Protein 3GVZ (pdb70)

Structure (mmCIF, N/CA/C/O backbone):
data_3GVZ
#
_entry.id   3GVZ
#
_cell.length_a   43.096
_cell.length_b   87.053
_cell.length_c   115.120
_cell.angle_alpha   90.00
_cell.angle_beta   100.82
_cell.angle_gamma   90.00
#
_symmetry.space_group_name_H-M   'P 1 21 1'
#
loop_
_entity.id
_entity.type
_entity.pdbx_description
1 polymer 'Uncharacterized protein CV2077'
2 water water
#
loop_
_atom_site.group_PDB
_atom_site.id
_atom_site.type_symbol
_atom_site.label_atom_id
_atom_site.label_alt_id
_atom_site.label_comp_id
_atom_site.label_asym_id
_atom_site.label_entity_id
_atom_site.label_seq_id
_atom_site.pdbx_PDB_ins_code
_atom_site.Cartn_x
_atom_site.Cartn_y
_atom_site.Cartn_z
_atom_site.occupancy
_atom_site.B_iso_or_equiv
_atom_site.auth_seq_id
_atom_site.auth_comp_id
_atom_site.auth_asym_id
_atom_site.auth_atom_id
_atom_site.pdbx_PDB_model_num
ATOM 1 N N . CYS A 1 26 ? -1.097 8.610 21.472 1.00 1.13 26 CYS A N 1
ATOM 2 C CA . CYS A 1 26 ? -0.496 7.516 20.649 1.00 1.00 26 CYS A CA 1
ATOM 3 C C . CYS A 1 26 ? -0.616 7.766 19.163 1.00 1.00 26 CYS A C 1
ATOM 4 O O . CYS A 1 26 ? -1.626 8.260 18.667 1.00 1.00 26 CYS A O 1
ATOM 7 N N . THR A 1 27 ? 0.435 7.402 18.454 1.00 1.00 27 THR A N 1
ATOM 8 C CA . THR A 1 27 ? 0.479 7.582 17.018 1.00 1.00 27 THR A CA 1
ATOM 9 C C . THR A 1 27 ? 0.589 6.216 16.363 1.00 1.00 27 THR A C 1
ATOM 10 O O . THR A 1 27 ? 1.459 5.421 16.704 1.00 1.00 27 THR A O 1
ATOM 14 N N . LEU A 1 28 ? -0.321 5.923 15.450 1.00 1.00 28 LEU A N 1
ATOM 15 C CA . LEU A 1 28 ? -0.296 4.634 14.770 1.00 1.55 28 LEU A CA 1
ATOM 16 C C . LEU A 1 28 ? -0.121 4.886 13.288 1.00 1.00 28 LEU A C 1
ATOM 17 O O . LEU A 1 28 ? -0.673 5.843 12.758 1.00 1.00 28 LEU A O 1
ATOM 22 N N . TRP A 1 29 ? 0.638 4.040 12.607 1.00 1.00 29 TRP A N 1
ATOM 23 C CA . TRP A 1 29 ? 0.800 4.219 11.167 1.00 2.10 29 TRP A CA 1
ATOM 24 C C . TRP A 1 29 ? 1.462 3.028 10.514 1.00 1.00 29 TRP A C 1
ATOM 25 O O . TRP A 1 29 ? 2.188 2.270 11.161 1.00 1.00 29 TRP A O 1
ATOM 36 N N . GLY A 1 30 ? 1.207 2.872 9.221 1.00 1.00 30 GLY A N 1
ATOM 37 C CA . GLY A 1 30 ? 1.782 1.757 8.510 1.00 1.00 30 GLY A CA 1
ATOM 38 C C . GLY A 1 30 ? 1.700 1.878 7.015 1.00 1.00 30 GLY A C 1
ATOM 39 O O . GLY A 1 30 ? 0.888 2.639 6.498 1.00 1.00 30 GLY A O 1
ATOM 40 N N . ALA A 1 31 ? 2.557 1.113 6.338 1.00 1.93 31 ALA A N 1
ATOM 41 C CA . ALA A 1 31 ? 2.651 1.076 4.881 1.00 2.50 31 ALA A CA 1
ATOM 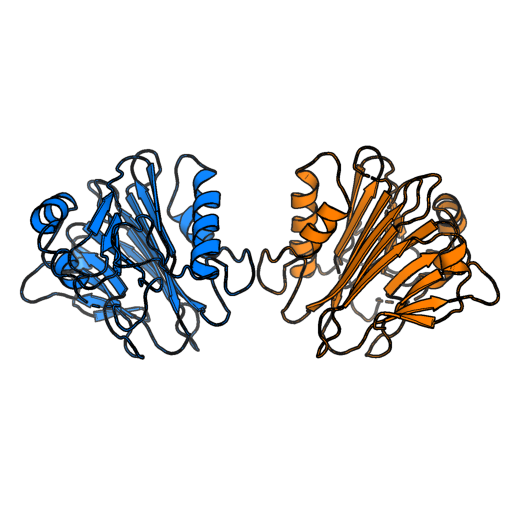42 C C . ALA A 1 31 ? 2.467 -0.353 4.366 1.00 3.48 31 ALA A C 1
ATOM 43 O O . ALA A 1 31 ? 2.773 -1.322 5.069 1.00 5.01 31 ALA A O 1
ATOM 45 N N . ALA A 1 32 ? 1.963 -0.475 3.138 1.00 3.93 32 ALA A N 1
ATOM 46 C CA . ALA A 1 32 ? 1.732 -1.772 2.495 1.00 3.54 32 ALA A CA 1
ATOM 47 C C . ALA A 1 32 ? 1.920 -1.598 0.990 1.00 4.16 32 ALA A C 1
ATOM 48 O O . ALA A 1 32 ? 1.809 -0.487 0.477 1.00 5.94 32 ALA A O 1
ATOM 50 N N . GLY A 1 33 ? 2.205 -2.688 0.283 1.00 3.21 33 GLY A N 1
ATOM 51 C CA . GLY A 1 33 ? 2.398 -2.593 -1.150 1.00 2.45 33 GLY A CA 1
ATOM 52 C C . GLY A 1 33 ? 3.686 -1.891 -1.537 1.00 2.80 33 GLY A C 1
ATOM 53 O O . GLY A 1 33 ? 4.614 -1.799 -0.727 1.00 2.53 33 GLY A O 1
ATOM 54 N N . THR A 1 34 ? 3.747 -1.395 -2.772 1.00 2.33 34 THR A N 1
ATOM 55 C CA . THR A 1 34 ? 4.934 -0.698 -3.269 1.00 3.53 34 THR A CA 1
ATOM 56 C C . THR A 1 34 ? 5.330 0.453 -2.363 1.00 5.35 34 THR A C 1
ATOM 57 O O . THR A 1 34 ? 6.269 1.192 -2.662 1.00 6.61 34 THR A O 1
ATOM 61 N N . ALA A 1 35 ? 4.610 0.606 -1.259 1.00 5.53 35 ALA A N 1
ATOM 62 C CA . ALA A 1 35 ? 4.878 1.677 -0.312 1.00 6.32 35 ALA A CA 1
ATOM 63 C C . ALA A 1 35 ? 5.923 1.262 0.719 1.00 7.52 35 ALA A C 1
ATOM 64 O O . ALA A 1 35 ? 6.309 2.052 1.595 1.00 6.53 35 ALA A O 1
ATOM 66 N N . SER A 1 36 ? 6.364 0.011 0.615 1.00 7.58 36 SER A N 1
ATOM 67 C CA . SER A 1 36 ? 7.369 -0.540 1.524 1.00 7.48 36 SER A CA 1
ATOM 68 C C . SER A 1 36 ? 8.388 -1.394 0.780 1.00 7.44 36 SER A C 1
ATOM 69 O O . SER A 1 36 ? 8.086 -1.954 -0.267 1.00 8.72 36 SER A O 1
ATOM 80 N N . GLU A 1 38 ? 10.179 -3.902 2.455 1.00 8.05 38 GLU A N 1
ATOM 81 C CA . GLU A 1 38 ? 10.346 -5.107 3.257 1.00 4.92 38 GLU A CA 1
ATOM 82 C C . GLU A 1 38 ? 8.979 -5.622 3.672 1.00 3.72 38 GLU A C 1
ATOM 83 O O . GLU A 1 38 ? 8.868 -6.336 4.663 1.00 3.01 38 GLU A O 1
ATOM 89 N N . GLY A 1 39 ? 7.937 -5.229 2.945 1.00 3.07 39 GLY A N 1
ATOM 90 C CA . GLY A 1 39 ? 6.599 -5.697 3.268 1.00 3.58 39 GLY A CA 1
ATOM 91 C C . GLY A 1 39 ? 5.749 -4.826 4.181 1.00 3.71 39 GLY A C 1
ATOM 92 O O . GLY A 1 39 ? 6.124 -3.705 4.512 1.00 4.16 39 GLY A O 1
ATOM 93 N N . SER A 1 40 ? 4.599 -5.357 4.598 1.00 4.20 40 SER A N 1
ATOM 94 C CA . SER A 1 40 ? 3.685 -4.623 5.454 1.00 1.42 40 SER A CA 1
ATOM 95 C C . SER A 1 40 ? 4.360 -4.161 6.721 1.00 3.43 40 SER A C 1
ATOM 96 O O . SER A 1 40 ? 4.900 -4.968 7.496 1.00 3.13 40 SER A O 1
ATOM 99 N N . LEU A 1 41 ? 4.309 -2.850 6.927 1.00 3.89 41 LEU A N 1
ATOM 100 C CA . LEU A 1 41 ? 4.885 -2.224 8.106 1.00 2.11 41 LEU A CA 1
ATOM 101 C C . LEU A 1 41 ? 3.779 -1.720 9.022 1.00 2.19 41 LEU A C 1
ATOM 102 O O . LEU A 1 41 ? 2.810 -1.112 8.563 1.00 1.00 41 LEU A O 1
ATOM 107 N N . LEU A 1 42 ? 3.924 -1.996 10.316 1.00 2.42 42 LEU A N 1
ATOM 108 C CA . LEU A 1 42 ? 2.966 -1.542 11.317 1.00 1.52 42 LEU A CA 1
ATOM 109 C C . LEU A 1 42 ? 3.773 -0.898 12.438 1.00 1.00 42 LEU A C 1
ATOM 110 O O . LEU A 1 42 ? 4.673 -1.527 12.991 1.00 1.00 42 LEU A O 1
ATOM 115 N N . ALA A 1 43 ? 3.468 0.359 12.753 1.00 1.03 43 ALA A N 1
ATOM 116 C CA . ALA A 1 43 ? 4.190 1.076 13.799 1.00 1.00 43 ALA A CA 1
ATOM 117 C C . ALA A 1 43 ? 3.238 1.683 14.808 1.00 1.00 43 ALA A C 1
ATOM 118 O O . ALA A 1 43 ? 2.094 1.988 14.489 1.00 2.44 43 ALA A O 1
ATOM 120 N N . LYS A 1 44 ? 3.713 1.869 16.031 1.00 1.00 44 LYS A N 1
ATOM 121 C CA . LYS A 1 44 ? 2.865 2.428 17.066 1.00 1.00 44 LYS A CA 1
ATOM 122 C C . LYS A 1 44 ? 3.684 3.159 18.099 1.00 1.08 44 LYS A C 1
ATOM 123 O O . LYS A 1 44 ? 4.644 2.616 18.619 1.00 2.53 44 LYS A O 1
ATOM 129 N N . ASN A 1 45 ? 3.300 4.387 18.407 1.00 1.00 45 ASN A N 1
ATOM 130 C CA . ASN A 1 45 ? 4.012 5.159 19.404 1.00 1.00 45 ASN A CA 1
ATOM 131 C C . ASN A 1 45 ? 3.107 5.267 20.630 1.00 1.00 45 ASN A C 1
ATOM 132 O O . ASN A 1 45 ? 2.120 6.005 20.614 1.00 1.00 45 ASN A O 1
ATOM 137 N N . ARG A 1 46 ? 3.421 4.516 21.684 1.00 1.00 46 ARG A N 1
ATOM 138 C CA . ARG A 1 46 ? 2.614 4.556 22.902 1.00 1.48 46 ARG A CA 1
ATOM 139 C C . ARG A 1 46 ? 2.995 5.729 23.806 1.00 1.00 46 ARG A C 1
ATOM 140 O O . ARG A 1 46 ? 4.082 5.762 24.385 1.00 1.00 46 ARG A O 1
ATOM 148 N N . ASP A 1 47 ? 2.081 6.687 23.912 1.00 1.00 47 ASP A N 1
ATOM 149 C CA . ASP A 1 47 ? 2.261 7.886 24.736 1.00 1.92 47 ASP A CA 1
ATOM 150 C C . ASP A 1 47 ? 1.309 7.819 25.915 1.00 1.00 47 ASP A C 1
ATOM 151 O O . ASP A 1 47 ? 0.134 7.478 25.757 1.00 1.00 47 ASP A O 1
ATOM 156 N N . TRP A 1 48 ? 1.810 8.179 27.088 1.00 1.16 48 TRP A N 1
ATOM 157 C CA . TRP A 1 48 ? 1.011 8.137 28.305 1.00 2.45 48 TRP A CA 1
ATOM 158 C C . TRP A 1 48 ? 1.766 8.811 29.458 1.00 2.34 48 TRP A C 1
ATOM 159 O O . TRP A 1 48 ? 2.976 9.027 29.376 1.00 1.33 48 TRP A O 1
ATOM 170 N N . LYS A 1 49 ? 1.037 9.159 30.515 1.00 6.00 49 LYS A N 1
ATOM 171 C CA . LYS A 1 49 ? 1.617 9.766 31.717 1.00 8.38 49 LYS A CA 1
ATOM 172 C C . LYS A 1 49 ? 2.615 8.738 32.227 1.00 8.67 49 LYS A C 1
ATOM 173 O O . LYS A 1 49 ? 2.243 7.601 32.502 1.00 9.46 49 LYS A O 1
ATOM 179 N N . PRO A 1 50 ? 3.892 9.122 32.365 1.00 8.17 50 PRO A N 1
ATOM 180 C CA . PRO A 1 50 ? 4.953 8.223 32.841 1.00 8.02 50 PRO A CA 1
ATOM 181 C C . PRO A 1 50 ? 4.723 7.777 34.292 1.00 8.77 50 PRO A C 1
ATOM 182 O O . PRO A 1 50 ? 5.489 8.144 35.189 1.00 7.81 50 PRO A O 1
ATOM 186 N N . ASP A 1 51 ? 3.685 6.974 34.514 1.00 6.78 51 ASP A N 1
ATOM 187 C CA . ASP A 1 51 ? 3.355 6.521 35.859 1.00 7.28 51 ASP A CA 1
ATOM 188 C C . ASP A 1 51 ? 3.197 5.003 36.043 1.00 7.95 51 ASP A C 1
ATOM 189 O O . ASP A 1 51 ? 2.619 4.549 37.042 1.00 7.17 51 ASP A O 1
ATOM 194 N N . HIS A 1 52 ? 3.717 4.224 35.093 1.00 6.99 52 HIS A N 1
ATOM 195 C CA . HIS A 1 52 ? 3.628 2.760 35.154 1.00 4.54 52 HIS A CA 1
ATOM 196 C C . HIS A 1 52 ? 4.739 2.059 34.390 1.00 4.35 52 HIS A C 1
ATOM 197 O O . HIS A 1 52 ? 5.566 2.702 33.746 1.00 3.83 52 HIS A O 1
ATOM 204 N N . ALA A 1 53 ? 4.731 0.729 34.455 1.00 4.84 53 ALA A N 1
ATOM 205 C CA . ALA A 1 53 ? 5.726 -0.101 33.778 1.00 5.10 53 ALA A CA 1
ATOM 206 C C . ALA A 1 53 ? 5.081 -0.985 32.708 1.00 5.45 53 ALA A C 1
ATOM 207 O O . ALA A 1 53 ? 3.969 -1.484 32.886 1.00 5.49 53 ALA A O 1
ATOM 209 N N . GLN A 1 54 ? 5.784 -1.173 31.595 1.00 6.46 54 GLN A N 1
ATOM 210 C CA . GLN A 1 54 ? 5.276 -1.981 30.483 1.00 7.35 54 GLN A CA 1
ATOM 211 C C . GLN A 1 54 ? 6.189 -3.191 30.273 1.00 8.18 54 GLN A C 1
ATOM 212 O O . GLN A 1 54 ? 7.317 -3.220 30.769 1.00 8.36 54 GLN A O 1
ATOM 218 N N . SER A 1 55 ? 5.714 -4.183 29.529 1.00 7.05 55 SER A N 1
ATOM 219 C CA . SER A 1 55 ? 6.530 -5.361 29.282 1.00 6.57 55 SER A CA 1
ATOM 220 C C . SER A 1 55 ? 6.106 -6.136 28.040 1.00 7.15 55 SER A C 1
ATOM 221 O O . SER A 1 55 ? 4.923 -6.191 27.701 1.00 7.09 55 SER A O 1
ATOM 224 N N . LEU A 1 56 ? 7.091 -6.732 27.373 1.00 5.89 56 LEU A N 1
ATOM 225 C CA . LEU A 1 56 ? 6.850 -7.539 26.195 1.00 3.57 56 LEU A CA 1
ATOM 226 C C . LEU A 1 56 ? 6.728 -8.983 26.677 1.00 4.95 56 LEU A C 1
ATOM 227 O O . LEU A 1 56 ? 7.686 -9.572 27.195 1.00 2.47 56 LEU A O 1
ATOM 232 N N . ARG A 1 57 ? 5.535 -9.544 26.508 1.00 4.59 57 ARG A N 1
ATOM 233 C CA . ARG A 1 57 ? 5.272 -10.902 26.943 1.00 3.24 57 ARG A CA 1
ATOM 234 C C . ARG A 1 57 ? 4.750 -11.791 25.829 1.00 3.05 57 ARG A C 1
ATOM 235 O O . ARG A 1 57 ? 3.923 -11.373 25.026 1.00 2.53 57 ARG A O 1
ATOM 243 N N . LEU A 1 58 ? 5.234 -13.029 25.814 1.00 2.95 58 LEU A N 1
ATOM 244 C CA . LEU A 1 58 ? 4.814 -14.035 24.863 1.00 1.25 58 LEU A CA 1
ATOM 245 C C . LEU A 1 58 ? 3.848 -14.888 25.656 1.00 1.98 58 LEU A C 1
ATOM 246 O O . LEU A 1 58 ? 4.130 -15.258 26.795 1.00 2.55 58 LEU A O 1
ATOM 251 N N . LEU A 1 59 ? 2.703 -15.189 25.071 1.00 4.05 59 LEU A N 1
ATOM 252 C CA . LEU A 1 59 ? 1.723 -16.015 25.754 1.00 3.60 59 LEU A CA 1
ATOM 253 C C . LEU A 1 59 ? 1.274 -17.185 24.890 1.00 3.41 59 LEU A C 1
ATOM 254 O O . LEU A 1 59 ? 1.088 -17.044 23.682 1.00 3.31 59 LEU A O 1
ATOM 259 N N . HIS A 1 60 ? 1.105 -18.341 25.517 1.00 4.03 60 HIS A N 1
ATOM 260 C CA . HIS A 1 60 ? 0.638 -19.536 24.822 1.00 3.74 60 HIS A CA 1
ATOM 261 C C . HIS A 1 60 ? -0.723 -19.836 25.422 1.00 3.51 60 HIS A C 1
ATOM 262 O O . HIS A 1 60 ? -0.849 -20.638 26.341 1.00 3.52 60 HIS A O 1
ATOM 269 N N . PRO A 1 61 ? -1.764 -19.156 24.920 1.00 5.00 61 PRO A N 1
ATOM 270 C CA . PRO A 1 61 ? -3.131 -19.342 25.405 1.00 5.99 61 PRO A CA 1
ATOM 271 C C . PRO A 1 61 ? -3.596 -20.795 25.257 1.00 8.18 61 PRO A C 1
ATOM 272 O O . PRO A 1 61 ? -3.160 -21.506 24.351 1.00 8.33 61 PRO A O 1
ATOM 276 N N . GLU A 1 62 ? -4.475 -21.232 26.152 1.00 10.31 62 GLU A N 1
ATOM 277 C CA . GLU A 1 62 ? -4.998 -22.591 26.120 1.00 13.79 62 GLU A CA 1
ATOM 278 C C . GLU A 1 62 ? -5.723 -22.863 24.794 1.00 16.68 62 GLU A C 1
ATOM 279 O O . GLU A 1 62 ? -5.578 -23.942 24.209 1.00 17.46 62 GLU A O 1
ATOM 285 N N . HIS A 1 63 ? -6.510 -21.890 24.327 1.00 18.25 63 HIS A N 1
ATOM 286 C CA . HIS A 1 63 ? -7.229 -22.012 23.051 1.00 19.65 63 HIS A CA 1
ATOM 287 C C . HIS A 1 63 ? -7.013 -20.803 22.163 1.00 19.52 63 HIS A C 1
ATOM 288 O O . HIS A 1 63 ? -7.586 -19.728 22.384 1.00 20.53 63 HIS A O 1
ATOM 295 N N . GLY A 1 64 ? -6.192 -21.001 21.140 1.00 17.77 64 GLY A N 1
ATOM 296 C CA . GLY A 1 64 ? -5.885 -19.937 20.211 1.00 13.88 64 GLY A CA 1
ATOM 297 C C . GLY A 1 64 ? -4.427 -19.981 19.806 1.00 12.10 64 GLY A C 1
ATOM 298 O O . GLY A 1 64 ? -3.688 -20.900 20.158 1.00 12.75 64 GLY A O 1
ATOM 299 N N . TYR A 1 65 ? -4.010 -18.971 19.062 1.00 10.80 65 TYR A N 1
ATOM 300 C CA . TYR A 1 65 ? -2.641 -18.896 18.602 1.00 8.47 65 TYR A CA 1
ATOM 301 C C . TYR A 1 65 ? -1.787 -18.266 19.699 1.00 7.03 65 TYR A C 1
ATOM 302 O O . TYR A 1 65 ? -2.300 -17.594 20.596 1.00 6.88 65 TYR A O 1
ATOM 311 N N . ALA A 1 66 ? -0.485 -18.516 19.637 1.00 5.61 66 ALA A N 1
ATOM 312 C CA . ALA A 1 66 ? 0.446 -17.933 20.586 1.00 3.23 66 ALA A CA 1
ATOM 313 C C . ALA A 1 66 ? 0.598 -16.492 20.085 1.00 1.80 66 ALA A C 1
ATOM 314 O O . ALA A 1 66 ? 0.375 -16.229 18.904 1.00 1.09 66 ALA A O 1
ATOM 316 N N . TYR A 1 67 ? 0.939 -15.557 20.966 1.00 1.88 67 TYR A N 1
ATOM 317 C CA . TYR A 1 67 ? 1.127 -14.167 20.556 1.00 1.00 67 TYR A CA 1
ATOM 318 C C . TYR A 1 67 ? 2.032 -13.411 21.508 1.00 1.00 67 TYR A C 1
ATOM 319 O O . TYR A 1 67 ? 2.187 -13.794 22.669 1.00 1.00 67 TYR A O 1
ATOM 328 N N . LEU A 1 68 ? 2.649 -12.354 20.985 1.00 1.69 68 LEU A N 1
ATOM 329 C CA . LEU A 1 68 ? 3.527 -11.465 21.747 1.00 2.68 68 LEU A CA 1
ATOM 330 C C . LEU A 1 68 ? 2.645 -10.319 22.161 1.00 2.62 68 LEU A C 1
ATOM 331 O O . LEU A 1 68 ? 1.723 -9.976 21.438 1.00 3.26 68 LEU A O 1
ATOM 336 N N . GLY A 1 69 ? 2.936 -9.706 23.297 1.00 3.59 69 GLY A N 1
ATOM 337 C CA . GLY A 1 69 ? 2.122 -8.593 23.729 1.00 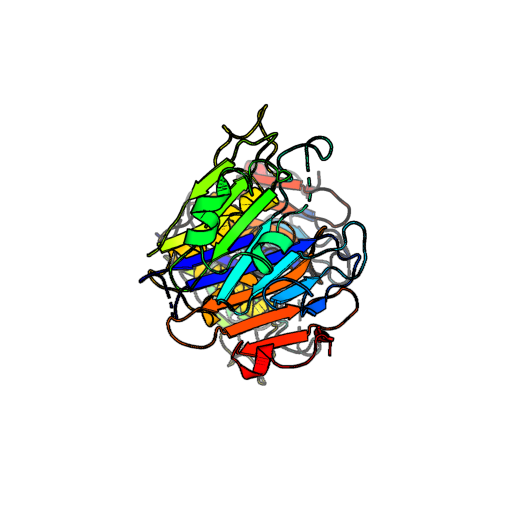3.16 69 GLY A CA 1
ATOM 338 C C . GLY A 1 69 ? 2.929 -7.497 24.385 1.00 3.30 69 GLY A C 1
ATOM 339 O O . GLY A 1 69 ? 3.942 -7.763 25.020 1.00 2.64 69 GLY A O 1
ATOM 340 N N . LEU A 1 70 ? 2.475 -6.262 24.203 1.00 4.75 70 LEU A N 1
ATOM 341 C CA . LEU A 1 70 ? 3.103 -5.089 24.792 1.00 5.29 70 LEU A CA 1
ATOM 342 C C . LEU A 1 70 ? 2.245 -4.696 25.983 1.00 6.33 70 LEU A C 1
ATOM 343 O O . LEU A 1 70 ? 1.491 -3.731 25.906 1.00 7.85 70 LEU A O 1
ATOM 348 N N . TYR A 1 71 ? 2.365 -5.441 27.082 1.00 7.44 71 TYR A N 1
ATOM 349 C CA . TYR A 1 71 ? 1.564 -5.199 28.286 1.00 7.06 71 TYR A CA 1
ATOM 350 C C . TYR A 1 71 ? 1.938 -3.987 29.126 1.00 6.97 71 TYR A C 1
ATOM 351 O O . TYR A 1 71 ? 3.057 -3.477 29.061 1.00 7.33 71 TYR A O 1
ATOM 360 N N . ALA A 1 72 ? 0.962 -3.533 29.910 1.00 7.22 72 ALA A N 1
ATOM 361 C CA . ALA A 1 72 ? 1.132 -2.422 30.841 1.00 6.19 72 ALA A CA 1
ATOM 362 C C . ALA A 1 72 ? 1.027 -3.053 32.243 1.00 5.92 72 ALA A C 1
ATOM 363 O O . ALA A 1 72 ? 0.014 -2.926 32.922 1.00 6.15 72 ALA A O 1
ATOM 365 N N . ASP A 1 73 ? 2.086 -3.758 32.637 1.00 6.67 73 ASP A N 1
ATOM 366 C CA . ASP A 1 73 ? 2.196 -4.463 33.921 1.00 7.10 73 ASP A CA 1
ATOM 367 C C . ASP A 1 73 ? 1.311 -3.951 35.068 1.00 7.88 73 ASP A C 1
ATOM 368 O O . ASP A 1 73 ? 0.709 -4.747 35.811 1.00 7.74 73 ASP A O 1
ATOM 373 N N . ASN A 1 74 ? 1.234 -2.630 35.210 1.00 6.58 74 ASN A N 1
ATOM 374 C CA . ASN A 1 74 ? 0.449 -2.027 36.275 1.00 5.66 74 ASN A CA 1
ATOM 375 C C . ASN A 1 74 ? -0.154 -0.710 35.826 1.00 5.95 74 ASN A C 1
ATOM 376 O O . ASN A 1 74 ? -0.437 -0.509 34.646 1.00 7.56 74 ASN A O 1
ATOM 381 N N . GLY A 1 75 ? -0.356 0.187 36.782 1.00 4.15 75 GLY A N 1
ATOM 382 C CA . GLY A 1 75 ? -0.925 1.474 36.456 1.00 3.50 75 GLY A CA 1
ATOM 383 C C . GLY A 1 75 ? -2.435 1.487 36.542 1.00 3.65 75 GLY A C 1
ATOM 384 O O . GLY A 1 75 ? -3.054 0.551 37.051 1.00 2.99 75 GLY A O 1
ATOM 385 N N . SER A 1 76 ? -3.014 2.570 36.031 1.00 2.69 76 SER A N 1
ATOM 386 C CA . SER A 1 76 ? -4.448 2.795 36.013 1.00 1.74 76 SER A CA 1
ATOM 387 C C . SER A 1 76 ? -5.185 1.918 35.018 1.00 2.48 76 SER A C 1
ATOM 388 O O . SER A 1 76 ? -6.347 1.572 35.232 1.00 1.93 76 SER A O 1
ATOM 391 N N . GLU A 1 77 ? -4.514 1.565 33.929 1.00 1.80 77 GLU A N 1
ATOM 392 C CA . GLU A 1 77 ? -5.146 0.757 32.901 1.00 3.46 77 GLU A CA 1
ATOM 393 C C . GLU A 1 77 ? -4.290 -0.382 32.329 1.00 5.69 77 GLU A C 1
ATOM 394 O O . GLU A 1 77 ? -3.855 -0.319 31.172 1.00 6.16 77 GLU A O 1
ATOM 400 N N . PRO A 1 78 ? -4.048 -1.440 33.117 1.00 5.52 78 PRO A N 1
ATOM 401 C CA . PRO A 1 78 ? -3.244 -2.589 32.678 1.00 6.22 78 PRO A CA 1
ATOM 402 C C . PRO A 1 78 ? -3.892 -3.396 31.555 1.00 6.77 78 PRO A C 1
ATOM 403 O O . PRO A 1 78 ? -5.119 -3.404 31.400 1.00 8.02 78 PRO A O 1
ATOM 407 N N . GLY A 1 79 ? -3.068 -4.087 30.774 1.00 5.70 79 GLY A N 1
ATOM 408 C CA . GLY A 1 79 ? -3.614 -4.883 29.689 1.00 3.65 79 GLY A CA 1
ATOM 409 C C . GLY A 1 79 ? -2.734 -4.887 28.465 1.00 2.11 79 GLY A C 1
ATOM 410 O O . GLY A 1 79 ? -1.621 -4.370 28.494 1.00 1.00 79 GLY A O 1
ATOM 411 N N . ILE A 1 80 ? -3.234 -5.466 27.383 1.00 1.40 80 ILE A N 1
ATOM 412 C CA . ILE A 1 80 ? -2.468 -5.528 26.156 1.00 2.78 80 ILE A CA 1
ATOM 413 C C . ILE A 1 80 ? -2.631 -4.261 25.335 1.00 2.62 80 ILE A C 1
ATOM 414 O O . ILE A 1 80 ? -3.742 -3.922 24.928 1.00 3.12 80 ILE A O 1
ATOM 419 N N . LYS A 1 81 ? -1.525 -3.567 25.083 1.00 1.67 81 LYS A N 1
ATOM 420 C CA . LYS A 1 81 ? -1.566 -2.338 24.300 1.00 1.80 81 LYS A CA 1
ATOM 421 C C . LYS A 1 81 ? -1.271 -2.602 22.831 1.00 2.01 81 LYS A C 1
ATOM 422 O O . LYS A 1 81 ? -1.578 -1.765 22.000 1.00 2.87 81 LYS A O 1
ATOM 428 N N . ALA A 1 82 ? -0.665 -3.748 22.519 1.00 2.37 82 ALA A N 1
ATOM 429 C CA . ALA A 1 82 ? -0.320 -4.124 21.137 1.00 3.08 82 ALA A CA 1
ATOM 430 C C . ALA A 1 82 ? 0.152 -5.588 21.086 1.00 3.42 82 ALA A C 1
ATOM 431 O O . ALA A 1 82 ? 0.431 -6.195 22.124 1.00 2.29 82 ALA A O 1
ATOM 433 N N . GLY A 1 83 ? 0.247 -6.152 19.882 1.00 2.24 83 GLY A N 1
ATOM 434 C CA . GLY A 1 83 ? 0.701 -7.525 19.762 1.00 1.59 83 GLY A CA 1
ATOM 435 C C . GLY A 1 83 ? 0.757 -8.054 18.346 1.00 2.06 83 GLY A C 1
ATOM 436 O O . GLY A 1 83 ? 0.565 -7.309 17.383 1.00 2.13 83 GLY A O 1
ATOM 437 N N . VAL A 1 84 ? 1.031 -9.350 18.227 1.00 1.00 84 VAL A N 1
ATOM 438 C CA . VAL A 1 84 ? 1.096 -10.024 16.934 1.00 1.00 84 VAL A CA 1
ATOM 439 C C . VAL A 1 84 ? 1.162 -11.529 17.204 1.00 1.12 84 VAL A C 1
ATOM 440 O O . VAL A 1 84 ? 1.843 -11.968 18.129 1.00 2.51 84 VAL A O 1
ATOM 444 N N . ASN A 1 85 ? 0.416 -12.313 16.430 1.00 2.44 85 ASN A N 1
ATOM 445 C CA . ASN A 1 85 ? 0.406 -13.747 16.646 1.00 2.85 85 ASN A CA 1
ATOM 446 C C . ASN A 1 85 ? 1.260 -14.472 15.636 1.00 4.35 85 ASN A C 1
ATOM 447 O O . ASN A 1 85 ? 1.810 -13.863 14.719 1.00 3.13 85 ASN A O 1
ATOM 452 N N . GLN A 1 86 ? 1.358 -15.785 15.826 1.00 5.12 86 GLN A N 1
ATOM 453 C CA . GLN A 1 86 ? 2.166 -16.652 14.988 1.00 4.93 86 GLN A CA 1
ATOM 454 C C . GLN A 1 86 ? 1.694 -16.691 13.534 1.00 5.74 86 GLN A C 1
ATOM 455 O O . GLN A 1 86 ? 2.499 -16.905 12.619 1.00 6.26 86 GLN A O 1
ATOM 461 N N . LYS A 1 87 ? 0.401 -16.464 13.314 1.00 4.20 87 LYS A N 1
ATOM 462 C CA . LYS A 1 87 ? -0.125 -16.461 11.957 1.00 2.52 87 LYS A CA 1
ATOM 463 C C . LYS A 1 87 ? 0.388 -15.242 11.228 1.00 2.43 87 LYS A C 1
ATOM 464 O O . LYS A 1 87 ? 0.152 -15.084 10.036 1.00 4.24 87 LYS A O 1
ATOM 470 N N . GLY A 1 88 ? 1.078 -14.370 11.953 1.00 2.35 88 GLY A N 1
ATOM 471 C CA . GLY A 1 88 ? 1.607 -13.166 11.343 1.00 1.60 88 GLY A CA 1
ATOM 472 C C . GLY A 1 88 ? 0.647 -11.986 11.287 1.00 2.14 88 GLY A C 1
ATOM 473 O O . GLY A 1 88 ? 0.827 -11.082 10.476 1.00 4.63 88 GLY A O 1
ATOM 474 N N . LEU A 1 89 ? -0.368 -11.981 12.143 1.00 2.26 89 LEU A N 1
ATOM 475 C CA . LEU A 1 89 ? -1.329 -10.886 12.173 1.00 1.00 89 LEU A CA 1
ATOM 476 C C . LEU A 1 89 ? -0.923 -9.918 13.285 1.00 1.11 89 LEU A C 1
ATOM 477 O O . LEU A 1 89 ? -0.776 -10.314 14.444 1.00 1.00 89 LEU A O 1
ATOM 482 N N . ALA A 1 90 ? -0.727 -8.649 12.946 1.00 2.05 90 ALA A N 1
ATOM 483 C CA . ALA A 1 90 ? -0.335 -7.680 13.964 1.00 1.93 90 ALA A CA 1
ATOM 484 C C . ALA A 1 90 ? -1.401 -6.609 14.129 1.00 1.00 90 ALA A C 1
ATOM 485 O O . ALA A 1 90 ? -2.113 -6.293 13.180 1.00 1.00 90 ALA A O 1
ATOM 487 N N . VAL A 1 91 ? -1.518 -6.077 15.344 1.00 1.00 91 VAL A N 1
ATOM 488 C CA . VAL A 1 91 ? -2.493 -5.024 15.659 1.00 2.07 91 VAL A CA 1
ATOM 489 C C . VAL A 1 91 ? -1.980 -4.043 16.713 1.00 1.00 91 VAL A C 1
ATOM 490 O O . VAL A 1 91 ? -1.228 -4.422 17.614 1.00 1.00 91 VAL A O 1
ATOM 494 N N . VAL A 1 92 ? -2.420 -2.793 16.602 1.00 1.00 92 VAL A N 1
ATOM 495 C CA . VAL A 1 92 ? -2.050 -1.733 17.538 1.00 3.16 92 VAL A CA 1
ATOM 496 C C . VAL A 1 92 ? -3.296 -0.892 17.818 1.00 2.97 92 VAL A C 1
ATOM 497 O O . VAL A 1 92 ? -4.120 -0.672 16.928 1.00 4.26 92 VAL A O 1
ATOM 501 N N . ALA A 1 93 ? -3.438 -0.417 19.048 1.00 2.44 93 ALA A N 1
ATOM 502 C CA . ALA A 1 93 ? -4.619 0.364 19.399 1.00 3.72 93 ALA A CA 1
ATOM 503 C C . ALA A 1 93 ? -4.327 1.804 19.801 1.00 4.34 93 ALA A C 1
ATOM 504 O O . ALA A 1 93 ? -3.225 2.120 20.241 1.00 4.92 93 ALA A O 1
ATOM 506 N N . ALA A 1 94 ? -5.330 2.668 19.641 1.00 4.49 94 ALA A N 1
ATOM 507 C CA . ALA A 1 94 ? -5.248 4.080 20.019 1.00 3.19 94 ALA A CA 1
ATOM 508 C C . ALA A 1 94 ? -6.510 4.411 20.824 1.00 3.61 94 ALA A C 1
ATOM 509 O O . ALA A 1 94 ? -7.628 4.035 20.446 1.00 3.36 94 ALA A O 1
ATOM 511 N N . GLU A 1 95 ? -6.332 5.095 21.945 1.00 5.07 95 GLU A N 1
ATOM 512 C CA . GLU A 1 95 ? -7.466 5.460 22.787 1.00 7.59 95 GLU A CA 1
ATOM 513 C C . GLU A 1 95 ? -8.293 6.526 22.064 1.00 7.67 95 GLU A C 1
ATOM 514 O O . GLU A 1 95 ? -7.742 7.383 21.373 1.00 7.13 95 GLU A O 1
ATOM 520 N N . ALA A 1 96 ? -9.615 6.462 22.207 1.00 7.66 96 ALA A N 1
ATOM 521 C CA . ALA A 1 96 ? -10.498 7.436 21.565 1.00 7.80 96 ALA A CA 1
ATOM 522 C C . ALA A 1 96 ? -10.855 8.558 22.545 1.00 7.46 96 ALA A C 1
ATOM 523 O O . ALA A 1 96 ? -11.971 8.622 23.062 1.00 6.55 96 ALA A O 1
ATOM 525 N N . SER A 1 97 ? -9.888 9.443 22.776 1.00 8.03 97 SER A N 1
ATOM 526 C CA . SER A 1 97 ? -10.016 10.578 23.694 1.00 9.11 97 SER A CA 1
ATOM 527 C C . SER A 1 97 ? -11.040 11.619 23.229 1.00 9.67 97 SER A C 1
ATOM 528 O O . SER A 1 97 ? -11.567 12.392 24.030 1.00 8.08 97 SER A O 1
ATOM 531 N N . SER A 1 98 ? -11.307 11.628 21.928 1.00 10.98 98 SER A N 1
ATOM 532 C CA . SER A 1 98 ? -12.266 12.545 21.331 1.00 12.54 98 SER A CA 1
ATOM 533 C C . SER A 1 98 ? -13.572 12.643 22.122 1.00 14.58 98 SER A C 1
ATOM 534 O O . SER A 1 98 ? -14.187 13.710 22.185 1.00 14.70 98 SER A O 1
ATOM 537 N N . LEU A 1 99 ? -14.009 11.537 22.716 1.00 14.10 99 LEU A N 1
ATOM 538 C CA . LEU A 1 99 ? -15.247 11.565 23.479 1.00 14.75 99 LEU A CA 1
ATOM 539 C C . LEU A 1 99 ? -15.020 11.327 24.965 1.00 15.23 99 LEU A C 1
ATOM 540 O O . LEU A 1 99 ? -14.062 10.671 25.365 1.00 14.68 99 LEU A O 1
ATOM 545 N N . PRO A 1 100 ? -15.916 11.860 25.803 1.00 14.68 100 PRO A N 1
ATOM 546 C CA . PRO A 1 100 ? -15.878 11.755 27.263 1.00 16.64 100 PRO A CA 1
ATOM 547 C C . PRO A 1 100 ? -15.640 10.361 27.791 1.00 19.55 100 PRO A C 1
ATOM 548 O O . PRO A 1 100 ? -16.182 9.391 27.265 1.00 21.31 100 PRO A O 1
ATOM 552 N N . ARG A 1 101 ? -14.830 10.273 28.842 1.00 20.42 101 ARG A N 1
ATOM 553 C CA . ARG A 1 101 ? -14.514 8.998 29.470 1.00 21.59 101 ARG A CA 1
ATOM 554 C C . ARG A 1 101 ? -15.792 8.207 29.688 1.00 21.73 101 ARG A C 1
ATOM 555 O O . ARG A 1 101 ? -15.784 6.984 29.622 1.00 22.18 101 ARG A O 1
ATOM 563 N N . ALA A 1 102 ? -16.887 8.912 29.955 1.00 21.85 102 ALA A N 1
ATOM 564 C CA . ALA A 1 102 ? -18.173 8.274 30.203 1.00 21.26 102 ALA A CA 1
ATOM 565 C C . ALA A 1 102 ? -18.552 7.273 29.118 1.00 21.52 102 ALA A C 1
ATOM 566 O O . ALA A 1 102 ? -18.815 6.094 29.400 1.00 20.67 102 ALA A O 1
ATOM 568 N N . LEU A 1 103 ? -18.576 7.754 27.875 1.00 21.11 103 LEU A N 1
ATOM 569 C CA . LEU A 1 103 ? -18.932 6.934 26.713 1.00 19.45 103 LEU A CA 1
ATOM 570 C C . LEU A 1 103 ? -17.757 6.064 26.242 1.00 19.09 103 LEU A C 1
ATOM 571 O O . LEU A 1 103 ? -17.950 5.069 25.532 1.00 18.92 103 LEU A O 1
ATOM 576 N N . ARG A 1 104 ? -16.545 6.445 26.649 1.00 18.18 104 ARG A N 1
ATOM 577 C CA . ARG A 1 104 ? -15.323 5.719 26.288 1.00 17.39 104 ARG A CA 1
ATOM 578 C C . ARG A 1 104 ? -15.260 4.369 27.001 1.00 17.86 104 ARG A C 1
ATOM 579 O O . ARG A 1 104 ? -15.964 4.133 27.984 1.00 17.76 104 ARG A O 1
ATOM 587 N N . GLY A 1 111 ? -12.468 -5.506 26.314 1.00 15.27 111 GLY A N 1
ATOM 588 C CA . GLY A 1 111 ? -11.561 -5.288 25.199 1.00 16.04 111 GLY A CA 1
ATOM 589 C C . GLY A 1 111 ? -11.837 -6.187 24.003 1.00 15.45 111 GLY A C 1
ATOM 590 O O . GLY A 1 111 ? -12.858 -6.874 23.959 1.00 16.52 111 GLY A O 1
ATOM 591 N N . VAL A 1 112 ? -10.933 -6.168 23.036 1.00 15.00 112 VAL A N 1
ATOM 592 C CA . VAL A 1 112 ? -11.042 -6.986 21.834 1.00 15.00 112 VAL A CA 1
ATOM 593 C C . VAL A 1 112 ? -9.675 -7.203 21.193 1.00 15.00 112 VAL A C 1
ATOM 594 O O . VAL A 1 112 ? -9.529 -7.954 20.238 1.00 9.94 112 VAL A O 1
ATOM 598 N N . LEU A 1 113 ? -8.658 -6.538 21.744 1.00 7.14 113 LEU A N 1
ATOM 599 C CA . LEU A 1 113 ? -7.310 -6.647 21.213 1.00 4.19 113 LEU A CA 1
ATOM 600 C C . LEU A 1 113 ? -6.751 -8.055 21.377 1.00 2.44 113 LEU A C 1
ATOM 601 O O . LEU A 1 113 ? -5.913 -8.495 20.585 1.00 1.00 113 LEU A O 1
ATOM 606 N N . THR A 1 114 ? -7.244 -8.764 22.390 1.00 2.22 114 THR A N 1
ATOM 607 C CA . THR A 1 114 ? -6.807 -10.126 22.704 1.00 1.00 114 THR A CA 1
ATOM 608 C C . THR A 1 114 ? -7.536 -11.170 21.866 1.00 2.08 114 THR A C 1
ATOM 609 O O . THR A 1 114 ? -6.960 -12.208 21.526 1.00 3.10 114 THR A O 1
ATOM 613 N N . ARG A 1 115 ? -8.800 -10.915 21.527 1.00 3.06 115 ARG A N 1
ATOM 614 C CA . ARG A 1 115 ? -9.539 -11.880 20.713 1.00 2.67 115 ARG A CA 1
ATOM 615 C C . ARG A 1 115 ? -8.882 -11.984 19.353 1.00 3.04 115 ARG A C 1
ATOM 616 O O . ARG A 1 115 ? -8.700 -13.083 18.820 1.00 1.28 115 ARG A O 1
ATOM 624 N N . LEU A 1 116 ? -8.507 -10.823 18.811 1.00 3.43 116 LEU A N 1
ATOM 625 C CA . LEU A 1 116 ? -7.863 -10.726 17.499 1.00 4.05 116 LEU A CA 1
ATOM 626 C C . LEU A 1 116 ? -6.575 -11.538 17.429 1.00 5.32 116 LEU A C 1
ATOM 627 O O . LEU A 1 116 ? -6.330 -12.287 16.476 1.00 4.69 116 LEU A O 1
ATOM 632 N N . LEU A 1 117 ? -5.763 -11.365 18.462 1.00 5.98 117 LEU A N 1
ATOM 633 C CA . LEU A 1 117 ? -4.488 -12.034 18.589 1.00 7.21 117 LEU A CA 1
ATOM 634 C C . LEU A 1 117 ? -4.550 -13.533 18.847 1.00 8.29 117 LEU A C 1
ATOM 635 O O . LEU A 1 117 ? -3.633 -14.269 18.469 1.00 8.30 117 LEU A O 1
ATOM 640 N N . ARG A 1 118 ? -5.616 -14.005 19.483 1.00 9.84 118 ARG A N 1
ATOM 641 C CA . ARG A 1 118 ? -5.698 -15.440 19.752 1.00 11.53 118 ARG A CA 1
ATOM 642 C C . ARG A 1 118 ? -6.820 -16.243 19.066 1.00 10.46 118 ARG A C 1
ATOM 643 O O . ARG A 1 118 ? -7.070 -17.389 19.441 1.00 11.12 118 ARG A O 1
ATOM 651 N N . ASP A 1 119 ? -7.469 -15.661 18.053 1.00 9.75 119 ASP A N 1
ATOM 652 C CA . ASP A 1 119 ? -8.549 -16.343 17.313 1.00 6.85 119 ASP A CA 1
ATOM 653 C C . ASP A 1 119 ? -8.573 -16.024 15.821 1.00 5.72 119 ASP A C 1
ATOM 654 O O . ASP A 1 119 ? -9.280 -16.676 15.061 1.00 4.95 119 ASP A O 1
ATOM 659 N N . TYR A 1 120 ? -7.809 -15.020 15.404 1.00 5.26 120 TYR A N 1
ATOM 660 C CA . TYR A 1 120 ? -7.785 -14.615 14.005 1.00 4.14 120 TYR A CA 1
ATOM 661 C C . TYR A 1 120 ? -6.361 -14.589 13.461 1.00 4.84 120 TYR A C 1
ATOM 662 O O . TYR A 1 120 ? -5.438 -14.133 14.147 1.00 5.10 120 TYR A O 1
ATOM 671 N N . GLY A 1 121 ? -6.187 -15.077 12.230 1.00 3.69 121 GLY A N 1
ATOM 672 C CA . GLY A 1 121 ? -4.861 -15.128 11.633 1.00 4.61 121 GLY A CA 1
ATOM 673 C C . GLY A 1 121 ? -4.636 -14.378 10.331 1.00 5.19 121 GLY A C 1
ATOM 674 O O . GLY A 1 121 ? -3.592 -14.526 9.682 1.00 6.67 121 GLY A O 1
ATOM 675 N N . SER A 1 122 ? -5.603 -13.565 9.942 1.00 4.47 122 SER A N 1
ATOM 676 C CA . SER A 1 122 ? -5.468 -12.810 8.716 1.00 2.47 122 SER A CA 1
ATOM 677 C C . SER A 1 122 ? -6.534 -11.733 8.682 1.00 2.91 122 SER A C 1
ATOM 678 O O . SER A 1 122 ? -7.573 -11.850 9.335 1.00 2.17 122 SER A O 1
ATOM 681 N N . LEU A 1 123 ? -6.268 -10.685 7.914 1.00 3.79 123 LEU A N 1
ATOM 682 C CA . LEU A 1 123 ? -7.196 -9.571 7.782 1.00 4.71 123 LEU A CA 1
ATOM 683 C C . LEU A 1 123 ? -8.549 -10.032 7.250 1.00 5.69 123 LEU A C 1
ATOM 684 O O . LEU A 1 123 ? -9.593 -9.516 7.662 1.00 4.54 123 LEU A O 1
ATOM 689 N N . ASP A 1 124 ? -8.529 -10.994 6.329 1.00 6.74 124 ASP A N 1
ATOM 690 C CA . ASP A 1 124 ? -9.771 -11.499 5.761 1.00 8.95 124 ASP A CA 1
ATOM 691 C C . ASP A 1 124 ? -10.557 -12.193 6.863 1.00 9.57 124 ASP A C 1
ATOM 692 O O . ASP A 1 124 ? -11.785 -12.076 6.934 1.00 9.54 124 ASP A O 1
ATOM 697 N N . GLU A 1 125 ? -9.854 -12.895 7.746 1.00 9.85 125 GLU A N 1
ATOM 698 C CA . GLU A 1 125 ? -10.549 -13.564 8.832 1.00 9.23 125 GLU A CA 1
ATOM 699 C C . GLU A 1 125 ? -11.292 -12.526 9.654 1.00 7.10 125 GLU A C 1
ATOM 700 O O . GLU A 1 125 ? -12.432 -12.740 10.066 1.00 7.55 125 GLU A O 1
ATOM 706 N N . VAL A 1 126 ? -10.650 -11.385 9.855 1.00 5.79 126 VAL A N 1
ATOM 707 C CA . VAL A 1 126 ? -11.246 -10.300 10.618 1.00 4.98 126 VAL A CA 1
ATOM 708 C C . VAL A 1 126 ? -12.352 -9.585 9.817 1.00 3.93 126 VAL A C 1
ATOM 709 O O . VAL A 1 126 ? -13.438 -9.360 10.340 1.00 2.69 126 VAL A O 1
ATOM 713 N N . ALA A 1 127 ? -12.096 -9.254 8.550 1.00 3.78 127 ALA A N 1
ATOM 714 C CA . ALA A 1 127 ? -13.113 -8.579 7.737 1.00 3.36 127 ALA A CA 1
ATOM 715 C C . ALA A 1 127 ? -14.439 -9.336 7.774 1.00 3.25 127 ALA A C 1
ATOM 716 O O . ALA A 1 127 ? -15.507 -8.744 7.652 1.00 4.94 127 ALA A O 1
ATOM 718 N N . SER A 1 128 ? -14.385 -10.648 7.938 1.00 3.93 128 SER A N 1
ATOM 719 C CA . SER A 1 128 ? -15.626 -11.400 7.995 1.00 5.29 128 SER A CA 1
ATOM 720 C C . SER A 1 128 ? -16.341 -11.236 9.338 1.00 5.62 128 SER A C 1
ATOM 721 O O . SER A 1 128 ? -17.422 -10.642 9.394 1.00 6.32 128 SER A O 1
ATOM 724 N N . ALA A 1 129 ? -15.733 -11.738 10.410 1.00 4.38 129 ALA A N 1
ATOM 725 C CA . ALA A 1 129 ? -16.330 -11.656 11.735 1.00 6.92 129 ALA A CA 1
ATOM 726 C C . ALA A 1 129 ? -16.247 -10.264 12.331 1.00 8.55 129 ALA A C 1
ATOM 727 O O . ALA A 1 129 ? -16.324 -10.100 13.548 1.00 10.06 129 ALA A O 1
ATOM 729 N N . ALA A 1 130 ? -16.113 -9.259 11.475 1.00 11.21 130 ALA A N 1
ATOM 730 C CA . ALA A 1 130 ? -15.977 -7.870 11.914 1.00 11.31 130 ALA A CA 1
ATOM 731 C C . ALA A 1 130 ? -17.284 -7.250 12.328 1.00 11.87 130 ALA A C 1
ATOM 732 O O . ALA A 1 130 ? -17.345 -6.478 13.274 1.00 12.61 130 ALA A O 1
ATOM 734 N N . ASP A 1 131 ? -18.337 -7.591 11.608 1.00 14.35 131 ASP A N 1
ATOM 735 C CA . ASP A 1 131 ? -19.626 -7.023 11.915 1.00 16.44 131 ASP A CA 1
ATOM 736 C C . ASP A 1 131 ? -20.227 -7.581 13.201 1.00 15.86 131 ASP A C 1
ATOM 737 O O . ASP A 1 131 ? -21.431 -7.488 13.429 1.00 17.18 131 ASP A O 1
ATOM 742 N N . LYS A 1 132 ? -19.381 -8.152 14.043 1.00 14.58 132 LYS A N 1
ATOM 743 C CA . LYS A 1 132 ? -19.831 -8.719 15.299 1.00 14.60 132 LYS A CA 1
ATOM 744 C C . LYS A 1 132 ? -18.678 -8.547 16.281 1.00 15.09 132 LYS A C 1
ATOM 745 O O . LYS A 1 132 ? -18.883 -8.189 17.448 1.00 15.06 132 LYS A O 1
ATOM 751 N N . LEU A 1 133 ? -17.460 -8.791 15.793 1.00 13.57 133 LEU A N 1
ATOM 752 C CA . LEU A 1 133 ? -16.250 -8.654 16.605 1.00 12.81 133 LEU A CA 1
ATOM 753 C C . LEU A 1 133 ? -16.122 -7.208 17.084 1.00 12.02 133 LEU A C 1
ATOM 754 O O . LEU A 1 133 ? -15.763 -6.963 18.239 1.00 11.55 133 LEU A O 1
ATOM 759 N N . PHE A 1 134 ? -16.432 -6.264 16.192 1.00 11.34 134 PHE A N 1
ATOM 760 C CA . PHE A 1 134 ? -16.375 -4.828 16.498 1.00 12.85 134 PHE A CA 1
ATOM 761 C C . PHE A 1 134 ? -17.743 -4.260 16.872 1.00 13.10 134 PHE A C 1
ATOM 762 O O . PHE A 1 134 ? -17.832 -3.195 17.494 1.00 12.43 134 PHE A O 1
ATOM 770 N N . ALA A 1 135 ? -18.806 -4.967 16.487 1.00 12.47 135 ALA A N 1
ATOM 771 C CA . ALA A 1 135 ? -20.170 -4.537 16.790 1.00 12.14 135 ALA A CA 1
ATOM 772 C C . ALA A 1 135 ? -20.441 -4.681 18.278 1.00 11.55 135 ALA A C 1
ATOM 773 O O . ALA A 1 135 ? -21.493 -4.284 18.765 1.00 10.71 135 ALA A O 1
ATOM 775 N N . GLN A 1 136 ? -19.479 -5.250 18.995 1.00 11.74 136 GLN A N 1
ATOM 776 C CA . GLN A 1 136 ? -19.613 -5.436 20.425 1.00 12.20 136 GLN A CA 1
ATOM 777 C C . GLN A 1 136 ? -18.320 -5.029 21.086 1.00 13.07 136 GLN A C 1
ATOM 778 O O . GLN A 1 136 ? -17.971 -5.543 22.154 1.00 13.46 136 GLN A O 1
ATOM 784 N N . ALA A 1 137 ? -17.591 -4.115 20.456 1.00 12.07 137 ALA A N 1
ATOM 785 C CA . ALA A 1 137 ? -16.318 -3.675 21.026 1.00 11.76 137 ALA A CA 1
ATOM 786 C C . ALA A 1 137 ? -16.390 -2.221 21.508 1.00 10.64 137 ALA A C 1
ATOM 787 O O . ALA A 1 137 ? -16.923 -1.372 20.814 1.00 10.73 137 ALA A O 1
ATOM 789 N N . ARG A 1 138 ? -15.866 -1.937 22.697 1.00 11.18 138 ARG A N 1
ATOM 790 C CA . ARG A 1 138 ? -15.906 -0.572 23.222 1.00 13.39 138 ARG A CA 1
ATOM 791 C C . ARG A 1 138 ? -15.262 0.390 22.222 1.00 12.19 138 ARG A C 1
ATOM 792 O O . ARG A 1 138 ? -14.508 -0.026 21.342 1.00 11.33 138 ARG A O 1
ATOM 800 N N . PRO A 1 139 ? -15.568 1.692 22.329 1.00 10.05 139 PRO A N 1
ATOM 801 C CA . PRO A 1 139 ? -14.955 2.620 21.374 1.00 8.11 139 PRO A CA 1
ATOM 802 C C . PRO A 1 139 ? -13.428 2.545 21.411 1.00 6.05 139 PRO A C 1
ATOM 803 O O . PRO A 1 139 ? -12.828 2.385 22.473 1.00 6.15 139 PRO A O 1
ATOM 807 N N . VAL A 1 140 ? -12.793 2.662 20.254 1.00 4.73 140 VAL A N 1
ATOM 808 C CA . VAL A 1 140 ? -11.336 2.599 20.198 1.00 2.87 140 VAL A CA 1
ATOM 809 C C . VAL A 1 140 ? -10.823 2.698 18.759 1.00 1.82 140 VAL A C 1
ATOM 810 O O . VAL A 1 140 ? -11.582 2.622 17.791 1.00 1.00 140 VAL A O 1
ATOM 814 N N . PHE A 1 141 ? -9.518 2.878 18.639 1.00 1.44 141 PHE A N 1
ATOM 815 C CA . PHE A 1 141 ? -8.875 2.974 17.350 1.00 2.40 141 PHE A CA 1
ATOM 816 C C . PHE A 1 141 ? -7.941 1.783 17.177 1.00 2.53 141 PHE A C 1
ATOM 817 O O . PHE A 1 141 ? -7.065 1.537 18.011 1.00 1.45 141 PHE A O 1
ATOM 825 N N . LEU A 1 142 ? -8.144 1.052 16.084 1.00 1.34 142 LEU A N 1
ATOM 826 C CA . LEU A 1 142 ? -7.352 -0.122 15.787 1.00 1.00 142 LEU A CA 1
ATOM 827 C C . LEU A 1 142 ? -6.662 -0.019 14.439 1.00 1.59 142 LEU A C 1
ATOM 828 O O . LEU A 1 142 ? -7.212 0.549 13.491 1.00 2.10 142 LEU A O 1
ATOM 833 N N . LEU A 1 143 ? -5.450 -0.567 14.366 1.00 1.00 143 LEU A N 1
ATOM 834 C CA . LEU A 1 143 ? -4.683 -0.579 13.131 1.00 1.93 143 LEU A CA 1
ATOM 835 C C . LEU A 1 143 ? -4.011 -1.945 12.978 1.00 2.16 143 LEU A C 1
ATOM 836 O O . LEU A 1 143 ? -2.907 -2.155 13.474 1.00 2.48 143 LEU A O 1
ATOM 841 N N . LEU A 1 144 ? -4.685 -2.871 12.296 1.00 2.57 144 LEU A N 1
ATOM 842 C CA . LEU A 1 144 ? -4.150 -4.219 12.086 1.00 1.00 144 LEU A CA 1
ATOM 843 C C . LEU A 1 144 ? -3.342 -4.311 10.808 1.00 1.00 144 LEU A C 1
ATOM 844 O O . LEU A 1 144 ? -3.521 -3.533 9.876 1.00 1.00 144 LEU A O 1
ATOM 849 N N . ALA A 1 145 ? -2.468 -5.297 10.756 1.00 1.00 145 ALA A N 1
ATOM 850 C CA . ALA A 1 145 ? -1.634 -5.472 9.591 1.00 2.71 145 ALA A CA 1
ATOM 851 C C . ALA A 1 145 ? -1.235 -6.933 9.426 1.00 2.04 145 ALA A C 1
ATOM 852 O O . ALA A 1 145 ? -1.097 -7.671 10.407 1.00 1.26 145 ALA A O 1
ATOM 854 N N . ASP A 1 146 ? -1.063 -7.344 8.175 1.00 2.33 146 ASP A N 1
ATOM 855 C CA . ASP A 1 146 ? -0.649 -8.709 7.847 1.00 3.55 146 ASP A CA 1
ATOM 856 C C . ASP A 1 146 ? 0.094 -8.649 6.507 1.00 2.34 146 ASP A C 1
ATOM 857 O O . ASP A 1 146 ? 0.058 -7.631 5.814 1.00 1.00 146 ASP A O 1
ATOM 862 N N . ALA A 1 147 ? 0.775 -9.737 6.166 1.00 2.06 147 ALA A N 1
ATOM 863 C CA . ALA A 1 147 ? 1.536 -9.834 4.926 1.00 2.19 147 ALA A CA 1
ATOM 864 C C . ALA A 1 147 ? 0.791 -9.224 3.752 1.00 2.16 147 ALA A C 1
ATOM 865 O O . ALA A 1 147 ? 1.396 -8.598 2.883 1.00 1.00 147 ALA A O 1
ATOM 867 N N . GLY A 1 148 ? -0.529 -9.399 3.750 1.00 3.37 148 GLY A N 1
ATOM 868 C CA . GLY A 1 148 ? -1.376 -8.887 2.682 1.00 4.66 148 GLY A CA 1
ATOM 869 C C . GLY A 1 148 ? -1.564 -7.379 2.600 1.00 6.00 148 GLY A C 1
ATOM 870 O O . GLY A 1 148 ? -1.649 -6.831 1.495 1.00 4.81 148 GLY A O 1
ATOM 871 N N . GLY A 1 149 ? -1.637 -6.716 3.757 1.00 6.21 149 GLY A N 1
ATOM 872 C CA . GLY A 1 149 ? -1.824 -5.277 3.791 1.00 5.29 149 GLY A CA 1
ATOM 873 C C . GLY A 1 149 ? -2.148 -4.735 5.172 1.00 6.24 149 GLY A C 1
ATOM 874 O O . GLY A 1 149 ? -1.763 -5.324 6.186 1.00 7.42 149 GLY A O 1
ATOM 875 N N . LEU A 1 150 ? -2.857 -3.607 5.207 1.00 6.53 150 LEU A N 1
ATOM 876 C CA . LEU A 1 150 ? -3.242 -2.956 6.462 1.00 6.61 150 LEU A CA 1
ATOM 877 C C . LEU A 1 150 ? -4.745 -2.711 6.513 1.00 6.60 150 LEU A C 1
ATOM 878 O O . LEU A 1 150 ? -5.423 -2.683 5.486 1.00 5.54 150 LEU A O 1
ATOM 891 N N . GLN A 1 152 ? -7.586 -0.297 8.993 1.00 3.61 152 GLN A N 1
ATOM 892 C CA . GLN A 1 152 ? -7.890 0.639 10.075 1.00 2.33 152 GLN A CA 1
ATOM 893 C C . GLN A 1 152 ? -9.339 0.496 10.511 1.00 2.86 152 GLN A C 1
ATOM 894 O O . GLN A 1 152 ? -10.240 0.536 9.673 1.00 3.93 152 GLN A O 1
ATOM 900 N N . VAL A 1 153 ? -9.569 0.353 11.813 1.00 3.42 153 VAL A N 1
ATOM 901 C CA . VAL A 1 153 ? -10.934 0.200 12.334 1.00 3.94 153 VAL A CA 1
ATOM 902 C C . VAL A 1 153 ? -11.276 1.218 13.425 1.00 3.89 153 VAL A C 1
ATOM 903 O O . VAL A 1 153 ? -10.652 1.226 14.477 1.00 1.98 153 VAL A O 1
ATOM 907 N N . GLU A 1 154 ? -12.273 2.061 13.163 1.00 5.11 154 GLU A N 1
ATOM 908 C CA . GLU A 1 154 ? -12.709 3.079 14.117 1.00 6.58 154 GLU A CA 1
ATOM 909 C C . GLU A 1 154 ? -14.040 2.708 14.753 1.00 7.10 154 GLU A C 1
ATOM 910 O O . GLU A 1 154 ? -15.086 2.781 14.100 1.00 7.26 154 GLU A O 1
ATOM 916 N N . ILE A 1 155 ? -14.002 2.322 16.029 1.00 7.04 155 ILE A N 1
ATOM 917 C CA . ILE A 1 155 ? -15.216 1.938 16.738 1.00 6.75 155 ILE A CA 1
ATOM 918 C C . ILE A 1 155 ? -15.773 3.095 17.549 1.00 8.90 155 ILE A C 1
ATOM 919 O O . ILE A 1 155 ? -15.166 3.543 18.529 1.00 9.00 155 ILE A O 1
ATOM 924 N N . GLY A 1 156 ? -16.941 3.564 17.124 1.00 9.93 156 GLY A N 1
ATOM 925 C CA . GLY A 1 156 ? -17.592 4.673 17.786 1.00 12.65 156 GLY A CA 1
ATOM 926 C C . GLY A 1 156 ? -18.485 4.301 18.955 1.00 15.60 156 GLY A C 1
ATOM 927 O O . GLY A 1 156 ? -18.360 3.219 19.537 1.00 15.24 156 GLY A O 1
ATOM 928 N N . GLN A 1 157 ? -19.395 5.223 19.280 1.00 17.44 157 GLN A N 1
ATOM 929 C CA . GLN A 1 157 ? -20.348 5.099 20.388 1.00 18.48 157 GLN A CA 1
ATOM 930 C C . GLN A 1 157 ? -20.843 3.691 20.691 1.00 20.98 157 GLN A C 1
ATOM 931 O O . GLN A 1 157 ? -20.375 3.050 21.645 1.00 22.42 157 GLN A O 1
ATOM 937 N N . HIS A 1 158 ? -21.811 3.227 19.894 1.00 21.13 158 HIS A N 1
ATOM 938 C CA . HIS A 1 158 ? -22.395 1.900 20.081 1.00 20.71 158 HIS A CA 1
ATOM 939 C C . HIS A 1 158 ? -22.637 1.090 18.801 1.00 19.84 158 HIS A C 1
ATOM 940 O O . HIS A 1 158 ? -23.677 1.218 18.155 1.00 19.62 158 HIS A O 1
ATOM 947 N N . GLY A 1 159 ? -21.670 0.243 18.453 1.00 19.23 159 GLY A N 1
ATOM 948 C CA . GLY A 1 159 ? -21.794 -0.584 17.265 1.00 17.29 159 GLY A CA 1
ATOM 949 C C . GLY A 1 159 ? -21.225 0.026 15.995 1.00 16.15 159 GLY A C 1
ATOM 950 O O . GLY A 1 159 ? -20.624 -0.679 15.181 1.00 16.38 159 GLY A O 1
ATOM 951 N N . ARG A 1 160 ? -21.418 1.334 15.824 1.00 14.47 160 ARG A N 1
ATOM 952 C CA . ARG A 1 160 ? -20.936 2.067 14.648 1.00 12.17 160 ARG A CA 1
ATOM 953 C C . ARG A 1 160 ? -19.418 1.931 14.445 1.00 9.68 160 ARG A C 1
ATOM 954 O O . ARG A 1 160 ? -18.639 2.198 15.354 1.00 9.90 160 ARG A O 1
ATOM 962 N N . TYR A 1 161 ? -18.995 1.511 13.260 1.00 6.74 161 TYR A N 1
ATOM 963 C CA . TYR A 1 161 ? -17.570 1.367 13.004 1.00 5.54 161 TYR A CA 1
ATOM 964 C C . TYR A 1 161 ? -17.280 1.476 11.519 1.00 5.05 161 TYR A C 1
ATOM 965 O O . TYR A 1 161 ? -18.028 0.956 10.695 1.00 4.72 161 TYR A O 1
ATOM 974 N N . ARG A 1 162 ? -16.188 2.148 11.181 1.00 5.13 162 ARG A N 1
ATOM 975 C CA . ARG A 1 162 ? -15.784 2.291 9.793 1.00 5.35 162 ARG A CA 1
ATOM 976 C C . ARG A 1 162 ? -14.470 1.541 9.553 1.00 4.23 162 ARG A C 1
ATOM 977 O O . ARG A 1 162 ? -13.572 1.542 10.400 1.00 2.93 162 ARG A O 1
ATOM 985 N N . LEU A 1 163 ? -14.377 0.902 8.388 1.00 4.77 163 LEU A N 1
ATOM 986 C CA . LEU A 1 163 ? -13.203 0.130 7.984 1.00 4.72 163 LEU A CA 1
ATOM 987 C C . LEU A 1 163 ? -12.513 0.685 6.741 1.00 3.77 163 LEU A C 1
ATOM 988 O O . LEU A 1 163 ? -13.153 1.240 5.843 1.00 3.19 163 LEU A O 1
ATOM 993 N N . ILE A 1 164 ? -11.198 0.514 6.699 1.00 2.61 164 ILE A N 1
ATOM 994 C CA . ILE A 1 164 ? -10.390 0.963 5.575 1.00 2.33 164 ILE A CA 1
ATOM 995 C C . ILE A 1 164 ? -9.279 -0.047 5.401 1.00 2.23 164 ILE A C 1
ATOM 996 O O . ILE A 1 164 ? -8.595 -0.398 6.357 1.00 2.80 164 ILE A O 1
ATOM 1001 N N . ARG A 1 165 ? -9.130 -0.534 4.175 1.00 3.82 165 ARG A N 1
ATOM 1002 C CA . ARG A 1 165 ? -8.125 -1.532 3.867 1.00 5.91 165 ARG A CA 1
ATOM 1003 C C . ARG A 1 165 ? -7.276 -1.117 2.719 1.00 6.82 165 ARG A C 1
ATOM 1004 O O . ARG A 1 165 ? -7.735 -1.078 1.583 1.00 8.35 165 ARG A O 1
ATOM 1012 N N . GLN A 1 166 ? -6.025 -0.812 3.019 1.00 8.79 166 GLN A N 1
ATOM 1013 C CA . GLN A 1 166 ? -5.089 -0.422 1.988 1.00 8.66 166 GLN A CA 1
ATOM 1014 C C . GLN A 1 166 ? -4.136 -1.612 1.791 1.00 8.01 166 GLN A C 1
ATOM 1015 O O . GLN A 1 166 ? -3.835 -2.344 2.736 1.00 6.19 166 GLN A O 1
ATOM 1021 N N . GLN A 1 167 ? -3.681 -1.811 0.558 1.00 9.46 167 GLN A N 1
ATOM 1022 C CA . GLN A 1 167 ? -2.764 -2.897 0.245 1.00 8.58 167 GLN A CA 1
ATOM 1023 C C . GLN A 1 167 ? -1.512 -2.405 -0.449 1.00 8.15 167 GLN A C 1
ATOM 1024 O O . GLN A 1 167 ? -0.489 -3.088 -0.457 1.00 8.05 167 GLN A O 1
ATOM 1030 N N . SER A 1 168 ? -1.581 -1.215 -1.026 1.00 7.87 168 SER A N 1
ATOM 1031 C CA . SER A 1 168 ? -0.425 -0.685 -1.727 1.00 8.24 168 SER A CA 1
ATOM 1032 C C . SER A 1 168 ? -0.308 0.819 -1.515 1.00 7.72 168 SER A C 1
ATOM 1033 O O . SER A 1 168 ? -0.350 1.603 -2.459 1.00 9.11 168 SER A O 1
ATOM 1036 N N . GLY A 1 169 ? -0.159 1.206 -0.254 1.00 6.19 169 GLY A N 1
ATOM 1037 C CA . GLY A 1 169 ? -0.033 2.605 0.095 1.00 3.21 169 GLY A CA 1
ATOM 1038 C C . GLY A 1 169 ? 0.272 2.731 1.570 1.00 2.23 169 GLY A C 1
ATOM 1039 O O . GLY A 1 169 ? 0.846 1.822 2.174 1.00 1.00 169 GLY A O 1
ATOM 1040 N N . THR A 1 170 ? -0.133 3.846 2.163 1.00 1.63 170 THR A N 1
ATOM 1041 C CA . THR A 1 170 ? 0.138 4.082 3.574 1.00 1.82 170 THR A CA 1
ATOM 1042 C C . THR A 1 170 ? -1.110 4.392 4.364 1.00 1.00 170 THR A C 1
ATOM 1043 O O . THR A 1 170 ? -2.159 4.683 3.807 1.00 1.00 170 THR A O 1
ATOM 1047 N N . LEU A 1 171 ? -0.988 4.341 5.678 1.00 1.00 171 LEU A N 1
ATOM 1048 C CA . LEU A 1 171 ? -2.124 4.614 6.535 1.00 1.00 171 LEU A CA 1
ATOM 1049 C C . LEU A 1 171 ? -1.597 5.283 7.795 1.00 1.00 171 LEU A C 1
ATOM 1050 O O . LEU A 1 171 ? -0.428 5.132 8.131 1.00 1.05 171 LEU A O 1
ATOM 1055 N N . ALA A 1 172 ? -2.448 6.038 8.475 1.00 1.00 172 ALA A N 1
ATOM 1056 C CA . ALA A 1 172 ? -2.053 6.705 9.710 1.00 1.00 172 ALA A CA 1
ATOM 1057 C C . ALA A 1 172 ? -3.281 7.148 10.512 1.00 2.08 172 ALA A C 1
ATOM 1058 O O . ALA A 1 172 ? -4.337 7.496 9.955 1.00 1.00 172 ALA A O 1
ATOM 1060 N N . HIS A 1 173 ? -3.123 7.139 11.831 1.00 1.88 173 HIS A N 1
ATOM 1061 C CA . HIS A 1 173 ? -4.197 7.507 12.729 1.00 1.78 173 HIS A CA 1
ATOM 1062 C C . HIS A 1 173 ? -3.633 7.825 14.114 1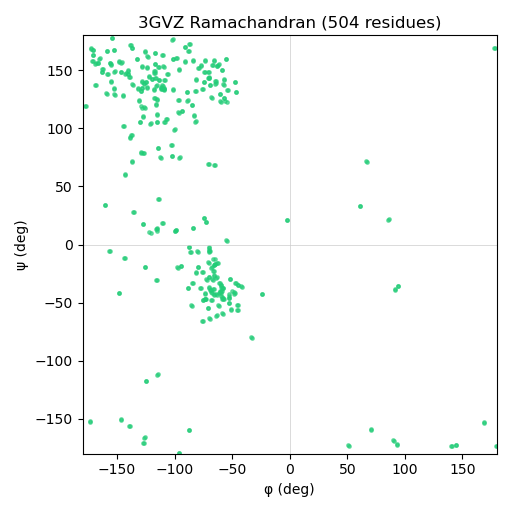.00 2.25 173 HIS A C 1
ATOM 1063 O O . HIS A 1 173 ? -2.587 7.301 14.502 1.00 2.22 173 HIS A O 1
ATOM 1070 N N . THR A 1 174 ? -4.310 8.706 14.849 1.00 2.12 174 THR A N 1
ATOM 1071 C CA . THR A 1 174 ? -3.860 9.052 16.192 1.00 2.21 174 THR A CA 1
ATOM 1072 C C . THR A 1 174 ? -4.966 8.823 17.217 1.00 1.57 174 THR A C 1
ATOM 1073 O O . THR A 1 174 ? -5.427 7.696 17.384 1.00 1.93 174 THR A O 1
ATOM 1077 N N . ASN A 1 175 ? -5.404 9.884 17.886 1.00 1.97 175 ASN A N 1
ATOM 1078 C CA . ASN A 1 175 ? -6.419 9.761 18.920 1.00 1.07 175 ASN A CA 1
ATOM 1079 C C . ASN A 1 175 ? -7.792 10.332 18.632 1.00 1.00 175 ASN A C 1
ATOM 1080 O O . ASN A 1 175 ? -8.551 10.573 19.563 1.00 2.74 175 ASN A O 1
ATOM 1085 N N . HIS A 1 176 ? -8.118 10.575 17.373 1.00 1.00 176 HIS A N 1
ATOM 1086 C CA . HIS A 1 176 ? -9.449 11.076 17.074 1.00 1.32 176 HIS A CA 1
ATOM 1087 C C . HIS A 1 176 ? -10.061 10.455 15.808 1.00 1.60 176 HIS A C 1
ATOM 1088 O O . HIS A 1 176 ? -9.358 10.070 14.869 1.00 1.00 176 HIS A O 1
ATOM 1095 N N . TYR A 1 177 ? -11.383 10.342 15.802 1.00 1.00 177 TYR A N 1
ATOM 1096 C CA . TYR A 1 177 ? -12.089 9.774 14.670 1.00 1.00 177 TYR A CA 1
ATOM 1097 C C . TYR A 1 177 ? -11.932 10.598 13.400 1.00 1.00 177 TYR A C 1
ATOM 1098 O O . TYR A 1 177 ? -11.952 11.820 13.443 1.00 1.09 177 TYR A O 1
ATOM 1107 N N . ALA A 1 178 ? -11.777 9.910 12.272 1.00 2.33 178 ALA A N 1
ATOM 1108 C CA . ALA A 1 178 ? -11.692 10.562 10.975 1.00 2.62 178 ALA A CA 1
ATOM 1109 C C . ALA A 1 178 ? -13.155 10.667 10.519 1.00 3.77 178 ALA A C 1
ATOM 1110 O O . ALA A 1 178 ? -13.549 11.653 9.902 1.00 5.16 178 ALA A O 1
ATOM 1112 N N . ASP A 1 179 ? -13.958 9.645 10.825 1.00 4.10 179 ASP A N 1
ATOM 1113 C CA . ASP A 1 179 ? -15.372 9.651 10.450 1.00 6.34 179 ASP A CA 1
ATOM 1114 C C . ASP A 1 179 ? -16.256 10.044 11.639 1.00 6.75 179 ASP A C 1
ATOM 1115 O O . ASP A 1 179 ? -16.588 9.216 12.492 1.00 5.53 179 ASP A O 1
ATOM 1120 N N . THR A 1 180 ? -16.646 11.313 11.687 1.00 6.15 180 THR A N 1
ATOM 1121 C CA . THR A 1 180 ? -17.466 11.791 12.790 1.00 7.61 180 THR A CA 1
ATOM 1122 C C . THR A 1 180 ? -18.849 11.144 12.818 1.00 6.30 180 THR A C 1
ATOM 1123 O O . THR A 1 180 ? -19.568 11.229 13.814 1.00 6.10 180 THR A O 1
ATOM 1127 N N . SER A 1 181 ? -19.211 10.469 11.735 1.00 6.04 181 SER A N 1
ATOM 1128 C CA . SER A 1 181 ? -20.521 9.826 11.644 1.00 5.67 181 SER A CA 1
ATOM 1129 C C . SER A 1 181 ? -20.695 8.685 12.639 1.00 4.82 181 SER A C 1
ATOM 1130 O O . SER A 1 181 ? -21.818 8.270 12.936 1.00 2.59 181 SER A O 1
ATOM 1133 N N . LEU A 1 182 ? -19.570 8.207 13.162 1.00 5.10 182 LEU A N 1
ATOM 1134 C CA . LEU A 1 182 ? -19.542 7.109 14.119 1.00 5.14 182 LEU A CA 1
ATOM 1135 C C . LEU A 1 182 ? -19.773 7.540 15.575 1.00 5.28 182 LEU A C 1
ATOM 1136 O O . LEU A 1 182 ? -19.518 6.762 16.497 1.00 4.60 182 LEU A O 1
ATOM 1141 N N . LEU A 1 183 ? -20.258 8.767 15.780 1.00 5.79 183 LEU A N 1
ATOM 1142 C CA . LEU A 1 183 ? -20.522 9.286 17.129 1.00 7.47 183 LEU A CA 1
ATOM 1143 C C . LEU A 1 183 ? -21.893 9.946 17.275 1.00 9.13 183 LEU A C 1
ATOM 1144 O O . LEU A 1 183 ? -22.520 10.354 16.293 1.00 9.79 183 LEU A O 1
ATOM 1149 N N . ASP A 1 184 ? -22.353 10.053 18.518 1.00 9.84 184 ASP A N 1
ATOM 1150 C CA . ASP A 1 184 ? -23.652 10.664 18.818 1.00 11.02 184 ASP A CA 1
ATOM 1151 C C . ASP A 1 184 ? -23.604 12.198 18.723 1.00 9.09 184 ASP A C 1
ATOM 1152 O O . ASP A 1 184 ? -24.637 12.853 18.524 1.00 8.62 184 ASP A O 1
ATOM 1157 N N . GLY A 1 185 ? -22.408 12.759 18.883 1.00 6.53 185 GLY A N 1
ATOM 1158 C CA . GLY A 1 185 ? -22.255 14.200 18.821 1.00 5.69 185 GLY A CA 1
ATOM 1159 C C . GLY A 1 185 ? -20.840 14.648 18.502 1.00 4.61 185 GLY A C 1
ATOM 1160 O O . GLY A 1 185 ? -19.905 13.854 18.563 1.00 5.73 185 GLY A O 1
ATOM 1161 N N . ALA A 1 186 ? -20.681 15.925 18.159 1.00 4.79 186 ALA A N 1
ATOM 1162 C CA . ALA A 1 186 ? -19.366 16.486 17.837 1.00 4.13 186 ALA A CA 1
ATOM 1163 C C . ALA A 1 186 ? -18.304 16.079 18.871 1.00 2.99 186 ALA A C 1
ATOM 1164 O O . ALA A 1 186 ? -18.525 16.199 20.069 1.00 3.77 186 ALA A O 1
ATOM 1166 N N . GLN A 1 187 ? -17.159 15.600 18.392 1.00 3.09 187 GLN A N 1
ATOM 1167 C CA . GLN A 1 187 ? -16.061 15.170 19.251 1.00 2.86 187 GLN A CA 1
ATOM 1168 C C . GLN A 1 187 ? -15.127 16.309 19.632 1.00 2.65 187 GLN A C 1
ATOM 1169 O O . GLN A 1 187 ? -15.236 17.414 19.113 1.00 2.76 187 GLN A O 1
ATOM 1175 N N . THR A 1 188 ? -14.194 16.012 20.531 1.00 2.74 188 THR A N 1
ATOM 1176 C CA . THR A 1 188 ? -13.216 16.983 21.009 1.00 2.09 188 THR A CA 1
ATOM 1177 C C . THR A 1 188 ? -11.844 16.504 20.574 1.00 2.27 188 THR A C 1
ATOM 1178 O O . THR A 1 188 ? -11.347 15.480 21.045 1.00 1.86 188 THR A O 1
ATOM 1182 N N . ILE A 1 189 ? -11.236 17.241 19.657 1.00 2.94 189 ILE A N 1
ATOM 1183 C CA . ILE A 1 189 ? -9.925 16.873 19.172 1.00 3.32 189 ILE A CA 1
ATOM 1184 C C . ILE A 1 189 ? -8.863 17.491 20.056 1.00 4.72 189 ILE A C 1
ATOM 1185 O O . ILE A 1 189 ? -8.848 18.707 20.261 1.00 6.51 189 ILE A O 1
ATOM 1190 N N . GLY A 1 190 ? -7.983 16.648 20.587 1.00 5.59 190 GLY A N 1
ATOM 1191 C CA . GLY A 1 190 ? -6.910 17.135 21.435 1.00 5.88 190 GLY A CA 1
ATOM 1192 C C . GLY A 1 190 ? -5.843 17.805 20.592 1.00 4.81 190 GLY A C 1
ATOM 1193 O O . GLY A 1 190 ? -5.619 17.414 19.453 1.00 5.00 190 GLY A O 1
ATOM 1194 N N . PRO A 1 191 ? -5.152 18.818 21.132 1.00 6.06 191 PRO A N 1
ATOM 1195 C CA . PRO A 1 191 ? -4.111 19.506 20.357 1.00 4.31 191 PRO A CA 1
ATOM 1196 C C . PRO A 1 191 ? -2.978 18.593 19.905 1.00 2.96 191 PRO A C 1
ATOM 1197 O O . PRO A 1 191 ? -2.427 18.767 18.819 1.00 1.72 191 PRO A O 1
ATOM 1201 N N . SER A 1 192 ? -2.636 17.610 20.730 1.00 3.56 192 SER A N 1
ATOM 1202 C CA . SER A 1 192 ? -1.562 16.690 20.365 1.00 3.75 192 SER A CA 1
ATOM 1203 C C . SER A 1 192 ? -2.022 15.722 19.281 1.00 2.67 192 SER A C 1
ATOM 1204 O O . SER A 1 192 ? -1.292 15.443 18.335 1.00 3.10 192 SER A O 1
ATOM 1207 N N . SER A 1 193 ? -3.239 15.211 19.420 1.00 2.29 193 SER A N 1
ATOM 1208 C CA . SER A 1 193 ? -3.763 14.275 18.433 1.00 2.27 193 SER A CA 1
ATOM 1209 C C . SER A 1 193 ? -3.823 14.952 17.081 1.00 1.15 193 SER A C 1
ATOM 1210 O O . SER A 1 193 ? -3.649 14.323 16.041 1.00 1.00 193 SER A O 1
ATOM 1213 N N . GLN A 1 194 ? -4.080 16.249 17.107 1.00 1.97 194 GLN A N 1
ATOM 1214 C CA . GLN A 1 194 ? -4.158 17.034 15.890 1.00 1.16 194 GLN A CA 1
ATOM 1215 C C . GLN A 1 194 ? -2.767 17.154 15.299 1.00 1.62 194 GLN A C 1
ATOM 1216 O O . GLN A 1 194 ? -2.505 16.658 14.204 1.00 1.27 194 GLN A O 1
ATOM 1222 N N . ALA A 1 195 ? -1.879 17.807 16.045 1.00 1.00 195 ALA A N 1
ATOM 1223 C CA . ALA A 1 195 ? -0.519 18.009 15.591 1.00 1.00 195 ALA A CA 1
ATOM 1224 C C . ALA A 1 195 ? 0.166 16.710 15.167 1.00 1.00 195 ALA A C 1
ATOM 1225 O O . ALA A 1 195 ? 0.719 16.636 14.071 1.00 1.16 195 ALA A O 1
ATOM 1227 N N . ARG A 1 196 ? 0.113 15.683 16.011 1.00 1.51 196 ARG A N 1
ATOM 1228 C CA . ARG A 1 196 ? 0.750 14.400 15.695 1.00 1.34 196 ARG A CA 1
ATOM 1229 C C . ARG A 1 196 ? 0.242 13.768 14.402 1.00 1.12 196 ARG A C 1
ATOM 1230 O O . ARG A 1 196 ? 1.000 13.151 13.651 1.00 1.00 196 ARG A O 1
ATOM 1238 N N . LEU A 1 197 ? -1.046 13.914 14.146 1.00 1.00 197 LEU A N 1
ATOM 1239 C CA . LEU A 1 197 ? -1.606 13.365 12.939 1.00 1.00 197 LEU A CA 1
ATOM 1240 C C . LEU A 1 197 ? -1.010 14.100 11.739 1.00 2.96 197 LEU A C 1
ATOM 1241 O O . LEU A 1 197 ? -0.639 13.480 10.741 1.00 3.08 197 LEU A O 1
ATOM 1246 N N . GLU A 1 198 ? -0.905 15.424 11.829 1.00 3.45 198 GLU A N 1
ATOM 1247 C CA . GLU A 1 198 ? -0.350 16.194 10.715 1.00 3.52 198 GLU A CA 1
ATOM 1248 C C . GLU A 1 198 ? 1.154 15.992 10.518 1.00 4.36 198 GLU A C 1
ATOM 1249 O O . GLU A 1 198 ? 1.683 16.338 9.464 1.00 5.59 198 GLU A O 1
ATOM 1255 N N . ARG A 1 199 ? 1.843 15.445 11.519 1.00 2.14 199 ARG A N 1
ATOM 1256 C CA . ARG A 1 199 ? 3.270 15.233 11.389 1.00 1.05 199 ARG A CA 1
ATOM 1257 C C . ARG A 1 199 ? 3.614 13.926 10.689 1.00 4.64 199 ARG A C 1
ATOM 1258 O O . ARG A 1 199 ? 4.384 13.933 9.722 1.00 5.48 199 ARG A O 1
ATOM 1266 N N . ILE A 1 200 ? 3.078 12.802 11.162 1.00 5.05 200 ILE A N 1
ATOM 1267 C CA . ILE A 1 200 ? 3.370 11.536 10.498 1.00 4.84 200 ILE A CA 1
ATOM 1268 C C . ILE A 1 200 ? 2.752 11.482 9.123 1.00 4.85 200 ILE A C 1
ATOM 1269 O O . ILE A 1 200 ? 3.163 10.682 8.288 1.00 7.11 200 ILE A O 1
ATOM 1274 N N . ARG A 1 201 ? 1.763 12.337 8.890 1.00 5.54 201 ARG A N 1
ATOM 1275 C CA . ARG A 1 201 ? 1.087 12.389 7.600 1.00 4.67 201 ARG A CA 1
ATOM 1276 C C . ARG A 1 201 ? 2.035 13.053 6.616 1.00 2.75 201 ARG A C 1
ATOM 1277 O O . ARG A 1 201 ? 2.243 12.566 5.510 1.00 1.00 201 ARG A O 1
ATOM 1285 N N . PHE A 1 202 ? 2.611 14.170 7.047 1.00 3.08 202 PHE A N 1
ATOM 1286 C CA . PHE A 1 202 ? 3.556 14.933 6.233 1.00 4.10 202 PHE A CA 1
ATOM 1287 C C . PHE A 1 202 ? 4.818 14.122 5.931 1.00 3.82 202 PHE A C 1
ATOM 1288 O O . PHE A 1 202 ? 5.145 13.865 4.772 1.00 3.90 202 PHE A O 1
ATOM 1296 N N . LEU A 1 203 ? 5.519 13.731 6.992 1.00 3.95 203 LEU A N 1
ATOM 1297 C CA . LEU A 1 203 ? 6.752 12.955 6.892 1.00 3.70 203 LEU A CA 1
ATOM 1298 C C . LEU A 1 203 ? 6.625 11.726 5.992 1.00 4.17 203 LEU A C 1
ATOM 1299 O O . LEU A 1 203 ? 7.541 11.404 5.236 1.00 4.74 203 LEU A O 1
ATOM 1304 N N . LEU A 1 204 ? 5.486 11.054 6.094 1.00 2.30 204 LEU A N 1
ATOM 1305 C CA . LEU A 1 204 ? 5.197 9.879 5.301 1.00 1.92 204 LEU A CA 1
ATOM 1306 C C . LEU A 1 204 ? 4.997 10.223 3.826 1.00 3.36 204 LEU A C 1
ATOM 1307 O O . LEU A 1 204 ? 5.435 9.488 2.944 1.00 3.47 204 LEU A O 1
ATOM 1312 N N . ASP A 1 205 ? 4.342 11.348 3.560 1.00 3.41 205 ASP A N 1
ATOM 1313 C CA . ASP A 1 205 ? 4.068 11.749 2.194 1.00 2.57 205 ASP A CA 1
ATOM 1314 C C . ASP A 1 205 ? 5.293 12.195 1.406 1.00 4.06 205 ASP A C 1
ATOM 1315 O O . ASP A 1 205 ? 5.191 12.492 0.215 1.00 5.14 205 ASP A O 1
ATOM 1320 N N . GLN A 1 206 ? 6.455 12.228 2.048 1.00 4.51 206 GLN A N 1
ATOM 1321 C CA . GLN A 1 206 ? 7.673 12.633 1.348 1.00 6.09 206 GLN A CA 1
ATOM 1322 C C . GLN A 1 206 ? 8.153 11.592 0.338 1.00 6.92 206 GLN A C 1
ATOM 1323 O O . GLN A 1 206 ? 8.328 11.887 -0.844 1.00 7.12 206 GLN A O 1
ATOM 1329 N N . HIS A 1 207 ? 8.348 10.364 0.796 1.00 7.45 207 HIS A N 1
ATOM 1330 C CA . HIS A 1 207 ? 8.843 9.312 -0.090 1.00 6.93 207 HIS A CA 1
ATOM 1331 C C . HIS A 1 207 ? 7.738 8.372 -0.574 1.00 5.57 207 HIS A C 1
ATOM 1332 O O . HIS A 1 207 ? 6.683 8.276 0.039 1.00 6.76 207 HIS A O 1
ATOM 1339 N N . PRO A 1 208 ? 7.973 7.654 -1.679 1.00 5.14 208 PRO A N 1
ATOM 1340 C CA . PRO A 1 208 ? 6.945 6.735 -2.183 1.00 4.05 208 PRO A CA 1
ATOM 1341 C C . PRO A 1 208 ? 6.858 5.465 -1.351 1.00 4.12 208 PRO A C 1
ATOM 1342 O O . PRO A 1 208 ? 5.771 5.037 -0.979 1.00 5.31 208 PRO A O 1
ATOM 1346 N N . ALA A 1 209 ? 8.021 4.866 -1.091 1.00 4.68 209 ALA A N 1
ATOM 1347 C CA . ALA A 1 209 ? 8.145 3.621 -0.329 1.00 5.13 209 ALA A CA 1
ATOM 1348 C C . ALA A 1 209 ? 8.782 3.880 1.040 1.00 4.37 209 ALA A C 1
ATOM 1349 O O . ALA A 1 209 ? 9.393 4.923 1.249 1.00 7.36 209 ALA A O 1
ATOM 1351 N N . HIS A 1 210 ? 8.644 2.941 1.969 1.00 2.10 210 HIS A N 1
ATOM 1352 C CA . HIS A 1 210 ? 9.219 3.132 3.294 1.00 1.84 210 HIS A CA 1
ATOM 1353 C C . HIS A 1 210 ? 9.897 1.870 3.813 1.00 1.45 210 HIS A C 1
ATOM 1354 O O . HIS A 1 210 ? 9.750 0.797 3.231 1.00 1.17 210 HIS A O 1
ATOM 1361 N N . THR A 1 211 ? 10.643 2.010 4.906 1.00 1.09 211 THR A N 1
ATOM 1362 C CA . THR A 1 211 ? 11.364 0.894 5.508 1.00 1.31 211 THR A CA 1
ATOM 1363 C C . THR A 1 211 ? 11.233 0.936 7.023 1.00 1.42 211 THR A C 1
ATOM 1364 O O . THR A 1 211 ? 10.733 1.912 7.575 1.00 1.20 211 THR A O 1
ATOM 1368 N N . LEU A 1 212 ? 11.708 -0.119 7.686 1.00 2.02 212 LEU A N 1
ATOM 1369 C CA . LEU A 1 212 ? 11.669 -0.224 9.147 1.00 2.09 212 LEU A CA 1
ATOM 1370 C C . LEU A 1 212 ? 12.620 0.814 9.746 1.00 3.78 212 LEU A C 1
ATOM 1371 O O . LEU A 1 212 ? 12.274 1.553 10.676 1.00 2.25 212 LEU A O 1
ATOM 1376 N N . SER A 1 213 ? 13.828 0.850 9.193 1.00 5.26 213 SER A N 1
ATOM 1377 C CA . SER A 1 213 ? 14.859 1.783 9.616 1.00 4.95 213 SER A CA 1
ATOM 1378 C C . SER A 1 213 ? 14.310 3.199 9.595 1.00 5.48 213 SER A C 1
ATOM 1379 O O . SER A 1 213 ? 14.502 3.968 10.535 1.00 5.40 213 SER A O 1
ATOM 1382 N N . GLU A 1 214 ? 13.627 3.544 8.511 1.00 6.27 214 GLU A N 1
ATOM 1383 C CA . GLU A 1 214 ? 13.056 4.879 8.397 1.00 6.56 214 GLU A CA 1
ATOM 1384 C C . GLU A 1 214 ? 12.098 5.142 9.548 1.00 6.57 214 GLU A C 1
ATOM 1385 O O . GLU A 1 214 ? 12.287 6.088 10.309 1.00 9.22 214 GLU A O 1
ATOM 1391 N N . PHE A 1 215 ? 11.073 4.299 9.666 1.00 5.43 215 PHE A N 1
ATOM 1392 C CA . PHE A 1 215 ? 10.061 4.436 10.711 1.00 4.86 215 PHE A CA 1
ATOM 1393 C C . PHE A 1 215 ? 10.700 4.702 12.078 1.00 4.55 215 PHE A C 1
ATOM 1394 O O . PHE A 1 215 ? 10.343 5.660 12.762 1.00 3.98 215 PHE A O 1
ATOM 1402 N N . GLU A 1 216 ? 11.650 3.858 12.462 1.00 5.10 216 GLU A N 1
ATOM 1403 C CA . GLU A 1 216 ? 12.358 4.013 13.729 1.00 6.78 216 GLU A CA 1
ATOM 1404 C C . GLU A 1 216 ? 12.822 5.459 13.887 1.00 6.73 216 GLU A C 1
ATOM 1405 O O . GLU A 1 216 ? 12.714 6.041 14.962 1.00 7.23 216 GLU A O 1
ATOM 1411 N N . ARG A 1 217 ? 13.330 6.048 12.813 1.00 7.22 217 ARG A N 1
ATOM 1412 C CA . ARG A 1 217 ? 13.784 7.429 12.882 1.00 7.20 217 ARG A CA 1
ATOM 1413 C C . ARG A 1 217 ? 12.567 8.324 13.075 1.00 7.47 217 ARG A C 1
ATOM 1414 O O . ARG A 1 217 ? 12.599 9.269 13.865 1.00 7.79 217 ARG A O 1
ATOM 1422 N N . LEU A 1 218 ? 11.489 7.994 12.363 1.00 6.08 218 LEU A N 1
ATOM 1423 C CA . LEU A 1 218 ? 10.245 8.748 12.429 1.00 4.79 218 LEU A CA 1
ATOM 1424 C C . LEU A 1 218 ? 9.667 8.809 13.834 1.00 4.47 218 LEU A C 1
ATOM 1425 O O . LEU A 1 218 ? 9.284 9.872 14.302 1.00 4.62 218 LEU A O 1
ATOM 1430 N N . SER A 1 219 ? 9.616 7.678 14.521 1.00 4.63 219 SER A N 1
ATOM 1431 C CA . SER A 1 219 ? 9.046 7.675 15.856 1.00 4.31 219 SER A CA 1
ATOM 1432 C C . SER A 1 219 ? 9.806 8.544 16.849 1.00 4.05 219 SER A C 1
ATOM 1433 O O . SER A 1 219 ? 9.285 8.870 17.917 1.00 2.69 219 SER A O 1
ATOM 1436 N N . ARG A 1 220 ? 11.032 8.928 16.513 1.00 5.26 220 ARG A N 1
ATOM 1437 C CA . ARG A 1 220 ? 11.809 9.753 17.438 1.00 5.37 220 ARG A CA 1
ATOM 1438 C C . ARG A 1 220 ? 11.798 11.246 17.074 1.00 4.60 220 ARG A C 1
ATOM 1439 O O . ARG A 1 220 ? 12.546 12.042 17.631 1.00 4.48 220 ARG A O 1
ATOM 1447 N N . ASP A 1 221 ? 10.923 11.626 16.151 1.00 5.54 221 ASP A N 1
ATOM 1448 C CA . ASP A 1 221 ? 10.816 13.021 15.747 1.00 6.50 221 ASP A CA 1
ATOM 1449 C C . ASP A 1 221 ? 10.425 13.866 16.959 1.00 7.13 221 ASP A C 1
ATOM 1450 O O . ASP A 1 221 ? 9.464 13.530 17.653 1.00 8.58 221 ASP A O 1
ATOM 1455 N N . ARG A 1 222 ? 11.164 14.951 17.208 1.00 7.76 222 ARG A N 1
ATOM 1456 C CA . ARG A 1 222 ? 10.902 15.858 18.337 1.00 8.77 222 ARG A CA 1
ATOM 1457 C C . ARG A 1 222 ? 10.474 17.240 17.834 1.00 9.31 222 ARG A C 1
ATOM 1458 O O . ARG A 1 222 ? 10.869 18.272 18.387 1.00 10.12 222 ARG A O 1
ATOM 1466 N N . HIS A 1 223 ? 9.667 17.247 16.782 1.00 8.7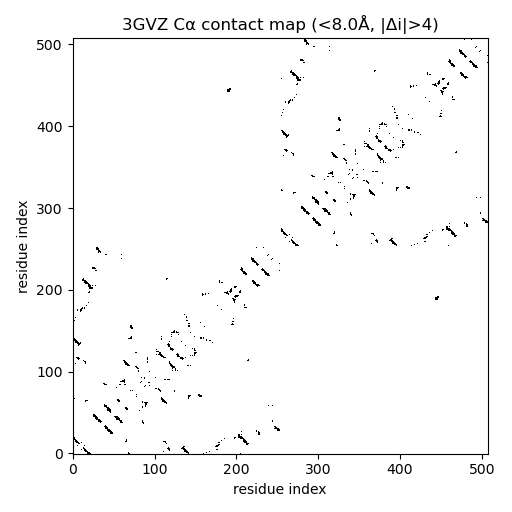8 223 HIS A N 1
ATOM 1467 C CA . HIS A 1 223 ? 9.162 18.478 16.182 1.00 9.93 223 HIS A CA 1
ATOM 1468 C C . HIS A 1 223 ? 7.964 18.958 16.999 1.00 10.87 223 HIS A C 1
ATOM 1469 O O . HIS A 1 223 ? 7.173 18.145 17.477 1.00 12.37 223 HIS A O 1
ATOM 1476 N N . ASP A 1 224 ? 7.831 20.269 17.168 1.00 10.42 224 ASP A N 1
ATOM 1477 C CA . ASP A 1 224 ? 6.693 20.826 17.898 1.00 10.16 224 ASP A CA 1
ATOM 1478 C C . ASP A 1 224 ? 6.612 20.507 19.390 1.00 9.95 224 ASP A C 1
ATOM 1479 O O . ASP A 1 224 ? 5.752 19.745 19.831 1.00 10.65 224 ASP A O 1
ATOM 1484 N N . GLY A 1 225 ? 7.506 21.115 20.160 1.00 9.17 225 GLY A N 1
ATOM 1485 C CA . GLY A 1 225 ? 7.506 20.936 21.599 1.00 7.85 225 GLY A CA 1
ATOM 1486 C C . GLY A 1 225 ? 7.473 19.517 22.119 1.00 7.38 225 GLY A C 1
ATOM 1487 O O . GLY A 1 225 ? 7.583 18.558 21.347 1.00 7.30 225 GLY A O 1
ATOM 1488 N N . PRO A 1 226 ? 7.316 19.364 23.444 1.00 5.19 226 PRO A N 1
ATOM 1489 C CA . PRO A 1 226 ? 7.262 18.106 24.188 1.00 5.86 226 PRO A CA 1
ATOM 1490 C C . PRO A 1 226 ? 5.898 17.441 24.300 1.00 7.44 226 PRO A C 1
ATOM 1491 O O . PRO A 1 226 ? 5.788 16.325 24.834 1.00 7.93 226 PRO A O 1
ATOM 1495 N N . ASP A 1 227 ? 4.851 18.114 23.831 1.00 6.63 227 ASP A N 1
ATOM 1496 C CA . ASP A 1 227 ? 3.514 17.532 23.927 1.00 5.90 227 ASP A CA 1
ATOM 1497 C C . ASP A 1 227 ? 2.884 17.241 22.586 1.00 5.21 227 ASP A C 1
ATOM 1498 O O . ASP A 1 227 ? 2.110 16.292 22.454 1.00 5.14 227 ASP A O 1
ATOM 1503 N N . ASN A 1 228 ? 3.228 18.041 21.585 1.00 3.41 228 ASN A N 1
ATOM 1504 C CA . ASN A 1 228 ? 2.650 17.857 20.266 1.00 1.76 228 ASN A CA 1
ATOM 1505 C C . ASN A 1 228 ? 3.558 17.087 19.328 1.00 1.57 228 ASN A C 1
ATOM 1506 O O . ASN A 1 228 ? 3.313 17.042 18.119 1.00 2.06 228 ASN A O 1
ATOM 1511 N N . SER A 1 229 ? 4.602 16.472 19.867 1.00 1.00 229 SER A N 1
ATOM 1512 C CA . SER A 1 229 ? 5.512 15.733 19.002 1.00 2.85 229 SER A CA 1
ATOM 1513 C C . SER A 1 229 ? 5.230 14.241 18.988 1.00 2.68 229 SER A C 1
ATOM 1514 O O . SER A 1 229 ? 4.550 13.719 19.870 1.00 4.52 229 SER A O 1
ATOM 1517 N N . LEU A 1 230 ? 5.727 13.559 17.962 1.00 2.03 230 LEU A N 1
ATOM 1518 C CA . LEU A 1 230 ? 5.533 12.120 17.850 1.00 1.76 230 LEU A CA 1
ATOM 1519 C C . LEU A 1 230 ? 6.138 11.462 19.086 1.00 2.29 230 LEU A C 1
ATOM 1520 O O . LEU A 1 230 ? 5.530 10.581 19.697 1.00 2.95 230 LEU A O 1
ATOM 1525 N N . TRP A 1 231 ? 7.341 11.898 19.450 1.00 2.77 231 TRP A N 1
ATOM 1526 C CA . TRP A 1 231 ? 8.017 11.376 20.630 1.00 2.91 231 TRP A CA 1
ATOM 1527 C C . TRP A 1 231 ? 7.840 12.432 21.717 1.00 2.16 231 TRP A C 1
ATOM 1528 O O . TRP A 1 231 ? 8.687 13.303 21.905 1.00 2.95 231 TRP A O 1
ATOM 1539 N N . ARG A 1 232 ? 6.710 12.346 22.412 1.00 1.77 232 ARG A N 1
ATOM 1540 C CA . ARG A 1 232 ? 6.353 13.269 23.483 1.00 2.22 232 ARG A CA 1
ATOM 1541 C C . ARG A 1 232 ? 7.269 13.183 24.699 1.00 2.47 232 ARG A C 1
ATOM 1542 O O . ARG A 1 232 ? 7.940 12.174 24.916 1.00 2.56 232 ARG A O 1
ATOM 1550 N N . SER A 1 233 ? 7.291 14.251 25.491 1.00 2.20 233 SER A N 1
ATOM 1551 C CA . SER A 1 233 ? 8.090 14.274 26.707 1.00 4.04 233 SER A CA 1
ATOM 1552 C C . SER A 1 233 ? 7.608 15.363 27.660 1.00 5.18 233 SER A C 1
ATOM 1553 O O . SER A 1 233 ? 8.396 15.971 28.384 1.00 7.41 233 SER A O 1
ATOM 1556 N N . GLY A 1 234 ? 6.302 15.599 27.659 1.00 5.33 234 GLY A N 1
ATOM 1557 C CA . GLY A 1 234 ? 5.737 16.606 28.533 1.00 6.05 234 GLY A CA 1
ATOM 1558 C C . GLY A 1 234 ? 4.818 15.974 29.556 1.00 7.02 234 GLY A C 1
ATOM 1559 O O . GLY A 1 234 ? 5.267 15.250 30.444 1.00 5.95 234 GLY A O 1
ATOM 1560 N N . ARG A 1 235 ? 3.526 16.263 29.432 1.00 8.92 235 ARG A N 1
ATOM 1561 C CA . ARG A 1 235 ? 2.519 15.714 30.331 1.00 10.09 235 ARG A CA 1
ATOM 1562 C C . ARG A 1 235 ? 2.491 14.210 30.065 1.00 9.59 235 ARG A C 1
ATOM 1563 O O . ARG A 1 235 ? 2.212 13.395 30.948 1.00 8.09 235 ARG A O 1
ATOM 1571 N N . GLU A 1 236 ? 2.797 13.860 28.824 1.00 10.09 236 GLU A N 1
ATOM 1572 C CA . GLU A 1 236 ? 2.825 12.476 28.396 1.00 11.04 236 GLU A CA 1
ATOM 1573 C C . GLU A 1 236 ? 4.140 12.150 27.716 1.00 9.58 236 GLU A C 1
ATOM 1574 O O . GLU A 1 236 ? 4.612 12.915 26.888 1.00 11.29 236 GLU A O 1
ATOM 1580 N N . HIS A 1 237 ? 4.735 11.017 28.066 1.00 8.12 237 HIS A N 1
ATOM 1581 C CA . HIS A 1 237 ? 5.994 10.612 27.454 1.00 7.00 237 HIS A CA 1
ATOM 1582 C C . HIS A 1 237 ? 5.725 9.408 26.548 1.00 5.44 237 HIS A C 1
ATOM 1583 O O . HIS A 1 237 ? 4.760 8.667 26.762 1.00 3.18 237 HIS A O 1
ATOM 1590 N N . THR A 1 238 ? 6.547 9.224 25.520 1.00 3.78 238 THR A N 1
ATOM 1591 C CA . THR A 1 238 ? 6.362 8.065 24.660 1.00 3.84 238 THR A CA 1
ATOM 1592 C C . THR A 1 238 ? 7.048 6.929 25.415 1.00 2.78 238 THR A C 1
ATOM 1593 O O . THR A 1 238 ? 8.272 6.870 25.497 1.00 3.75 238 THR A O 1
ATOM 1597 N N . LEU A 1 239 ? 6.246 6.044 25.995 1.00 1.56 239 LEU A N 1
ATOM 1598 C CA . LEU A 1 239 ? 6.776 4.953 26.802 1.00 1.49 239 LEU A CA 1
ATOM 1599 C C . LEU A 1 239 ? 7.296 3.745 26.015 1.00 2.68 239 LEU A C 1
ATOM 1600 O O . LEU A 1 239 ? 7.875 2.818 26.587 1.00 1.81 239 LEU A O 1
ATOM 1605 N N . ALA A 1 240 ? 7.108 3.755 24.703 1.00 1.87 240 ALA A N 1
ATOM 1606 C CA . ALA A 1 240 ? 7.579 2.650 23.904 1.00 1.00 240 ALA A CA 1
ATOM 1607 C C . ALA A 1 240 ? 7.432 2.999 22.451 1.00 1.00 240 ALA A C 1
ATOM 1608 O O . ALA A 1 240 ? 6.638 3.863 22.105 1.00 1.89 240 ALA A O 1
ATOM 1610 N N . GLY A 1 241 ? 8.208 2.335 21.601 1.00 1.00 241 GLY A N 1
ATOM 1611 C CA . GLY A 1 241 ? 8.111 2.563 20.172 1.00 1.00 241 GLY A CA 1
ATOM 1612 C C . GLY A 1 241 ? 7.954 1.188 19.562 1.00 1.00 241 GLY A C 1
ATOM 1613 O O . GLY A 1 241 ? 8.836 0.358 19.720 1.00 3.44 241 GLY A O 1
ATOM 1614 N N . TRP A 1 242 ? 6.837 0.927 18.894 1.00 1.04 242 TRP A N 1
ATOM 1615 C CA . TRP A 1 242 ? 6.601 -0.376 18.275 1.00 1.00 242 TRP A CA 1
ATOM 1616 C C . TRP A 1 242 ? 6.629 -0.308 16.737 1.00 1.00 242 TRP A C 1
ATOM 1617 O O . TRP A 1 242 ? 6.023 0.574 16.120 1.00 1.00 242 TRP A O 1
ATOM 1628 N N . ARG A 1 243 ? 7.333 -1.255 16.129 1.00 1.00 243 ARG A N 1
ATOM 1629 C CA . ARG A 1 243 ? 7.446 -1.314 14.684 1.00 1.86 243 ARG A CA 1
ATOM 1630 C C . ARG A 1 243 ? 7.675 -2.764 14.256 1.00 2.62 243 ARG A C 1
ATOM 1631 O O . ARG A 1 243 ? 8.502 -3.460 14.844 1.00 3.94 243 ARG A O 1
ATOM 1639 N N . ILE A 1 244 ? 6.957 -3.218 13.232 1.00 2.54 244 ILE A N 1
ATOM 1640 C CA . ILE A 1 244 ? 7.100 -4.593 12.759 1.00 2.09 244 ILE A CA 1
ATOM 1641 C C . ILE A 1 244 ? 7.036 -4.653 11.236 1.00 1.92 244 ILE A C 1
ATOM 1642 O O . ILE A 1 244 ? 6.344 -3.847 10.618 1.00 2.70 244 ILE A O 1
ATOM 1647 N N . ALA A 1 245 ? 7.777 -5.588 10.635 1.00 2.73 245 ALA A N 1
ATOM 1648 C CA . ALA A 1 245 ? 7.777 -5.777 9.171 1.00 2.43 245 ALA A CA 1
ATOM 1649 C C . ALA A 1 245 ? 7.217 -7.174 8.905 1.00 2.86 245 ALA A C 1
ATOM 1650 O O . ALA A 1 245 ? 7.568 -8.120 9.602 1.00 4.56 245 ALA A O 1
ATOM 1652 N N . LEU A 1 246 ? 6.339 -7.312 7.921 1.00 2.80 246 LEU A N 1
ATOM 1653 C CA . LEU A 1 246 ? 5.757 -8.618 7.640 1.00 2.20 246 LEU A CA 1
ATOM 1654 C C . LEU A 1 246 ? 5.913 -9.024 6.171 1.00 3.72 246 LEU A C 1
ATOM 1655 O O . LEU A 1 246 ? 4.990 -8.891 5.366 1.00 3.35 246 LEU A O 1
ATOM 1660 N N . PRO A 1 247 ? 7.107 -9.502 5.796 1.00 4.68 247 PRO A N 1
ATOM 1661 C CA . PRO A 1 247 ? 7.355 -9.927 4.415 1.00 3.33 247 PRO A CA 1
ATOM 1662 C C . PRO A 1 247 ? 6.679 -11.273 4.140 1.00 2.93 247 PRO A C 1
ATOM 1663 O O . PRO A 1 247 ? 6.699 -12.171 4.978 1.00 2.02 247 PRO A O 1
ATOM 1667 N N . ALA A 1 248 ? 6.093 -11.410 2.957 1.00 2.71 248 ALA A N 1
ATOM 1668 C CA . ALA A 1 248 ? 5.415 -12.640 2.612 1.00 2.75 248 ALA A CA 1
ATOM 1669 C C . ALA A 1 248 ? 6.356 -13.839 2.543 1.00 3.96 248 ALA A C 1
ATOM 1670 O O . ALA A 1 248 ? 7.490 -13.749 2.059 1.00 3.19 248 ALA A O 1
ATOM 1672 N N . GLY A 1 249 ? 5.876 -14.960 3.074 1.00 5.51 249 GLY A N 1
ATOM 1673 C CA . GLY A 1 249 ? 6.644 -16.195 3.073 1.00 7.05 249 GLY A CA 1
ATOM 1674 C C . GLY A 1 249 ? 7.958 -16.126 3.815 1.00 7.66 249 GLY A C 1
ATOM 1675 O O . GLY A 1 249 ? 8.931 -16.781 3.446 1.00 6.97 249 GLY A O 1
ATOM 1676 N N . ALA A 1 250 ? 7.987 -15.331 4.874 1.00 9.54 250 ALA A N 1
ATOM 1677 C CA . ALA A 1 250 ? 9.198 -15.188 5.657 1.00 9.18 250 ALA A CA 1
ATOM 1678 C C . ALA A 1 250 ? 8.813 -14.775 7.054 1.00 9.01 250 ALA A C 1
ATOM 1679 O O . ALA A 1 250 ? 7.758 -14.173 7.267 1.00 8.50 250 ALA A O 1
ATOM 1681 N N . PRO A 1 251 ? 9.676 -15.086 8.030 1.00 9.72 251 PRO A N 1
ATOM 1682 C CA . PRO A 1 251 ? 9.435 -14.751 9.436 1.00 10.67 251 PRO A CA 1
ATOM 1683 C C . PRO A 1 251 ? 9.228 -13.254 9.645 1.00 10.40 251 PRO A C 1
ATOM 1684 O O . PRO A 1 251 ? 9.921 -12.430 9.043 1.00 11.69 251 PRO A O 1
ATOM 1688 N N . PRO A 1 252 ? 8.248 -12.884 10.477 1.00 9.67 252 PRO A N 1
ATOM 1689 C CA . PRO A 1 252 ? 7.985 -11.471 10.749 1.00 10.07 252 PRO A CA 1
ATOM 1690 C C . PRO A 1 252 ? 9.141 -10.908 11.580 1.00 9.57 252 PRO A C 1
ATOM 1691 O O . PRO A 1 252 ? 9.743 -11.637 12.370 1.00 10.16 252 PRO A O 1
ATOM 1695 N N . ARG A 1 253 ? 9.468 -9.630 11.410 1.00 8.91 253 ARG A N 1
ATOM 1696 C CA . ARG A 1 253 ? 10.543 -9.044 12.211 1.00 10.11 253 ARG A CA 1
ATOM 1697 C C . ARG A 1 253 ? 10.014 -7.927 13.121 1.00 8.52 253 ARG A C 1
ATOM 1698 O O . ARG A 1 253 ? 9.462 -6.936 12.644 1.00 7.89 253 ARG A O 1
ATOM 1706 N N . LEU A 1 254 ? 10.192 -8.094 14.429 1.00 6.97 254 LEU A N 1
ATOM 1707 C CA . LEU A 1 254 ? 9.719 -7.117 15.404 1.00 6.60 254 LEU A CA 1
ATOM 1708 C C . LEU A 1 254 ? 10.806 -6.308 16.101 1.00 6.44 254 LEU A C 1
ATOM 1709 O O . LEU A 1 254 ? 11.791 -6.866 16.563 1.00 7.53 254 LEU A O 1
ATOM 1714 N N . GLN A 1 255 ? 10.627 -4.995 16.180 1.00 5.77 255 GLN A N 1
ATOM 1715 C CA . GLN A 1 255 ? 11.576 -4.164 16.899 1.00 5.66 255 GLN A CA 1
ATOM 1716 C C . GLN A 1 255 ? 10.758 -3.314 17.848 1.00 5.87 255 GLN A C 1
ATOM 1717 O O . GLN A 1 255 ? 9.755 -2.720 17.447 1.00 5.19 255 GLN A O 1
ATOM 1723 N N . LEU A 1 256 ? 11.179 -3.266 19.112 1.00 7.52 256 LEU A N 1
ATOM 1724 C CA . LEU A 1 256 ? 10.479 -2.486 20.144 1.00 6.18 256 LEU A CA 1
ATOM 1725 C C . LEU A 1 256 ? 11.424 -1.696 21.035 1.00 5.58 256 LEU A C 1
ATOM 1726 O O . LEU A 1 256 ? 12.451 -2.213 21.462 1.00 5.21 256 LEU A O 1
ATOM 1731 N N . THR A 1 257 ? 11.066 -0.453 21.336 1.00 6.24 257 THR A N 1
ATOM 1732 C CA . THR A 1 257 ? 11.895 0.351 22.223 1.00 6.54 257 THR A CA 1
ATOM 1733 C C . THR A 1 257 ? 11.122 0.653 23.508 1.00 7.14 257 THR A C 1
ATOM 1734 O O . THR A 1 257 ? 10.202 1.460 23.495 1.00 8.17 257 THR A O 1
ATOM 1738 N N . LEU A 1 258 ? 11.474 -0.009 24.609 1.00 6.15 258 LEU A N 1
ATOM 1739 C CA . LEU A 1 258 ? 10.792 0.241 25.874 1.00 6.29 258 LEU A CA 1
ATOM 1740 C C . LEU A 1 258 ? 11.443 1.362 26.676 1.00 6.07 258 LEU A C 1
ATOM 1741 O O . LEU A 1 258 ? 12.661 1.391 26.878 1.00 5.62 258 LEU A O 1
ATOM 1746 N N . ALA A 1 259 ? 10.612 2.288 27.129 1.00 5.57 259 ALA A N 1
ATOM 1747 C CA . ALA A 1 259 ? 11.081 3.400 27.935 1.00 5.59 259 ALA A CA 1
ATOM 1748 C C . ALA A 1 259 ? 10.215 3.488 29.183 1.00 6.06 259 ALA A C 1
ATOM 1749 O O . ALA A 1 259 ? 9.284 4.292 29.247 1.00 5.55 259 ALA A O 1
ATOM 1751 N N . ASN A 1 260 ? 10.497 2.633 30.160 1.00 5.74 260 ASN A N 1
ATOM 1752 C CA . ASN A 1 260 ? 9.749 2.669 31.404 1.00 7.31 260 ASN A CA 1
ATOM 1753 C C . ASN A 1 260 ? 10.382 3.770 32.230 1.00 8.81 260 ASN A C 1
ATOM 1754 O O . ASN A 1 260 ? 11.599 3.836 32.361 1.00 8.73 260 ASN A O 1
ATOM 1759 N N . PRO A 1 261 ? 9.557 4.649 32.801 1.00 10.00 261 PRO A N 1
ATOM 1760 C CA . PRO A 1 261 ? 10.032 5.763 33.623 1.00 11.94 261 PRO A CA 1
ATOM 1761 C C . PRO A 1 261 ? 10.949 5.301 34.748 1.00 13.71 261 PRO A C 1
ATOM 1762 O O . PRO A 1 261 ? 10.642 4.348 35.462 1.00 14.66 261 PRO A O 1
ATOM 1766 N N . GLY A 1 262 ? 12.077 5.983 34.906 1.00 15.48 262 GLY A N 1
ATOM 1767 C CA . GLY A 1 262 ? 13.013 5.618 35.956 1.00 17.22 262 GLY A CA 1
ATOM 1768 C C . GLY A 1 262 ? 14.104 4.680 35.475 1.00 17.87 262 GLY A C 1
ATOM 1769 O O . GLY A 1 262 ? 15.247 4.757 35.925 1.00 17.87 262 GLY A O 1
ATOM 1770 N N . ARG A 1 263 ? 13.749 3.781 34.564 1.00 18.31 263 ARG A N 1
ATOM 1771 C CA . ARG A 1 263 ? 14.708 2.833 34.016 1.00 18.28 263 ARG A CA 1
ATOM 1772 C C . ARG A 1 263 ? 15.355 3.412 32.758 1.00 17.79 263 ARG A C 1
ATOM 1773 O O . ARG A 1 263 ? 14.926 4.444 32.247 1.00 17.39 263 ARG A O 1
ATOM 1781 N N . ALA A 1 264 ? 16.399 2.758 32.266 1.00 17.23 264 ALA A N 1
ATOM 1782 C CA . ALA A 1 264 ? 17.061 3.221 31.056 1.00 16.63 264 ALA A CA 1
ATOM 1783 C C . ALA A 1 264 ? 16.324 2.585 29.891 1.00 17.00 264 ALA A C 1
ATOM 1784 O O . ALA A 1 264 ? 15.536 1.657 30.078 1.00 17.62 264 ALA A O 1
ATOM 1786 N N . GLU A 1 265 ? 16.577 3.077 28.686 1.00 16.43 265 GLU A N 1
ATOM 1787 C CA . GLU A 1 265 ? 15.926 2.528 27.508 1.00 16.06 265 GLU A CA 1
ATOM 1788 C C . GLU A 1 265 ? 16.409 1.115 27.177 1.00 15.95 265 GLU A C 1
ATOM 1789 O O . GLU A 1 265 ? 17.606 0.834 27.235 1.00 17.23 265 GLU A O 1
ATOM 1795 N N . ARG A 1 266 ? 15.474 0.231 26.828 1.00 15.47 266 ARG A N 1
ATOM 1796 C CA . ARG A 1 266 ? 15.798 -1.154 26.449 1.00 14.87 266 ARG A CA 1
ATOM 1797 C C . ARG A 1 266 ? 15.200 -1.387 25.059 1.00 14.92 266 ARG A C 1
ATOM 1798 O O . ARG A 1 266 ? 14.051 -1.023 24.808 1.00 14.60 266 ARG A O 1
ATOM 1806 N N . ASP A 1 267 ? 15.968 -2.001 24.165 1.00 14.54 267 ASP A N 1
ATOM 1807 C CA . ASP A 1 267 ? 15.493 -2.246 22.806 1.00 15.03 267 ASP A CA 1
ATOM 1808 C C . ASP A 1 267 ? 15.381 -3.707 22.381 1.00 13.95 267 ASP A C 1
ATOM 1809 O O . ASP A 1 267 ? 16.293 -4.512 22.592 1.00 13.65 267 ASP A O 1
ATOM 1814 N N . GLY A 1 268 ? 14.249 -4.034 21.768 1.00 11.76 268 GLY A N 1
ATOM 1815 C CA . GLY A 1 268 ? 14.017 -5.393 21.333 1.00 10.85 268 GLY A CA 1
ATOM 1816 C C . GLY A 1 268 ? 14.057 -5.581 19.831 1.00 10.87 268 GLY A C 1
ATOM 1817 O O . GLY A 1 268 ? 13.584 -4.733 19.072 1.00 9.49 268 GLY A O 1
ATOM 1818 N N . ASP A 1 269 ? 14.634 -6.703 19.410 1.00 9.39 269 ASP A N 1
ATOM 1819 C CA . ASP A 1 269 ? 14.732 -7.046 17.999 1.00 9.45 269 ASP A CA 1
ATOM 1820 C C . ASP A 1 269 ? 14.572 -8.554 17.849 1.00 9.75 269 ASP A C 1
ATOM 1821 O O . ASP A 1 269 ? 15.510 -9.316 18.104 1.00 10.25 269 ASP A O 1
ATOM 1826 N N . TYR A 1 270 ? 13.386 -8.988 17.430 1.00 8.90 270 TYR A N 1
ATOM 1827 C CA . TYR A 1 270 ? 13.129 -10.417 17.274 1.00 8.51 270 TYR A CA 1
ATOM 1828 C C . TYR A 1 270 ? 12.672 -10.856 15.878 1.00 7.75 270 TYR A C 1
ATOM 1829 O O . TYR A 1 270 ? 12.224 -10.047 15.062 1.00 7.20 270 TYR A O 1
ATOM 1838 N N . ALA A 1 271 ? 12.803 -12.156 15.622 1.00 6.88 271 ALA A N 1
ATOM 1839 C CA . ALA A 1 271 ? 12.358 -12.759 14.367 1.00 7.19 271 ALA A CA 1
ATOM 1840 C C . ALA A 1 271 ? 11.326 -13.829 14.747 1.00 7.27 271 ALA A C 1
ATOM 1841 O O . ALA A 1 271 ? 11.672 -14.906 15.241 1.00 6.66 271 ALA A O 1
ATOM 1843 N N . LEU A 1 272 ? 10.054 -13.507 14.542 1.00 5.99 272 LEU A N 1
ATOM 1844 C CA . LEU A 1 272 ? 8.973 -14.418 14.874 1.00 5.05 272 LEU A CA 1
ATOM 1845 C C . LEU A 1 272 ? 8.906 -15.640 13.962 1.00 6.75 272 LEU A C 1
ATOM 1846 O O . LEU A 1 272 ? 7.986 -15.766 13.147 1.00 7.91 272 LEU A O 1
ATOM 1851 N N . ASP A 1 273 ? 9.892 -16.530 14.088 1.00 6.66 273 ASP A N 1
ATOM 1852 C CA . ASP A 1 273 ? 9.919 -17.768 13.303 1.00 3.75 273 ASP A CA 1
ATOM 1853 C C . ASP A 1 273 ? 9.329 -18.905 14.140 1.00 3.13 273 ASP A C 1
ATOM 1854 O O . ASP A 1 273 ? 8.922 -18.702 15.284 1.00 2.49 273 ASP A O 1
ATOM 1859 N N . SER A 1 274 ? 9.292 -20.099 13.565 1.00 2.84 274 SER A N 1
ATOM 1860 C CA . SER A 1 274 ? 8.733 -21.280 14.226 1.00 2.79 274 SER A CA 1
ATOM 1861 C C . SER A 1 274 ? 9.346 -21.505 15.593 1.00 1.94 274 SER A C 1
ATOM 1862 O O . SER A 1 274 ? 8.659 -21.812 16.566 1.00 1.00 274 SER A O 1
ATOM 1865 N N . ALA A 1 275 ? 10.659 -21.337 15.636 1.00 2.54 275 ALA A N 1
ATOM 1866 C CA . ALA A 1 275 ? 11.441 -21.484 16.845 1.00 2.90 275 ALA A CA 1
ATOM 1867 C C . ALA A 1 275 ? 11.021 -20.449 17.886 1.00 2.55 275 ALA A C 1
ATOM 1868 O O . ALA A 1 275 ? 10.729 -20.795 19.025 1.00 3.16 275 ALA A O 1
ATOM 1870 N N . PHE A 1 276 ? 10.997 -19.181 17.491 1.00 1.84 276 PHE A N 1
ATOM 1871 C CA . PHE A 1 276 ? 10.619 -18.112 18.407 1.00 2.81 276 PHE A CA 1
ATOM 1872 C C . PHE A 1 276 ? 9.356 -18.485 19.188 1.00 2.85 276 PHE A C 1
ATOM 1873 O O . PHE A 1 276 ? 9.354 -18.502 20.418 1.00 2.38 276 PHE A O 1
ATOM 1881 N N . TRP A 1 277 ? 8.297 -18.792 18.444 1.00 3.47 277 TRP A N 1
ATOM 1882 C CA . TRP A 1 277 ? 6.997 -19.142 18.993 1.00 4.64 277 TRP A CA 1
ATOM 1883 C C . TRP A 1 277 ? 7.004 -20.426 19.794 1.00 7.45 277 TRP A C 1
ATOM 1884 O O . TRP A 1 277 ? 6.081 -20.699 20.573 1.00 9.08 277 TRP A O 1
ATOM 1895 N N . ALA A 1 278 ? 8.041 -21.227 19.611 1.00 8.83 278 ALA A N 1
ATOM 1896 C CA . ALA A 1 278 ? 8.119 -22.476 20.337 1.00 8.62 278 ALA A CA 1
ATOM 1897 C C . ALA A 1 278 ? 8.635 -22.262 21.743 1.00 8.99 278 ALA A C 1
ATOM 1898 O O . ALA A 1 278 ? 8.360 -23.067 22.620 1.00 10.46 278 ALA A O 1
ATOM 1900 N N . GLN A 1 279 ? 9.380 -21.182 21.968 1.00 10.33 279 GLN A N 1
ATOM 1901 C CA . GLN A 1 279 ? 9.910 -20.936 23.311 1.00 12.54 279 GLN A CA 1
ATOM 1902 C C . GLN A 1 279 ? 8.768 -20.759 24.315 1.00 11.69 279 GLN A C 1
ATOM 1903 O O . GLN A 1 279 ? 7.652 -20.394 23.945 1.00 10.28 279 GLN A O 1
ATOM 1909 N N . PRO A 1 280 ? 9.037 -21.034 25.599 1.00 11.85 280 PRO A N 1
ATOM 1910 C CA . PRO A 1 280 ? 8.035 -20.911 26.659 1.00 12.58 280 PRO A CA 1
ATOM 1911 C C . PRO A 1 280 ? 7.540 -19.496 26.854 1.00 12.78 280 PRO A C 1
ATOM 1912 O O . PRO A 1 280 ? 8.247 -18.520 26.570 1.00 13.45 280 PRO A O 1
ATOM 1916 N N . ALA A 1 281 ? 6.316 -19.385 27.350 1.00 11.67 281 ALA A N 1
ATOM 1917 C CA . ALA A 1 281 ? 5.727 -18.081 27.593 1.00 11.79 281 ALA A CA 1
ATOM 1918 C C . ALA A 1 281 ? 6.471 -17.388 28.728 1.00 12.03 281 ALA A C 1
ATOM 1919 O O . ALA A 1 281 ? 6.619 -17.942 29.813 1.00 12.86 281 ALA A O 1
ATOM 1921 N N . ARG A 1 282 ? 6.940 -16.175 28.482 1.00 12.02 282 ARG A N 1
ATOM 1922 C CA . ARG A 1 282 ? 7.669 -15.452 29.511 1.00 12.33 282 ARG A CA 1
ATOM 1923 C C . ARG A 1 282 ? 7.942 -14.021 29.068 1.00 10.92 282 ARG A C 1
ATOM 1924 O O . ARG A 1 282 ? 7.737 -13.682 27.905 1.00 10.72 282 ARG A O 1
ATOM 1932 N N . THR A 1 283 ? 8.408 -13.179 29.984 1.00 9.25 283 THR A N 1
ATOM 1933 C CA . THR A 1 283 ? 8.685 -11.799 29.614 1.00 7.29 283 THR A CA 1
ATOM 1934 C C . THR A 1 283 ? 9.984 -11.695 28.822 1.00 7.00 283 THR A C 1
ATOM 1935 O O . THR A 1 283 ? 10.983 -12.274 29.209 1.00 7.94 283 THR A O 1
ATOM 1939 N N . LEU A 1 284 ? 9.966 -10.957 27.717 1.00 6.81 284 LEU A N 1
ATOM 1940 C CA . LEU A 1 284 ? 11.154 -10.792 26.886 1.00 7.40 284 LEU A CA 1
ATOM 1941 C C . LEU A 1 284 ? 11.621 -9.319 26.873 1.00 8.37 284 LEU A C 1
ATOM 1942 O O . LEU A 1 284 ? 12.450 -8.925 26.051 1.00 8.27 284 LEU A O 1
ATOM 1947 N N . LEU A 1 285 ? 11.074 -8.503 27.765 1.00 8.44 285 LEU A N 1
ATOM 1948 C CA . LEU A 1 285 ? 11.440 -7.098 27.828 1.00 8.43 285 LEU A CA 1
ATOM 1949 C C . LEU A 1 285 ? 10.695 -6.457 28.987 1.00 9.16 285 LEU A C 1
ATOM 1950 O O . LEU A 1 285 ? 9.466 -6.471 29.024 1.00 9.62 285 LEU A O 1
ATOM 1955 N N . PRO A 1 286 ? 11.430 -5.917 29.966 1.00 8.93 286 PRO A N 1
ATOM 1956 C CA . PRO A 1 286 ? 12.893 -5.918 29.989 1.00 9.71 286 PRO A CA 1
ATOM 1957 C C . PRO A 1 286 ? 13.410 -7.281 30.445 1.00 10.66 286 PRO A C 1
ATOM 1958 O O . PRO A 1 286 ? 12.731 -7.999 31.186 1.00 8.86 286 PRO A O 1
ATOM 1962 N N . LYS A 1 287 ? 14.606 -7.636 29.994 1.00 15.00 287 LYS A N 1
ATOM 1963 C CA . LYS A 1 287 ? 15.222 -8.916 30.317 1.00 15.00 287 LYS A CA 1
ATOM 1964 C C . LYS A 1 287 ? 15.200 -9.170 31.821 1.00 15.00 287 LYS A C 1
ATOM 1965 O O . LYS A 1 287 ? 14.939 -10.348 32.197 1.00 13.67 287 LYS A O 1
ATOM 1971 N N . CYS B 1 26 ? 22.659 31.078 21.469 1.00 1.24 26 CYS B N 1
ATOM 1972 C CA . CYS B 1 26 ? 22.053 32.167 20.652 1.00 1.00 26 CYS B CA 1
ATOM 1973 C C . CYS B 1 26 ? 22.168 31.916 19.167 1.00 1.00 26 CYS B C 1
ATOM 1974 O O . CYS B 1 26 ? 23.176 31.421 18.675 1.00 1.00 26 CYS B O 1
ATOM 1977 N N . THR B 1 27 ? 21.119 32.282 18.453 1.00 1.00 27 THR B N 1
ATOM 1978 C CA . THR B 1 27 ? 21.078 32.092 17.020 1.00 1.30 27 THR B CA 1
ATOM 1979 C C . THR B 1 27 ? 20.965 33.463 16.371 1.00 1.00 27 THR B C 1
ATOM 1980 O O . THR B 1 27 ? 20.098 34.264 16.722 1.00 1.00 27 THR B O 1
ATOM 1984 N N . LEU B 1 28 ? 21.868 33.751 15.449 1.00 1.00 28 LEU B N 1
ATOM 1985 C CA . LEU B 1 28 ? 21.839 35.041 14.771 1.00 2.29 28 LEU B CA 1
ATOM 1986 C C . LEU B 1 28 ? 21.663 34.792 13.292 1.00 1.00 28 LEU B C 1
ATOM 1987 O O . LEU B 1 28 ? 22.207 33.834 12.763 1.00 1.00 28 LEU B O 1
ATOM 1992 N N . TRP B 1 29 ? 20.904 35.636 12.613 1.00 1.00 29 TRP B N 1
ATOM 1993 C CA . TRP B 1 29 ? 20.744 35.452 11.170 1.00 2.32 29 TRP B CA 1
ATOM 1994 C C . TRP B 1 29 ? 20.077 36.646 10.517 1.00 1.21 29 TRP B C 1
ATOM 1995 O O . TRP B 1 29 ? 19.345 37.405 11.165 1.00 1.00 29 TRP B O 1
ATOM 2006 N N . GLY B 1 30 ? 20.343 36.808 9.231 1.00 1.00 30 GLY B N 1
ATOM 2007 C CA . GLY B 1 30 ? 19.763 37.923 8.523 1.00 1.12 30 GLY B CA 1
ATOM 2008 C C . GLY B 1 30 ? 19.841 37.797 7.021 1.00 1.00 30 GLY B C 1
ATOM 2009 O O . GLY B 1 30 ? 20.656 37.036 6.500 1.00 1.00 30 GLY B O 1
ATOM 2010 N N . ALA B 1 31 ? 18.986 38.564 6.343 1.00 1.00 31 ALA B N 1
ATOM 2011 C CA . ALA B 1 31 ? 18.894 38.597 4.892 1.00 1.78 31 ALA B CA 1
ATOM 2012 C C . ALA B 1 31 ? 19.085 40.023 4.379 1.00 3.21 31 ALA B C 1
ATOM 2013 O O . ALA B 1 31 ? 18.787 40.990 5.085 1.00 4.09 31 ALA B O 1
ATOM 2015 N N . ALA B 1 32 ? 19.584 40.143 3.150 1.00 2.93 32 ALA B N 1
ATOM 2016 C CA . ALA B 1 32 ? 19.813 41.441 2.510 1.00 3.24 32 ALA B CA 1
ATOM 2017 C C . ALA B 1 32 ? 19.610 41.281 1.007 1.00 3.32 32 ALA B C 1
ATOM 2018 O O . ALA B 1 32 ? 19.722 40.176 0.490 1.00 6.17 32 ALA B O 1
ATOM 2020 N N . GLY B 1 33 ? 19.308 42.371 0.311 1.00 2.46 33 GLY B N 1
ATOM 2021 C CA . GLY B 1 33 ? 19.109 42.284 -1.123 1.00 2.71 33 GLY B CA 1
ATOM 2022 C C . GLY B 1 33 ? 17.828 41.569 -1.519 1.00 2.71 33 GLY B C 1
ATOM 2023 O O . GLY B 1 33 ? 16.899 41.475 -0.716 1.00 1.04 33 GLY B O 1
ATOM 2024 N N . THR B 1 34 ? 17.781 41.060 -2.752 1.00 2.13 34 THR B N 1
ATOM 2025 C CA . THR B 1 34 ? 16.599 40.362 -3.256 1.00 3.37 34 THR B CA 1
ATOM 2026 C C . THR B 1 34 ? 16.206 39.210 -2.356 1.00 4.75 34 THR B C 1
ATOM 2027 O O . THR B 1 34 ? 15.272 38.469 -2.659 1.00 4.91 34 THR B O 1
ATOM 2031 N N . ALA B 1 35 ? 16.924 39.062 -1.248 1.00 5.55 35 ALA B N 1
ATOM 2032 C CA . ALA B 1 35 ? 16.660 37.994 -0.293 1.00 6.06 35 ALA B CA 1
ATOM 2033 C C . ALA B 1 35 ? 15.618 38.417 0.738 1.00 6.26 35 ALA B C 1
ATOM 2034 O O . ALA B 1 35 ? 15.238 37.638 1.618 1.00 5.73 35 ALA B O 1
ATOM 2036 N N . SER B 1 36 ? 15.171 39.664 0.625 1.00 7.56 36 SER B N 1
ATOM 2037 C CA . SER B 1 36 ? 14.167 40.217 1.532 1.00 7.61 36 SER B CA 1
ATOM 2038 C C . SER B 1 36 ? 13.152 41.074 0.784 1.00 6.77 36 SER B C 1
ATOM 2039 O O . SER B 1 36 ? 13.463 41.643 -0.256 1.00 6.04 36 SER B O 1
ATOM 2050 N N . GLU B 1 38 ? 11.353 43.572 2.474 1.00 6.25 38 GLU B N 1
ATOM 2051 C CA . GLU B 1 38 ? 11.188 44.772 3.282 1.00 4.23 38 GLU B CA 1
ATOM 2052 C C . GLU B 1 38 ? 12.556 45.283 3.700 1.00 4.30 38 GLU B C 1
ATOM 2053 O O . GLU B 1 38 ? 12.674 45.984 4.702 1.00 2.77 38 GLU B O 1
ATOM 2059 N N . GLY B 1 39 ? 13.594 44.896 2.965 1.00 3.04 39 GLY B N 1
ATOM 2060 C CA . GLY B 1 39 ? 14.933 45.367 3.286 1.00 3.80 39 GLY B CA 1
ATOM 2061 C C . GLY B 1 39 ? 15.785 44.500 4.200 1.00 3.75 39 GLY B C 1
ATOM 2062 O O . GLY B 1 39 ? 15.407 43.383 4.541 1.00 5.15 39 GLY B O 1
ATOM 2063 N N . SER B 1 40 ? 16.941 45.028 4.601 1.00 2.40 40 SER B N 1
ATOM 2064 C CA . SER B 1 40 ? 17.848 44.300 5.467 1.00 1.00 40 SER B CA 1
ATOM 2065 C C . SER B 1 40 ? 17.174 43.836 6.735 1.00 2.32 40 SER B C 1
ATOM 2066 O O . SER B 1 40 ? 16.638 44.639 7.514 1.00 2.13 40 SER B O 1
ATOM 2069 N N . LEU B 1 41 ? 17.227 42.525 6.940 1.00 2.51 41 LEU B N 1
ATOM 2070 C CA . LEU B 1 41 ? 16.650 41.897 8.118 1.00 1.81 41 LEU B CA 1
ATOM 2071 C C . LEU B 1 41 ? 17.753 41.392 9.037 1.00 1.13 41 LEU B C 1
ATOM 2072 O O . LEU B 1 41 ? 18.710 40.768 8.583 1.00 1.00 41 LEU B O 1
ATOM 2077 N N . LEU B 1 42 ? 17.613 41.675 10.327 1.00 1.10 42 LEU B N 1
ATOM 2078 C CA . LEU B 1 42 ? 18.571 41.219 11.324 1.00 1.36 42 LEU B CA 1
ATOM 2079 C C . LEU B 1 42 ? 17.763 40.575 12.447 1.00 1.00 42 LEU B C 1
ATOM 2080 O O . LEU B 1 42 ? 16.861 41.205 12.996 1.00 1.00 42 LEU B O 1
ATOM 2085 N N . ALA B 1 43 ? 18.071 39.317 12.767 1.00 1.00 43 ALA B N 1
ATOM 2086 C CA . ALA B 1 43 ? 17.346 38.593 13.809 1.00 1.00 43 ALA B CA 1
ATOM 2087 C C . ALA B 1 43 ? 18.298 37.981 14.817 1.00 1.70 43 ALA B C 1
ATOM 2088 O O . ALA B 1 43 ? 19.439 37.661 14.491 1.00 3.41 43 ALA B O 1
ATOM 2090 N N . LYS B 1 44 ? 17.826 37.808 16.043 1.00 1.00 44 LYS B N 1
ATOM 2091 C CA . LYS B 1 44 ? 18.671 37.248 17.077 1.00 1.00 44 LYS B CA 1
ATOM 2092 C C . LYS B 1 44 ? 17.854 36.519 18.114 1.00 1.00 44 LYS B C 1
ATOM 2093 O O . LYS B 1 44 ? 16.904 37.066 18.649 1.00 1.00 44 LYS B O 1
ATOM 2099 N N . ASN B 1 45 ? 18.229 35.285 18.405 1.00 1.00 45 ASN B N 1
ATOM 2100 C CA . ASN B 1 45 ? 17.528 34.513 19.410 1.00 1.00 45 ASN B CA 1
ATOM 2101 C C . ASN B 1 45 ? 18.444 34.407 20.643 1.00 1.00 45 ASN B C 1
ATOM 2102 O O . ASN B 1 45 ? 19.430 33.671 20.632 1.00 1.00 45 ASN B O 1
ATOM 2107 N N . ARG B 1 46 ? 18.128 35.152 21.699 1.00 1.00 46 ARG B N 1
ATOM 2108 C CA . ARG B 1 46 ? 18.939 35.115 22.913 1.00 1.00 46 ARG B CA 1
ATOM 2109 C C . ARG B 1 46 ? 18.565 33.948 23.819 1.00 1.00 46 ARG B C 1
ATOM 2110 O O . ARG B 1 46 ? 17.482 33.923 24.408 1.00 1.00 46 ARG B O 1
ATOM 2118 N N . ASP B 1 47 ? 19.478 32.984 23.914 1.00 1.65 47 ASP B N 1
ATOM 2119 C CA . ASP B 1 47 ? 19.303 31.784 24.736 1.00 1.00 47 ASP B CA 1
ATOM 2120 C C . ASP B 1 47 ? 20.249 31.842 25.918 1.00 1.00 47 ASP B C 1
ATOM 2121 O O . ASP B 1 47 ? 21.426 32.170 25.761 1.00 1.23 47 ASP B O 1
ATOM 2126 N N . TRP B 1 48 ? 19.744 31.482 27.092 1.00 1.00 48 TRP B N 1
ATOM 2127 C CA . TRP B 1 48 ? 20.546 31.522 28.308 1.00 2.36 48 TRP B CA 1
ATOM 2128 C C . TRP B 1 48 ? 19.786 30.853 29.461 1.00 3.33 48 TRP B C 1
ATOM 2129 O O . TRP B 1 48 ? 18.576 30.633 29.377 1.00 2.35 48 TRP B O 1
ATOM 2140 N N . LYS B 1 49 ? 20.514 30.510 30.521 1.00 6.90 49 LYS B N 1
ATOM 2141 C CA . LYS B 1 49 ? 19.933 29.899 31.719 1.00 9.22 49 LYS B CA 1
ATOM 2142 C C . LYS B 1 49 ? 18.940 30.932 32.224 1.00 9.21 49 LYS B C 1
ATOM 2143 O O . LYS B 1 49 ? 19.318 32.075 32.475 1.00 9.44 49 LYS B O 1
ATOM 2149 N N . PRO B 1 50 ? 17.664 30.546 32.378 1.00 8.60 50 PRO B N 1
ATOM 2150 C CA . PRO B 1 50 ? 16.600 31.439 32.852 1.00 8.43 50 PRO B CA 1
ATOM 2151 C C . PRO B 1 50 ? 16.833 31.876 34.299 1.00 7.40 50 PRO B C 1
ATOM 2152 O O . PRO B 1 50 ? 16.078 31.497 35.196 1.00 6.82 50 PRO B O 1
ATOM 2156 N N . ASP B 1 51 ? 17.866 32.684 34.520 1.00 6.84 51 ASP B N 1
ATOM 2157 C CA . ASP B 1 51 ? 18.197 33.137 35.866 1.00 7.72 51 ASP B CA 1
ATOM 2158 C C . ASP B 1 51 ? 18.352 34.654 36.047 1.00 7.74 51 ASP B C 1
ATOM 2159 O O . ASP B 1 51 ? 18.929 35.109 37.045 1.00 8.14 51 ASP B O 1
ATOM 2164 N N . HIS B 1 52 ? 17.828 35.431 35.096 1.00 6.33 52 HIS B N 1
ATOM 2165 C CA . HIS B 1 52 ? 17.922 36.893 35.156 1.00 5.34 52 HIS B CA 1
ATOM 2166 C C . HIS B 1 52 ? 16.816 37.596 34.398 1.00 5.30 52 HIS B C 1
ATOM 2167 O O . HIS B 1 52 ? 15.990 36.949 33.766 1.00 5.96 52 HIS B O 1
ATOM 2174 N N . ALA B 1 53 ? 16.823 38.927 34.461 1.00 5.92 53 ALA B N 1
ATOM 2175 C CA . ALA B 1 53 ? 15.824 39.758 33.788 1.00 6.03 53 ALA B CA 1
ATOM 2176 C C . ALA B 1 53 ? 16.463 40.646 32.719 1.00 5.68 53 ALA B C 1
ATOM 2177 O O . ALA B 1 53 ? 17.573 41.148 32.896 1.00 5.69 53 ALA B O 1
ATOM 2179 N N . GLN B 1 54 ? 15.757 40.835 31.610 1.00 7.51 54 GLN B N 1
ATOM 2180 C CA . GLN B 1 54 ? 16.264 41.645 30.500 1.00 8.13 54 GLN B CA 1
ATOM 2181 C C . GLN B 1 54 ? 15.355 42.854 30.286 1.00 7.68 54 GLN B C 1
ATOM 2182 O O . GLN B 1 54 ? 14.230 42.885 30.783 1.00 8.98 54 GLN B O 1
ATOM 2188 N N . SER B 1 55 ? 15.827 43.843 29.540 1.00 6.96 55 SER B N 1
ATOM 2189 C CA . SER B 1 55 ? 15.010 45.021 29.291 1.00 6.53 55 SER B CA 1
ATOM 2190 C C . SER B 1 55 ? 15.431 45.797 28.051 1.00 6.18 55 SER B C 1
ATOM 2191 O O . SER B 1 55 ? 16.615 45.861 27.711 1.00 6.83 55 SER B O 1
ATOM 2194 N N . LEU B 1 56 ? 14.445 46.388 27.386 1.00 5.28 56 LEU B N 1
ATOM 2195 C CA . LEU B 1 56 ? 14.687 47.202 26.211 1.00 4.02 56 LEU B CA 1
ATOM 2196 C C . LEU B 1 56 ? 14.804 48.648 26.695 1.00 4.27 56 LEU B C 1
ATOM 2197 O O . LEU B 1 56 ? 13.842 49.235 27.207 1.00 2.01 56 LEU B O 1
ATOM 2202 N N . ARG B 1 57 ? 15.996 49.211 26.537 1.00 4.25 57 ARG B N 1
ATOM 2203 C CA . ARG B 1 57 ? 16.250 50.571 26.971 1.00 3.67 57 ARG B CA 1
ATOM 2204 C C . ARG B 1 57 ? 16.781 51.463 25.853 1.00 2.69 57 ARG B C 1
ATOM 2205 O O . ARG B 1 57 ? 17.615 51.048 25.056 1.00 1.31 57 ARG B O 1
ATOM 2213 N N . LEU B 1 58 ? 16.299 52.700 25.834 1.00 2.40 58 LEU B N 1
ATOM 2214 C CA . LEU B 1 58 ? 16.716 53.705 24.876 1.00 1.54 58 LEU B CA 1
ATOM 2215 C C . LEU B 1 58 ? 17.676 54.563 25.659 1.00 1.49 58 LEU B C 1
ATOM 2216 O O . LEU B 1 58 ? 17.378 54.953 26.788 1.00 2.07 58 LEU B O 1
ATOM 2221 N N . LEU B 1 59 ? 18.829 54.855 25.077 1.00 2.38 59 LEU B N 1
ATOM 2222 C CA . LEU B 1 59 ? 19.809 55.684 25.765 1.00 2.55 59 LEU B CA 1
ATOM 2223 C C . LEU B 1 59 ? 20.267 56.850 24.901 1.00 3.09 59 LEU B C 1
ATOM 2224 O O . LEU B 1 59 ? 20.459 56.705 23.696 1.00 2.52 59 LEU B O 1
ATOM 2229 N N . HIS B 1 60 ? 20.435 58.005 25.532 1.00 3.63 60 HIS B N 1
ATOM 2230 C CA . HIS B 1 60 ? 20.896 59.199 24.845 1.00 4.13 60 HIS B CA 1
ATOM 2231 C C . HIS B 1 60 ? 22.256 59.497 25.445 1.00 4.43 60 HIS B C 1
ATOM 2232 O O . HIS B 1 60 ? 22.382 60.297 26.369 1.00 4.75 60 HIS B O 1
ATOM 2239 N N . PRO B 1 61 ? 23.299 58.821 24.937 1.00 5.22 61 PRO B N 1
ATOM 2240 C CA . PRO B 1 61 ? 24.667 59.008 25.419 1.00 6.40 61 PRO B CA 1
ATOM 2241 C C . PRO B 1 61 ? 25.126 60.458 25.274 1.00 7.56 61 PRO B C 1
ATOM 2242 O O . PRO B 1 61 ? 24.674 61.169 24.377 1.00 7.59 61 PRO B O 1
ATOM 2246 N N . GLU B 1 62 ? 26.018 60.891 26.159 1.00 10.20 62 GLU B N 1
ATOM 2247 C CA . GLU B 1 62 ? 26.535 62.255 26.136 1.00 14.29 62 GLU B CA 1
ATOM 2248 C C . GLU B 1 62 ? 27.262 62.530 24.814 1.00 16.29 62 GLU B C 1
ATOM 2249 O O . GLU B 1 62 ? 27.116 63.611 24.230 1.00 17.38 62 GLU B O 1
ATOM 2255 N N . HIS B 1 63 ? 28.046 61.556 24.347 1.00 16.90 63 HIS B N 1
ATOM 2256 C CA . HIS B 1 63 ? 28.761 61.681 23.073 1.00 19.35 63 HIS B CA 1
ATOM 2257 C C . HIS B 1 63 ? 28.541 60.477 22.179 1.00 19.16 63 HIS B C 1
ATOM 2258 O O . HIS B 1 63 ? 29.107 59.397 22.395 1.00 19.82 63 HIS B O 1
ATOM 2265 N N . GLY B 1 64 ? 27.724 60.688 21.155 1.00 17.47 64 GLY B N 1
ATOM 2266 C CA . GLY B 1 64 ? 27.411 59.633 20.217 1.00 14.84 64 GLY B CA 1
ATOM 2267 C C . GLY B 1 64 ? 25.950 59.669 19.823 1.00 12.81 64 GLY B C 1
ATOM 2268 O O . GLY B 1 64 ? 25.209 60.584 20.189 1.00 13.15 64 GLY B O 1
ATOM 2269 N N . TYR B 1 65 ? 25.534 58.661 19.073 1.00 10.44 65 TYR B N 1
ATOM 2270 C CA . TYR B 1 65 ? 24.166 58.577 18.616 1.00 8.23 65 TYR B CA 1
ATOM 2271 C C . TYR B 1 65 ? 23.311 57.946 19.714 1.00 7.91 65 TYR B C 1
ATOM 2272 O O . TYR B 1 65 ? 23.822 57.271 20.613 1.00 8.46 65 TYR B O 1
ATOM 2281 N N . ALA B 1 66 ? 22.009 58.204 19.657 1.00 6.06 66 ALA B N 1
ATOM 2282 C CA . ALA B 1 66 ? 21.075 57.619 20.603 1.00 3.62 66 ALA B CA 1
ATOM 2283 C C . ALA B 1 66 ? 20.922 56.175 20.099 1.00 3.02 66 ALA B C 1
ATOM 2284 O O . ALA B 1 66 ? 21.138 55.920 18.917 1.00 1.81 66 ALA B O 1
ATOM 2286 N N . TYR B 1 67 ? 20.586 55.233 20.979 1.00 2.56 67 TYR B N 1
ATOM 2287 C CA . TYR B 1 67 ? 20.400 53.837 20.571 1.00 1.56 67 TYR B CA 1
ATOM 2288 C C . TYR B 1 67 ? 19.490 53.079 21.524 1.00 1.54 67 TYR B C 1
ATOM 2289 O O . TYR B 1 67 ? 19.321 53.468 22.682 1.00 1.00 67 TYR B O 1
ATOM 2298 N N . LEU B 1 68 ? 18.882 52.016 21.000 1.00 2.46 68 LEU B N 1
ATOM 2299 C CA . LEU B 1 68 ? 18.003 51.126 21.760 1.00 2.63 68 LEU B CA 1
ATOM 2300 C C . LEU B 1 68 ? 18.889 49.990 22.178 1.00 3.31 68 LEU B C 1
ATOM 2301 O O . LEU B 1 68 ? 19.828 49.665 21.465 1.00 3.85 68 LEU B O 1
ATOM 2306 N N . GLY B 1 69 ? 18.588 49.366 23.307 1.00 4.02 69 GLY B N 1
ATOM 2307 C CA . GLY B 1 69 ? 19.414 48.265 23.749 1.00 3.52 69 GLY B CA 1
ATOM 2308 C C . GLY B 1 69 ? 18.609 47.166 24.401 1.00 4.58 69 GLY B C 1
ATOM 2309 O O . GLY B 1 69 ? 17.597 47.433 25.037 1.00 4.25 69 GLY B O 1
ATOM 2310 N N . LEU B 1 70 ? 19.059 45.928 24.215 1.00 5.13 70 LEU B N 1
ATOM 2311 C CA . LEU B 1 70 ? 18.432 44.760 24.803 1.00 5.28 70 LEU B CA 1
ATOM 2312 C C . LEU B 1 70 ? 19.293 44.368 25.996 1.00 7.55 70 LEU B C 1
ATOM 2313 O O . LEU B 1 70 ? 20.054 43.404 25.921 1.00 9.44 70 LEU B O 1
ATOM 2318 N N . TYR B 1 71 ? 19.176 45.117 27.094 1.00 8.31 71 TYR B N 1
ATOM 2319 C CA . TYR B 1 71 ? 19.982 44.874 28.299 1.00 7.31 71 TYR B CA 1
ATOM 2320 C C . TYR B 1 71 ? 19.602 43.663 29.137 1.00 7.73 71 TYR B C 1
ATOM 2321 O O . TYR B 1 71 ? 18.482 43.153 29.065 1.00 7.52 71 TYR B O 1
ATOM 2330 N N . ALA B 1 72 ? 20.572 43.209 29.926 1.00 7.35 72 ALA B N 1
ATOM 2331 C CA . ALA B 1 72 ? 20.396 42.097 30.854 1.00 5.82 72 ALA B CA 1
ATOM 2332 C C . ALA B 1 72 ? 20.518 42.729 32.247 1.00 5.94 72 ALA B C 1
ATOM 2333 O O . ALA B 1 72 ? 21.546 42.609 32.910 1.00 7.41 72 ALA B O 1
ATOM 2335 N N . ASP B 1 73 ? 19.460 43.431 32.651 1.00 6.43 73 ASP B N 1
ATOM 2336 C CA . ASP B 1 73 ? 19.352 44.135 33.937 1.00 6.31 73 ASP B CA 1
ATOM 2337 C C . ASP B 1 73 ? 20.234 43.614 35.084 1.00 6.82 73 ASP B C 1
ATOM 2338 O O . ASP B 1 73 ? 20.838 44.399 35.825 1.00 7.23 73 ASP B O 1
ATOM 2343 N N . ASN B 1 74 ? 20.307 42.293 35.225 1.00 6.53 74 ASN B N 1
ATOM 2344 C CA . ASN B 1 74 ? 21.095 41.695 36.287 1.00 5.59 74 ASN B CA 1
ATOM 2345 C C . ASN B 1 74 ? 21.708 40.383 35.840 1.00 5.06 74 ASN B C 1
ATOM 2346 O O . ASN B 1 74 ? 22.005 40.191 34.664 1.00 6.74 74 ASN B O 1
ATOM 2351 N N . GLY B 1 75 ? 21.900 39.481 36.793 1.00 4.17 75 GLY B N 1
ATOM 2352 C CA . GLY B 1 75 ? 22.474 38.195 36.471 1.00 4.47 75 GLY B CA 1
ATOM 2353 C C . GLY B 1 75 ? 23.985 38.179 36.554 1.00 3.58 75 GLY B C 1
ATOM 2354 O O . GLY B 1 75 ? 24.605 39.108 37.066 1.00 2.27 75 GLY B O 1
ATOM 2355 N N . SER B 1 76 ? 24.563 37.099 36.034 1.00 2.73 76 SER B N 1
ATOM 2356 C CA . SER B 1 76 ? 25.999 36.880 36.017 1.00 2.39 76 SER B CA 1
ATOM 2357 C C . SER B 1 76 ? 26.739 37.751 35.026 1.00 2.28 76 SER B C 1
ATOM 2358 O O . SER B 1 76 ? 27.902 38.081 35.241 1.00 2.37 76 SER B O 1
ATOM 2361 N N . GLU B 1 77 ? 26.071 38.114 33.939 1.00 1.87 77 GLU B N 1
ATOM 2362 C CA . GLU B 1 77 ? 26.704 38.919 32.905 1.00 3.78 77 GLU B CA 1
ATOM 2363 C C . GLU B 1 77 ? 25.842 40.047 32.335 1.00 5.73 77 GLU B C 1
ATOM 2364 O O . GLU B 1 77 ? 25.395 39.970 31.182 1.00 6.59 77 GLU B O 1
ATOM 2370 N N . PRO B 1 78 ? 25.604 41.110 33.122 1.00 6.14 78 PRO B N 1
ATOM 2371 C CA . PRO B 1 78 ? 24.790 42.254 32.685 1.00 7.11 78 PRO B CA 1
ATOM 2372 C C . PRO B 1 78 ? 25.439 43.064 31.568 1.00 7.16 78 PRO B C 1
ATOM 2373 O O . PRO B 1 78 ? 26.666 43.075 31.426 1.00 8.14 78 PRO B O 1
ATOM 2377 N N . GLY B 1 79 ? 24.617 43.749 30.779 1.00 6.47 79 GLY B N 1
ATOM 2378 C CA . GLY B 1 79 ? 25.160 44.556 29.698 1.00 3.29 79 GLY B CA 1
ATOM 2379 C C . GLY B 1 79 ? 24.282 44.564 28.476 1.00 1.00 79 GLY B C 1
ATOM 2380 O O . GLY B 1 79 ? 23.173 44.047 28.504 1.00 1.00 79 GLY B O 1
ATOM 2381 N N . ILE B 1 80 ? 24.781 45.143 27.395 1.00 1.00 80 ILE B N 1
ATOM 2382 C CA . ILE B 1 80 ? 24.015 45.199 26.166 1.00 2.78 80 ILE B CA 1
ATOM 2383 C C . ILE B 1 80 ? 24.177 43.932 25.343 1.00 1.58 80 ILE B C 1
ATOM 2384 O O . ILE B 1 80 ? 25.284 43.589 24.936 1.00 1.61 80 ILE B O 1
ATOM 2389 N N . LYS B 1 81 ? 23.069 43.242 25.091 1.00 1.11 81 LYS B N 1
ATOM 2390 C CA . LYS B 1 81 ? 23.103 42.012 24.304 1.00 2.06 81 LYS B CA 1
ATOM 2391 C C . LYS B 1 81 ? 22.808 42.274 22.831 1.00 1.00 81 LYS B C 1
ATOM 2392 O O . LYS B 1 81 ? 23.110 41.442 21.994 1.00 1.00 81 LYS B O 1
ATOM 2398 N N . ALA B 1 82 ? 22.202 43.420 22.524 1.00 2.56 82 ALA B N 1
ATOM 2399 C CA . ALA B 1 82 ? 21.861 43.796 21.142 1.00 4.12 82 ALA B CA 1
ATOM 2400 C C . ALA B 1 82 ? 21.385 45.257 21.097 1.00 3.85 82 ALA B C 1
ATOM 2401 O O . ALA B 1 82 ? 21.101 45.855 22.142 1.00 2.81 82 ALA B O 1
ATOM 2403 N N . GLY B 1 83 ? 21.288 45.824 19.894 1.00 2.72 83 GLY B N 1
ATOM 2404 C CA . GLY B 1 83 ? 20.831 47.197 19.775 1.00 2.30 83 GLY B CA 1
ATOM 2405 C C . GLY B 1 83 ? 20.790 47.729 18.356 1.00 3.12 83 GLY B C 1
ATOM 2406 O O . GLY B 1 83 ? 21.003 46.993 17.387 1.00 3.92 83 GLY B O 1
ATOM 2407 N N . VAL B 1 84 ? 20.500 49.022 18.238 1.00 2.05 84 VAL B N 1
ATOM 2408 C CA . VAL B 1 84 ? 20.438 49.698 16.948 1.00 1.96 84 VAL B CA 1
ATOM 2409 C C . VAL B 1 84 ? 20.373 51.200 17.216 1.00 1.63 84 VAL B C 1
ATOM 2410 O O . VAL B 1 84 ? 19.683 51.638 18.132 1.00 2.89 84 VAL B O 1
ATOM 2414 N N . ASN B 1 85 ? 21.124 51.986 16.448 1.00 1.99 85 ASN B N 1
ATOM 2415 C CA . ASN B 1 85 ? 21.126 53.423 16.659 1.00 2.89 85 ASN B CA 1
ATOM 2416 C C . ASN B 1 85 ? 20.263 54.149 15.655 1.00 3.03 85 ASN B C 1
ATOM 2417 O O . ASN B 1 85 ? 19.697 53.542 14.743 1.00 2.73 85 ASN B O 1
ATOM 2422 N N . GLN B 1 86 ? 20.177 55.462 15.839 1.00 4.02 86 GLN B N 1
ATOM 2423 C CA . GLN B 1 86 ? 19.364 56.328 15.006 1.00 3.86 86 GLN B CA 1
ATOM 2424 C C . GLN B 1 86 ? 19.833 56.361 13.549 1.00 4.91 86 GLN B C 1
ATOM 2425 O O . GLN B 1 86 ? 19.028 56.554 12.634 1.00 5.12 86 GLN B O 1
ATOM 2431 N N . LYS B 1 87 ? 21.127 56.145 13.328 1.00 4.06 87 LYS B N 1
ATOM 2432 C CA . LYS B 1 87 ? 21.651 56.140 11.974 1.00 2.55 87 LYS B CA 1
ATOM 2433 C C . LYS B 1 87 ? 21.141 54.921 11.246 1.00 3.16 87 LYS B C 1
ATOM 2434 O O . LYS B 1 87 ? 21.381 54.761 10.056 1.00 4.75 87 LYS B O 1
ATOM 2440 N N . GLY B 1 88 ? 20.445 54.050 11.969 1.00 2.66 88 GLY B N 1
ATOM 2441 C CA . GLY B 1 88 ? 19.919 52.843 11.358 1.00 1.96 88 GLY B CA 1
ATOM 2442 C C . GLY B 1 88 ? 20.879 51.663 11.303 1.00 2.89 88 GLY B C 1
ATOM 2443 O O . GLY B 1 88 ? 20.691 50.755 10.496 1.00 5.36 88 GLY B O 1
ATOM 2444 N N . LEU B 1 89 ? 21.903 51.663 12.149 1.00 2.12 89 LEU B N 1
ATOM 2445 C CA . LEU B 1 89 ? 22.861 50.565 12.182 1.00 1.21 89 LEU B CA 1
ATOM 2446 C C . LEU B 1 89 ? 22.449 49.599 13.300 1.00 2.14 89 LEU B C 1
ATOM 2447 O O . LEU B 1 89 ? 22.288 50.000 14.457 1.00 1.00 89 LEU B O 1
ATOM 2452 N N . ALA B 1 90 ? 22.260 48.327 12.963 1.00 2.62 90 ALA B N 1
ATOM 2453 C CA . ALA B 1 90 ? 21.868 47.359 13.982 1.00 2.00 90 ALA B CA 1
ATOM 2454 C C . ALA B 1 90 ? 22.933 46.282 14.134 1.00 1.37 90 ALA B C 1
ATOM 2455 O O . ALA B 1 90 ? 23.633 45.963 13.177 1.00 1.00 90 ALA B O 1
ATOM 2457 N N . VAL B 1 91 ? 23.060 45.748 15.351 1.00 1.99 91 VAL B N 1
ATOM 2458 C CA . VAL B 1 91 ? 24.035 44.694 15.664 1.00 1.65 91 VAL B CA 1
ATOM 2459 C C . VAL B 1 91 ? 23.513 43.719 16.718 1.00 1.34 91 VAL B C 1
ATOM 2460 O O . VAL B 1 91 ? 22.758 44.102 17.612 1.00 1.51 91 VAL B O 1
ATOM 2464 N N . VAL B 1 92 ? 23.952 42.468 16.613 1.00 1.00 92 VAL B N 1
ATOM 2465 C CA . VAL B 1 92 ? 23.580 41.410 17.546 1.00 1.19 92 VAL B CA 1
ATOM 2466 C C . VAL B 1 92 ? 24.823 40.567 17.821 1.00 1.31 92 VAL B C 1
ATOM 2467 O O . VAL B 1 92 ? 25.630 40.342 16.923 1.00 1.85 92 VAL B O 1
ATOM 2471 N N . ALA B 1 93 ? 24.969 40.089 19.051 1.00 1.37 93 ALA B N 1
ATOM 2472 C CA . ALA B 1 93 ? 26.153 39.313 19.407 1.00 3.15 93 ALA B CA 1
ATOM 2473 C C . ALA B 1 93 ? 25.866 37.876 19.818 1.00 4.40 93 ALA B C 1
ATOM 2474 O O . ALA B 1 93 ? 24.768 37.570 20.272 1.00 4.43 93 ALA B O 1
ATOM 2476 N N . ALA B 1 94 ? 26.868 37.009 19.651 1.00 4.18 94 ALA B N 1
ATOM 2477 C CA . ALA B 1 94 ? 26.793 35.597 20.029 1.00 2.80 94 ALA B CA 1
ATOM 2478 C C . ALA B 1 94 ? 28.058 35.275 20.834 1.00 4.49 94 ALA B C 1
ATOM 2479 O O . ALA B 1 94 ? 29.174 35.670 20.463 1.00 4.29 94 ALA B O 1
ATOM 2481 N N . GLU B 1 95 ? 27.884 34.579 21.948 1.00 5.16 95 GLU B N 1
ATOM 2482 C CA . GLU B 1 95 ? 29.017 34.224 22.792 1.00 6.84 95 GLU B CA 1
ATOM 2483 C C . GLU B 1 95 ? 29.843 33.157 22.066 1.00 8.34 95 GLU B C 1
ATOM 2484 O O . GLU B 1 95 ? 29.284 32.301 21.378 1.00 8.17 95 GLU B O 1
ATOM 2490 N N . ALA B 1 96 ? 31.167 33.217 22.201 1.00 8.23 96 ALA B N 1
ATOM 2491 C CA . ALA B 1 96 ? 32.050 32.238 21.559 1.00 7.25 96 ALA B CA 1
ATOM 2492 C C . ALA B 1 96 ? 32.402 31.115 22.535 1.00 8.16 96 ALA B C 1
ATOM 2493 O O . ALA B 1 96 ? 33.517 31.052 23.052 1.00 7.84 96 ALA B O 1
ATOM 2495 N N . SER B 1 97 ? 31.434 30.230 22.765 1.00 8.96 97 SER B N 1
ATOM 2496 C CA . SER B 1 97 ? 31.567 29.101 23.690 1.00 9.05 97 SER B CA 1
ATOM 2497 C C . SER B 1 97 ? 32.589 28.065 23.227 1.00 9.63 97 SER B C 1
ATOM 2498 O O . SER B 1 97 ? 33.123 27.298 24.028 1.00 8.86 97 SER B O 1
ATOM 2501 N N . SER B 1 98 ? 32.851 28.051 21.925 1.00 11.40 98 SER B N 1
ATOM 2502 C CA . SER B 1 98 ? 33.812 27.131 21.330 1.00 13.28 98 SER B CA 1
ATOM 2503 C C . SER B 1 98 ? 35.119 27.037 22.125 1.00 14.24 98 SER B C 1
ATOM 2504 O O . SER B 1 98 ? 35.729 25.971 22.193 1.00 14.67 98 SER B O 1
ATOM 2507 N N . LEU B 1 99 ? 35.556 28.145 22.717 1.00 14.63 99 LEU B N 1
ATOM 2508 C CA . LEU B 1 99 ? 36.792 28.124 23.482 1.00 15.76 99 LEU B CA 1
ATOM 2509 C C . LEU B 1 99 ? 36.574 28.364 24.970 1.00 15.02 99 LEU B C 1
ATOM 2510 O O . LEU B 1 99 ? 35.624 29.026 25.377 1.00 14.66 99 LEU B O 1
ATOM 2515 N N . PRO B 1 100 ? 37.471 27.826 25.802 1.00 15.44 100 PRO B N 1
ATOM 2516 C CA . PRO B 1 100 ? 37.441 27.932 27.261 1.00 17.44 100 PRO B CA 1
ATOM 2517 C C . PRO B 1 100 ? 37.200 29.329 27.790 1.00 19.66 100 PRO B C 1
ATOM 2518 O O . PRO B 1 100 ? 37.744 30.301 27.270 1.00 21.39 100 PRO B O 1
ATOM 2522 N N . ARG B 1 101 ? 36.388 29.415 28.839 1.00 21.05 101 ARG B N 1
ATOM 2523 C CA . ARG B 1 101 ? 36.071 30.687 29.468 1.00 22.23 101 ARG B CA 1
ATOM 2524 C C . ARG B 1 101 ? 37.349 31.476 29.687 1.00 21.47 101 ARG B C 1
ATOM 2525 O O . ARG B 1 101 ? 37.347 32.697 29.622 1.00 22.11 101 ARG B O 1
ATOM 2533 N N . ALA B 1 102 ? 38.439 30.769 29.954 1.00 21.65 102 ALA B N 1
ATOM 2534 C CA . ALA B 1 102 ? 39.725 31.406 30.204 1.00 21.82 102 ALA B CA 1
ATOM 2535 C C . ALA B 1 102 ? 40.099 32.407 29.119 1.00 21.90 102 ALA B C 1
ATOM 2536 O O . ALA B 1 102 ? 40.354 33.586 29.405 1.00 21.26 102 ALA B O 1
ATOM 2538 N N . LEU B 1 103 ? 40.127 31.925 27.875 1.00 21.10 103 LEU B N 1
ATOM 2539 C CA . LEU B 1 103 ? 40.479 32.744 26.713 1.00 19.67 103 LEU B CA 1
ATOM 2540 C C . LEU B 1 103 ? 39.307 33.615 26.244 1.00 19.10 103 LEU B C 1
ATOM 2541 O O . LEU B 1 103 ? 39.504 34.609 25.541 1.00 19.55 103 LEU B O 1
ATOM 2546 N N . ARG B 1 104 ? 38.094 33.232 26.646 1.00 17.91 104 ARG B N 1
ATOM 2547 C CA . ARG B 1 104 ? 36.871 33.959 26.290 1.00 16.56 104 ARG B CA 1
ATOM 2548 C C . ARG B 1 104 ? 36.807 35.299 27.012 1.00 16.86 104 ARG B C 1
ATOM 2549 O O . ARG B 1 104 ? 37.523 35.524 27.987 1.00 17.29 104 ARG B O 1
ATOM 2557 N N . GLY B 1 111 ? 34.023 45.188 26.316 1.00 13.69 111 GLY B N 1
ATOM 2558 C CA . GLY B 1 111 ? 33.115 44.957 25.204 1.00 14.29 111 GLY B CA 1
ATOM 2559 C C . GLY B 1 111 ? 33.374 45.867 24.015 1.00 13.76 111 GLY B C 1
ATOM 2560 O O . GLY B 1 111 ? 34.381 46.576 23.985 1.00 15.05 111 GLY B O 1
ATOM 2561 N N . VAL B 1 112 ? 32.471 45.839 23.039 1.00 15.00 112 VAL B N 1
ATOM 2562 C CA . VAL B 1 112 ? 32.573 46.664 21.841 1.00 15.00 112 VAL B CA 1
ATOM 2563 C C . VAL B 1 112 ? 31.201 46.885 21.211 1.00 15.00 112 VAL B C 1
ATOM 2564 O O . VAL B 1 112 ? 31.055 47.643 20.259 1.00 8.42 112 VAL B O 1
ATOM 2568 N N . LEU B 1 113 ? 30.189 46.218 21.757 1.00 5.80 113 LEU B N 1
ATOM 2569 C CA . LEU B 1 113 ? 28.841 46.332 21.229 1.00 3.96 113 LEU B CA 1
ATOM 2570 C C . LEU B 1 113 ? 28.276 47.738 21.402 1.00 2.17 113 LEU B C 1
ATOM 2571 O O . LEU B 1 113 ? 27.421 48.176 20.632 1.00 3.05 113 LEU B O 1
ATOM 2576 N N . THR B 1 114 ? 28.778 48.448 22.403 1.00 1.79 114 THR B N 1
ATOM 2577 C CA . THR B 1 114 ? 28.337 49.809 22.719 1.00 1.59 114 THR B CA 1
ATOM 2578 C C . THR B 1 114 ? 29.069 50.851 21.880 1.00 1.71 114 THR B C 1
ATOM 2579 O O . THR B 1 114 ? 28.499 51.889 21.540 1.00 2.09 114 THR B O 1
ATOM 2583 N N . ARG B 1 115 ? 30.335 50.600 21.553 1.00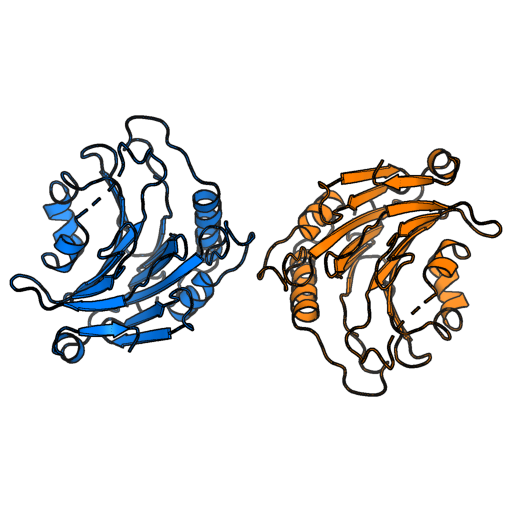 3.02 115 ARG B N 1
ATOM 2584 C CA . ARG B 1 115 ? 31.072 51.561 20.732 1.00 3.29 115 ARG B CA 1
ATOM 2585 C C . ARG B 1 115 ? 30.404 51.667 19.369 1.00 2.50 115 ARG B C 1
ATOM 2586 O O . ARG B 1 115 ? 30.206 52.763 18.839 1.00 1.00 115 ARG B O 1
ATOM 2594 N N . LEU B 1 116 ? 30.037 50.507 18.826 1.00 2.93 116 LEU B N 1
ATOM 2595 C CA . LEU B 1 116 ? 29.393 50.408 17.516 1.00 3.48 116 LEU B CA 1
ATOM 2596 C C . LEU B 1 116 ? 28.109 51.214 17.444 1.00 4.07 116 LEU B C 1
ATOM 2597 O O . LEU B 1 116 ? 27.859 51.955 16.487 1.00 3.73 116 LEU B O 1
ATOM 2602 N N . LEU B 1 117 ? 27.300 51.041 18.478 1.00 5.17 117 LEU B N 1
ATOM 2603 C CA . LEU B 1 117 ? 26.022 51.710 18.603 1.00 7.71 117 LEU B CA 1
ATOM 2604 C C . LEU B 1 117 ? 26.084 53.216 18.860 1.00 8.85 117 LEU B C 1
ATOM 2605 O O . LEU B 1 117 ? 25.168 53.956 18.474 1.00 9.00 117 LEU B O 1
ATOM 2610 N N . ARG B 1 118 ? 27.149 53.689 19.496 1.00 9.83 118 ARG B N 1
ATOM 2611 C CA . ARG B 1 118 ? 27.226 55.120 19.766 1.00 11.83 118 ARG B CA 1
ATOM 2612 C C . ARG B 1 118 ? 28.345 55.920 19.078 1.00 11.16 118 ARG B C 1
ATOM 2613 O O . ARG B 1 118 ? 28.590 57.068 19.447 1.00 12.25 118 ARG B O 1
ATOM 2621 N N . ASP B 1 119 ? 28.999 55.331 18.071 1.00 9.69 119 ASP B N 1
ATOM 2622 C CA . ASP B 1 119 ? 30.077 56.012 17.329 1.00 7.18 119 ASP B CA 1
ATOM 2623 C C . ASP B 1 119 ? 30.105 55.692 15.836 1.00 5.35 119 ASP B C 1
ATOM 2624 O O . ASP B 1 119 ? 30.824 56.339 15.075 1.00 2.64 119 ASP B O 1
ATOM 2629 N N . TYR B 1 120 ? 29.338 54.690 15.422 1.00 4.56 120 TYR B N 1
ATOM 2630 C CA . TYR B 1 120 ? 29.310 54.292 14.022 1.00 4.81 120 TYR B CA 1
ATOM 2631 C C . TYR B 1 120 ? 27.886 54.274 13.486 1.00 4.62 120 TYR B C 1
ATOM 2632 O O . TYR B 1 120 ? 26.972 53.839 14.186 1.00 4.74 120 TYR B O 1
ATOM 2641 N N . GLY B 1 121 ? 27.705 54.751 12.250 1.00 4.25 121 GLY B N 1
ATOM 2642 C CA . GLY B 1 121 ? 26.377 54.801 11.658 1.00 4.40 121 GLY B CA 1
ATOM 2643 C C . GLY B 1 121 ? 26.159 54.057 10.352 1.00 5.40 121 GLY B C 1
ATOM 2644 O O . GLY B 1 121 ? 25.118 54.209 9.698 1.00 7.05 121 GLY B O 1
ATOM 2645 N N . SER B 1 122 ? 27.128 53.243 9.960 1.00 4.85 122 SER B N 1
ATOM 2646 C CA . SER B 1 122 ? 26.998 52.494 8.731 1.00 2.28 122 SER B CA 1
ATOM 2647 C C . SER B 1 122 ? 28.060 51.424 8.695 1.00 1.96 122 SER B C 1
ATOM 2648 O O . SER B 1 122 ? 29.092 51.549 9.345 1.00 1.34 122 SER B O 1
ATOM 2651 N N . LEU B 1 123 ? 27.799 50.375 7.924 1.00 3.62 123 LEU B N 1
ATOM 2652 C CA . LEU B 1 123 ? 28.729 49.256 7.794 1.00 4.56 123 LEU B CA 1
ATOM 2653 C C . LEU B 1 123 ? 30.082 49.706 7.252 1.00 4.84 123 LEU B C 1
ATOM 2654 O O . LEU B 1 123 ? 31.125 49.173 7.646 1.00 2.79 123 LEU B O 1
ATOM 2659 N N . ASP B 1 124 ? 30.061 50.677 6.341 1.00 6.24 124 ASP B N 1
ATOM 2660 C CA . ASP B 1 124 ? 31.302 51.179 5.768 1.00 9.06 124 ASP B CA 1
ATOM 2661 C C . ASP B 1 124 ? 32.085 51.873 6.870 1.00 9.57 124 ASP B C 1
ATOM 2662 O O . ASP B 1 124 ? 33.311 51.744 6.948 1.00 10.70 124 ASP B O 1
ATOM 2667 N N . GLU B 1 125 ? 31.386 52.590 7.744 1.00 8.95 125 GLU B N 1
ATOM 2668 C CA . GLU B 1 125 ? 32.080 53.257 8.833 1.00 9.07 125 GLU B CA 1
ATOM 2669 C C . GLU B 1 125 ? 32.821 52.215 9.655 1.00 7.34 125 GLU B C 1
ATOM 2670 O O . GLU B 1 125 ? 33.962 52.428 10.065 1.00 7.62 125 GLU B O 1
ATOM 2676 N N . VAL B 1 126 ? 32.178 51.074 9.863 1.00 5.46 126 VAL B N 1
ATOM 2677 C CA . VAL B 1 126 ? 32.781 49.990 10.624 1.00 4.27 126 VAL B CA 1
ATOM 2678 C C . VAL B 1 126 ? 33.890 49.280 9.820 1.00 3.87 126 VAL B C 1
ATOM 2679 O O . VAL B 1 126 ? 34.977 49.058 10.341 1.00 2.98 126 VAL B O 1
ATOM 2683 N N . ALA B 1 127 ? 33.636 48.945 8.555 1.00 4.58 127 ALA B N 1
ATOM 2684 C CA . ALA B 1 127 ? 34.653 48.270 7.744 1.00 3.55 127 ALA B CA 1
ATOM 2685 C C . ALA B 1 127 ? 35.974 49.032 7.779 1.00 3.06 127 ALA B C 1
ATOM 2686 O O . ALA B 1 127 ? 37.042 48.446 7.656 1.00 3.47 127 ALA B O 1
ATOM 2688 N N . SER B 1 128 ? 35.915 50.343 7.943 1.00 3.50 128 SER B N 1
ATOM 2689 C CA . SER B 1 128 ? 37.152 51.100 8.000 1.00 3.99 128 SER B CA 1
ATOM 2690 C C . SER B 1 128 ? 37.866 50.939 9.344 1.00 5.31 128 SER B C 1
ATOM 2691 O O . SER B 1 128 ? 38.951 50.353 9.399 1.00 7.24 128 SER B O 1
ATOM 2694 N N . ALA B 1 129 ? 37.256 51.435 10.418 1.00 4.50 129 ALA B N 1
ATOM 2695 C CA . ALA B 1 129 ? 37.850 51.346 11.747 1.00 6.76 129 ALA B CA 1
ATOM 2696 C C . ALA B 1 129 ? 37.767 49.955 12.339 1.00 8.52 129 ALA B C 1
ATOM 2697 O O . ALA B 1 129 ? 37.841 49.794 13.554 1.00 10.59 129 ALA B O 1
ATOM 2699 N N . ALA B 1 130 ? 37.631 48.950 11.479 1.00 11.16 130 ALA B N 1
ATOM 2700 C CA . ALA B 1 130 ? 37.507 47.558 11.912 1.00 11.87 130 ALA B CA 1
ATOM 2701 C C . ALA B 1 130 ? 38.820 46.934 12.325 1.00 12.17 130 ALA B C 1
ATOM 2702 O O . ALA B 1 130 ? 38.880 46.151 13.267 1.00 12.32 130 ALA B O 1
ATOM 2704 N N . ASP B 1 131 ? 39.876 47.285 11.613 1.00 13.80 131 ASP B N 1
ATOM 2705 C CA . ASP B 1 131 ? 41.164 46.716 11.916 1.00 15.97 131 ASP B CA 1
ATOM 2706 C C . ASP B 1 131 ? 41.765 47.273 13.199 1.00 15.41 131 ASP B C 1
ATOM 2707 O O . ASP B 1 131 ? 42.969 47.175 13.432 1.00 16.07 131 ASP B O 1
ATOM 2712 N N . LYS B 1 132 ? 40.914 47.844 14.038 1.00 14.43 132 LYS B N 1
ATOM 2713 C CA . LYS B 1 132 ? 41.356 48.410 15.296 1.00 14.87 132 LYS B CA 1
ATOM 2714 C C . LYS B 1 132 ? 40.203 48.232 16.279 1.00 14.73 132 LYS B C 1
ATOM 2715 O O . LYS B 1 132 ? 40.407 47.872 17.445 1.00 14.99 132 LYS B O 1
ATOM 2721 N N . LEU B 1 133 ? 38.986 48.471 15.792 1.00 13.30 133 LEU B N 1
ATOM 2722 C CA . LEU B 1 133 ? 37.781 48.335 16.609 1.00 13.07 133 LEU B CA 1
ATOM 2723 C C . LEU B 1 133 ? 37.655 46.891 17.097 1.00 12.29 133 LEU B C 1
ATOM 2724 O O . LEU B 1 133 ? 37.299 46.648 18.252 1.00 11.03 133 LEU B O 1
ATOM 2729 N N . PHE B 1 134 ? 37.969 45.944 16.210 1.00 12.86 134 PHE B N 1
ATOM 2730 C CA . PHE B 1 134 ? 37.909 44.512 16.519 1.00 13.20 134 PHE B CA 1
ATOM 2731 C C . PHE B 1 134 ? 39.280 43.947 16.885 1.00 13.94 134 PHE B C 1
ATOM 2732 O O . PHE B 1 134 ? 39.379 42.874 17.502 1.00 13.27 134 PHE B O 1
ATOM 2740 N N . ALA B 1 135 ? 40.339 44.659 16.494 1.00 13.58 135 ALA B N 1
ATOM 2741 C CA . ALA B 1 135 ? 41.708 44.225 16.793 1.00 13.41 135 ALA B CA 1
ATOM 2742 C C . ALA B 1 135 ? 41.980 44.368 18.279 1.00 12.91 135 ALA B C 1
ATOM 2743 O O . ALA B 1 135 ? 43.034 43.976 18.759 1.00 12.64 135 ALA B O 1
ATOM 2745 N N . GLN B 1 136 ? 41.016 44.932 19.000 1.00 12.63 136 GLN B N 1
ATOM 2746 C CA . GLN B 1 136 ? 41.149 45.120 20.428 1.00 12.38 136 GLN B CA 1
ATOM 2747 C C . GLN B 1 136 ? 39.850 44.716 21.090 1.00 13.24 136 GLN B C 1
ATOM 2748 O O . GLN B 1 136 ? 39.491 45.234 22.154 1.00 13.72 136 GLN B O 1
ATOM 2754 N N . ALA B 1 137 ? 39.124 43.801 20.460 1.00 12.07 137 ALA B N 1
ATOM 2755 C CA . ALA B 1 137 ? 37.854 43.359 21.031 1.00 11.69 137 ALA B CA 1
ATOM 2756 C C . ALA B 1 137 ? 37.929 41.907 21.510 1.00 10.49 137 ALA B C 1
ATOM 2757 O O . ALA B 1 137 ? 38.452 41.058 20.807 1.00 11.12 137 ALA B O 1
ATOM 2759 N N . ARG B 1 138 ? 37.413 41.623 22.704 1.00 11.05 138 ARG B N 1
ATOM 2760 C CA . ARG B 1 138 ? 37.451 40.258 23.226 1.00 12.99 138 ARG B CA 1
ATOM 2761 C C . ARG B 1 138 ? 36.807 39.295 22.227 1.00 12.38 138 ARG B C 1
ATOM 2762 O O . ARG B 1 138 ? 36.054 39.714 21.346 1.00 12.08 138 ARG B O 1
ATOM 2770 N N . PRO B 1 139 ? 37.110 37.991 22.335 1.00 11.59 139 PRO B N 1
ATOM 2771 C CA . PRO B 1 139 ? 36.499 37.060 21.380 1.00 9.05 139 PRO B CA 1
ATOM 2772 C C . PRO B 1 139 ? 34.968 37.129 21.417 1.00 7.10 139 PRO B C 1
ATOM 2773 O O . PRO B 1 139 ? 34.364 37.270 22.480 1.00 6.39 139 PRO B O 1
ATOM 2777 N N . VAL B 1 140 ? 34.338 37.022 20.256 1.00 5.55 140 VAL B N 1
ATOM 2778 C CA . VAL B 1 140 ? 32.886 37.085 20.196 1.00 4.02 140 VAL B CA 1
ATOM 2779 C C . VAL B 1 140 ? 32.373 36.984 18.755 1.00 3.81 140 VAL B C 1
ATOM 2780 O O . VAL B 1 140 ? 33.137 37.054 17.783 1.00 1.00 140 VAL B O 1
ATOM 2784 N N . PHE B 1 141 ? 31.065 36.801 18.637 1.00 2.54 141 PHE B N 1
ATOM 2785 C CA . PHE B 1 141 ? 30.419 36.704 17.347 1.00 2.38 141 PHE B CA 1
ATOM 2786 C C . PHE B 1 141 ? 29.479 37.895 17.174 1.00 3.21 141 PHE B C 1
ATOM 2787 O O . PHE B 1 141 ? 28.598 38.143 18.005 1.00 1.66 141 PHE B O 1
ATOM 2795 N N . LEU B 1 142 ? 29.683 38.627 16.084 1.00 1.55 142 LEU B N 1
ATOM 2796 C CA . LEU B 1 142 ? 28.887 39.797 15.789 1.00 1.64 142 LEU B CA 1
ATOM 2797 C C . LEU B 1 142 ? 28.197 39.691 14.448 1.00 1.19 142 LEU B C 1
ATOM 2798 O O . LEU B 1 142 ? 28.743 39.119 13.501 1.00 1.13 142 LEU B O 1
ATOM 2803 N N . LEU B 1 143 ? 26.987 40.242 14.378 1.00 1.52 143 LEU B N 1
ATOM 2804 C CA . LEU B 1 143 ? 26.217 40.254 13.144 1.00 2.37 143 LEU B CA 1
ATOM 2805 C C . LEU B 1 143 ? 25.546 41.617 13.001 1.00 1.90 143 LEU B C 1
ATOM 2806 O O . LEU B 1 143 ? 24.452 41.825 13.518 1.00 2.66 143 LEU B O 1
ATOM 2811 N N . LEU B 1 144 ? 26.213 42.542 12.305 1.00 2.35 144 LEU B N 1
ATOM 2812 C CA . LEU B 1 144 ? 25.683 43.892 12.095 1.00 2.04 144 LEU B CA 1
ATOM 2813 C C . LEU B 1 144 ? 24.871 43.985 10.818 1.00 1.00 144 LEU B C 1
ATOM 2814 O O . LEU B 1 144 ? 25.046 43.201 9.892 1.00 1.30 144 LEU B O 1
ATOM 2819 N N . ALA B 1 145 ? 23.993 44.969 10.768 1.00 1.00 145 ALA B N 1
ATOM 2820 C CA . ALA B 1 145 ? 23.162 45.149 9.600 1.00 2.27 145 ALA B CA 1
ATOM 2821 C C . ALA B 1 145 ? 22.769 46.615 9.439 1.00 1.95 145 ALA B C 1
ATOM 2822 O O . ALA B 1 145 ? 22.651 47.358 10.420 1.00 1.32 145 ALA B O 1
ATOM 2824 N N . ASP B 1 146 ? 22.580 47.026 8.190 1.00 1.84 146 ASP B N 1
ATOM 2825 C CA . ASP B 1 146 ? 22.173 48.393 7.865 1.00 3.22 146 A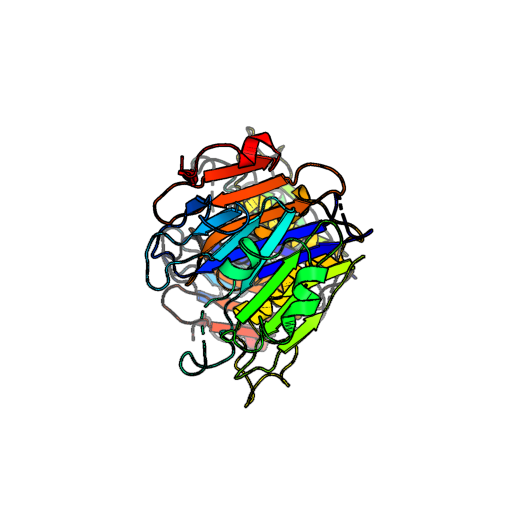SP B CA 1
ATOM 2826 C C . ASP B 1 146 ? 21.423 48.333 6.534 1.00 1.48 146 ASP B C 1
ATOM 2827 O O . ASP B 1 146 ? 21.449 47.311 5.852 1.00 1.00 146 ASP B O 1
ATOM 2832 N N . ALA B 1 147 ? 20.746 49.421 6.183 1.00 1.87 147 ALA B N 1
ATOM 2833 C CA . ALA B 1 147 ? 19.982 49.508 4.938 1.00 2.08 147 ALA B CA 1
ATOM 2834 C C . ALA B 1 147 ? 20.732 48.898 3.759 1.00 2.98 147 ALA B C 1
ATOM 2835 O O . ALA B 1 147 ? 20.128 48.277 2.885 1.00 1.02 147 ALA B O 1
ATOM 2837 N N . GLY B 1 148 ? 22.054 49.070 3.759 1.00 4.76 148 GLY B N 1
ATOM 2838 C CA . GLY B 1 148 ? 22.902 48.558 2.691 1.00 5.37 148 GLY B CA 1
ATOM 2839 C C . GLY B 1 148 ? 23.083 47.050 2.607 1.00 6.04 148 GLY B C 1
ATOM 2840 O O . GLY B 1 148 ? 23.164 46.497 1.503 1.00 4.65 148 GLY B O 1
ATOM 2841 N N . GLY B 1 149 ? 23.161 46.391 3.765 1.00 6.32 149 GLY B N 1
ATOM 2842 C CA . GLY B 1 149 ? 23.344 44.951 3.802 1.00 5.35 149 GLY B CA 1
ATOM 2843 C C . GLY B 1 149 ? 23.685 44.415 5.179 1.00 5.75 149 GLY B C 1
ATOM 2844 O O . GLY B 1 149 ? 23.329 45.022 6.191 1.00 6.93 149 GLY B O 1
ATOM 2845 N N . LEU B 1 150 ? 24.381 43.278 5.215 1.00 6.37 150 LEU B N 1
ATOM 2846 C CA . LEU B 1 150 ? 24.773 42.635 6.473 1.00 6.54 150 LEU B CA 1
ATOM 2847 C C . LEU B 1 150 ? 26.270 42.393 6.522 1.00 6.09 150 LEU B C 1
ATOM 2848 O O . LEU B 1 150 ? 26.944 42.378 5.493 1.00 5.05 150 LEU B O 1
ATOM 2861 N N . GLN B 1 152 ? 29.126 39.989 9.011 1.00 4.16 152 GLN B N 1
ATOM 2862 C CA . GLN B 1 152 ? 29.422 39.051 10.089 1.00 3.88 152 GLN B CA 1
ATOM 2863 C C . GLN B 1 152 ? 30.874 39.201 10.513 1.00 4.40 152 GLN B C 1
ATOM 2864 O O . GLN B 1 152 ? 31.766 39.185 9.664 1.00 5.78 152 GLN B O 1
ATOM 2870 N N . VAL B 1 153 ? 31.113 39.327 11.818 1.00 4.68 153 VAL B N 1
ATOM 2871 C CA . VAL B 1 153 ? 32.478 39.487 12.340 1.00 4.10 153 VAL B CA 1
ATOM 2872 C C . VAL B 1 153 ? 32.812 38.466 13.426 1.00 3.79 153 VAL B C 1
ATOM 2873 O O . VAL B 1 153 ? 32.177 38.456 14.467 1.00 2.49 153 VAL B O 1
ATOM 2877 N N . GLU B 1 154 ? 33.814 37.624 13.172 1.00 4.71 154 GLU B N 1
ATOM 2878 C CA . GLU B 1 154 ? 34.239 36.604 14.126 1.00 5.90 154 GLU B CA 1
ATOM 2879 C C . GLU B 1 154 ? 35.566 36.974 14.756 1.00 7.48 154 GLU B C 1
ATOM 2880 O O . GLU B 1 154 ? 36.608 36.911 14.091 1.00 8.80 154 GLU B O 1
ATOM 2886 N N . ILE B 1 155 ? 35.533 37.349 16.035 1.00 6.89 155 ILE B N 1
ATOM 2887 C CA . ILE B 1 155 ? 36.751 37.737 16.736 1.00 6.52 155 ILE B CA 1
ATOM 2888 C C . ILE B 1 155 ? 37.305 36.581 17.546 1.00 8.99 155 ILE B C 1
ATOM 2889 O O . ILE B 1 155 ? 36.693 36.130 18.519 1.00 9.48 155 ILE B O 1
ATOM 2894 N N . GLY B 1 156 ? 38.478 36.117 17.131 1.00 10.68 156 GLY B N 1
ATOM 2895 C CA . GLY B 1 156 ? 39.130 35.010 17.797 1.00 12.22 156 GLY B CA 1
ATOM 2896 C C . GLY B 1 156 ? 40.028 35.383 18.960 1.00 15.34 156 GLY B C 1
ATOM 2897 O O . GLY B 1 156 ? 39.912 36.470 19.535 1.00 15.14 156 GLY B O 1
ATOM 2898 N N . GLN B 1 157 ? 40.931 34.458 19.291 1.00 17.68 157 GLN B N 1
ATOM 2899 C CA . GLN B 1 157 ? 41.887 34.588 20.396 1.00 18.36 157 GLN B CA 1
ATOM 2900 C C . GLN B 1 157 ? 42.381 35.999 20.688 1.00 20.90 157 GLN B C 1
ATOM 2901 O O . GLN B 1 157 ? 41.904 36.649 21.628 1.00 22.59 157 GLN B O 1
ATOM 2907 N N . HIS B 1 158 ? 43.356 36.456 19.897 1.00 21.42 158 HIS B N 1
ATOM 2908 C CA . HIS B 1 158 ? 43.939 37.784 20.079 1.00 20.17 158 HIS B CA 1
ATOM 2909 C C . HIS B 1 158 ? 44.181 38.596 18.802 1.00 19.20 158 HIS B C 1
ATOM 2910 O O . HIS B 1 158 ? 45.227 38.474 18.162 1.00 18.73 158 HIS B O 1
ATOM 2917 N N . GLY B 1 159 ? 43.207 39.437 18.449 1.00 18.41 159 GLY B N 1
ATOM 2918 C CA . GLY B 1 159 ? 43.324 40.269 17.263 1.00 16.09 159 GLY B CA 1
ATOM 2919 C C . GLY B 1 159 ? 42.757 39.658 15.991 1.00 15.01 159 GLY B C 1
ATOM 2920 O O . GLY B 1 159 ? 42.164 40.360 15.170 1.00 14.57 159 GLY B O 1
ATOM 2921 N N . ARG B 1 160 ? 42.948 38.351 15.823 1.00 13.61 160 ARG B N 1
ATOM 2922 C CA . ARG B 1 160 ? 42.465 37.621 14.647 1.00 12.15 160 ARG B CA 1
ATOM 2923 C C . ARG B 1 160 ? 40.941 37.756 14.447 1.00 10.07 160 ARG B C 1
ATOM 2924 O O . ARG B 1 160 ? 40.155 37.487 15.350 1.00 9.49 160 ARG B O 1
ATOM 2932 N N . TYR B 1 161 ? 40.520 38.179 13.264 1.00 7.88 161 TYR B N 1
ATOM 2933 C CA . TYR B 1 161 ? 39.097 38.324 13.012 1.00 5.96 161 TYR B CA 1
ATOM 2934 C C . TYR B 1 161 ? 38.812 38.218 11.525 1.00 5.97 161 TYR B C 1
ATOM 2935 O O . TYR B 1 161 ? 39.568 38.737 10.700 1.00 5.57 161 TYR B O 1
ATOM 2944 N N . ARG B 1 162 ? 37.718 37.547 11.185 1.00 6.15 162 ARG B N 1
ATOM 2945 C CA . ARG B 1 162 ? 37.318 37.399 9.794 1.00 6.24 162 ARG B CA 1
ATOM 2946 C C . ARG B 1 162 ? 36.003 38.146 9.555 1.00 5.39 162 ARG B C 1
ATOM 2947 O O . ARG B 1 162 ? 35.110 38.150 10.405 1.00 4.74 162 ARG B O 1
ATOM 2955 N N . LEU B 1 163 ? 35.908 38.782 8.389 1.00 6.20 163 LEU B N 1
ATOM 2956 C CA . LEU B 1 163 ? 34.738 39.555 7.984 1.00 5.27 163 LEU B CA 1
ATOM 2957 C C . LEU B 1 163 ? 34.055 38.998 6.738 1.00 5.10 163 LEU B C 1
ATOM 2958 O O . LEU B 1 163 ? 34.699 38.447 5.837 1.00 4.32 163 LEU B O 1
ATOM 2963 N N . ILE B 1 164 ? 32.738 39.165 6.699 1.00 4.12 164 ILE B N 1
ATOM 2964 C CA . ILE B 1 164 ? 31.926 38.719 5.580 1.00 3.18 164 ILE B CA 1
ATOM 2965 C C . ILE B 1 164 ? 30.811 39.730 5.414 1.00 4.07 164 ILE B C 1
ATOM 2966 O O . ILE B 1 164 ? 30.123 40.074 6.374 1.00 4.70 164 ILE B O 1
ATOM 2971 N N . ARG B 1 165 ? 30.662 40.227 4.192 1.00 5.70 165 ARG B N 1
ATOM 2972 C CA . ARG B 1 165 ? 29.654 41.223 3.881 1.00 6.40 165 ARG B CA 1
ATOM 2973 C C . ARG B 1 165 ? 28.809 40.802 2.728 1.00 7.75 165 ARG B C 1
ATOM 2974 O O . ARG B 1 165 ? 29.274 40.759 1.596 1.00 9.55 165 ARG B O 1
ATOM 2982 N N . GLN B 1 166 ? 27.561 40.487 3.025 1.00 8.79 166 GLN B N 1
ATOM 2983 C CA . GLN B 1 166 ? 26.626 40.101 1.994 1.00 9.15 166 GLN B CA 1
ATOM 2984 C C . GLN B 1 166 ? 25.666 41.291 1.796 1.00 8.84 166 GLN B C 1
ATOM 2985 O O . GLN B 1 166 ? 25.355 42.022 2.743 1.00 6.17 166 GLN B O 1
ATOM 2991 N N . GLN B 1 167 ? 25.214 41.490 0.562 1.00 9.26 167 GLN B N 1
ATOM 2992 C CA . GLN B 1 167 ? 24.292 42.574 0.251 1.00 9.14 167 GLN B CA 1
ATOM 2993 C C . GLN B 1 167 ? 23.040 42.082 -0.442 1.00 8.56 167 GLN B C 1
ATOM 2994 O O . GLN B 1 167 ? 22.020 42.765 -0.449 1.00 8.68 167 GLN B O 1
ATOM 3000 N N . SER B 1 168 ? 23.108 40.892 -1.020 1.00 8.14 168 SER B N 1
ATOM 3001 C CA . SER B 1 168 ? 21.954 40.358 -1.721 1.00 8.23 168 SER B CA 1
ATOM 3002 C C . SER B 1 168 ? 21.842 38.857 -1.506 1.00 7.64 168 SER B C 1
ATOM 3003 O O . SER B 1 168 ? 21.880 38.073 -2.449 1.00 9.07 168 SER B O 1
ATOM 3006 N N . GLY B 1 169 ? 21.708 38.471 -0.244 1.00 6.34 169 GLY B N 1
ATOM 3007 C CA . GLY B 1 169 ? 21.591 37.072 0.108 1.00 3.24 169 GLY B CA 1
ATOM 3008 C C . GLY B 1 169 ? 21.281 36.952 1.588 1.00 2.68 169 GLY B C 1
ATOM 3009 O O . GLY B 1 169 ? 20.717 37.866 2.197 1.00 1.00 169 GLY B O 1
ATOM 3010 N N . THR B 1 170 ? 21.674 35.833 2.181 1.00 2.19 170 THR B N 1
ATOM 3011 C CA . THR B 1 170 ? 21.400 35.597 3.587 1.00 1.06 170 THR B CA 1
ATOM 3012 C C . THR B 1 170 ? 22.646 35.281 4.373 1.00 1.00 170 THR B C 1
ATOM 3013 O O . THR B 1 170 ? 23.689 34.978 3.813 1.00 1.02 170 THR B O 1
ATOM 3017 N N . LEU B 1 171 ? 22.530 35.339 5.687 1.00 1.00 1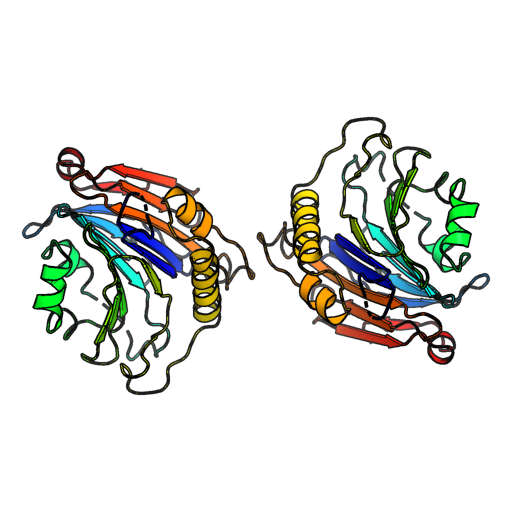71 LEU B N 1
ATOM 3018 C CA . LEU B 1 171 ? 23.666 35.058 6.536 1.00 1.00 171 LEU B CA 1
ATOM 3019 C C . LEU B 1 171 ? 23.136 34.382 7.796 1.00 1.00 171 LEU B C 1
ATOM 3020 O O . LEU B 1 171 ? 21.963 34.517 8.126 1.00 1.50 171 LEU B O 1
ATOM 3025 N N . ALA B 1 172 ? 23.991 33.638 8.483 1.00 1.00 172 ALA B N 1
ATOM 3026 C CA . ALA B 1 172 ? 23.599 32.971 9.718 1.00 1.00 172 ALA B CA 1
ATOM 3027 C C . ALA B 1 172 ? 24.830 32.529 10.518 1.00 2.09 172 ALA B C 1
ATOM 3028 O O . ALA B 1 172 ? 25.884 32.182 9.958 1.00 1.00 172 ALA B O 1
ATOM 3030 N N . HIS B 1 173 ? 24.674 32.535 11.837 1.00 1.51 173 HIS B N 1
ATOM 3031 C CA . HIS B 1 173 ? 25.745 32.168 12.738 1.00 1.00 173 HIS B CA 1
ATOM 3032 C C . HIS B 1 173 ? 25.182 31.859 14.120 1.00 1.10 173 HIS B C 1
ATOM 3033 O O . HIS B 1 173 ? 24.138 32.386 14.505 1.00 2.42 173 HIS B O 1
ATOM 3040 N N . THR B 1 174 ? 25.857 30.981 14.858 1.00 3.04 174 THR B N 1
ATOM 3041 C CA . THR B 1 174 ? 25.405 30.632 16.202 1.00 1.57 174 THR B CA 1
ATOM 3042 C C . THR B 1 174 ? 26.506 30.859 17.230 1.00 1.34 174 THR B C 1
ATOM 3043 O O . THR B 1 174 ? 26.959 31.986 17.402 1.00 1.68 174 THR B O 1
ATOM 3047 N N . ASN B 1 175 ? 26.950 29.799 17.894 1.00 1.49 175 ASN B N 1
ATOM 3048 C CA . ASN B 1 175 ? 27.967 29.918 18.926 1.00 1.00 175 ASN B CA 1
ATOM 3049 C C . ASN B 1 175 ? 29.343 29.344 18.641 1.00 1.00 175 ASN B C 1
ATOM 3050 O O . ASN B 1 175 ? 30.098 29.091 19.571 1.00 2.23 175 ASN B O 1
ATOM 3055 N N . HIS B 1 176 ? 29.676 29.111 17.383 1.00 1.00 176 HIS B N 1
ATOM 3056 C CA . HIS B 1 176 ? 31.006 28.602 17.086 1.00 1.81 176 HIS B CA 1
ATOM 3057 C C . HIS B 1 176 ? 31.618 29.226 15.823 1.00 1.42 176 HIS B C 1
ATOM 3058 O O . HIS B 1 176 ? 30.913 29.624 14.891 1.00 1.00 176 HIS B O 1
ATOM 3065 N N . TYR B 1 177 ? 32.940 29.319 15.807 1.00 1.00 177 TYR B N 1
ATOM 3066 C CA . TYR B 1 177 ? 33.639 29.900 14.675 1.00 1.35 177 TYR B CA 1
ATOM 3067 C C . TYR B 1 177 ? 33.482 29.085 13.403 1.00 1.00 177 TYR B C 1
ATOM 3068 O O . TYR B 1 177 ? 33.496 27.866 13.442 1.00 1.00 177 TYR B O 1
ATOM 3077 N N . ALA B 1 178 ? 33.329 29.777 12.278 1.00 3.95 178 ALA B N 1
ATOM 3078 C CA . ALA B 1 178 ? 33.240 29.132 10.978 1.00 3.62 178 ALA B CA 1
ATOM 3079 C C . ALA B 1 178 ? 34.698 29.021 10.522 1.00 4.19 178 ALA B C 1
ATOM 3080 O O . ALA B 1 178 ? 35.085 28.028 9.908 1.00 6.14 178 ALA B O 1
ATOM 3082 N N . ASP B 1 179 ? 35.503 30.044 10.821 1.00 4.19 179 ASP B N 1
ATOM 3083 C CA . ASP B 1 179 ? 36.920 30.037 10.446 1.00 6.29 179 ASP B CA 1
ATOM 3084 C C . ASP B 1 179 ? 37.803 29.643 11.643 1.00 6.28 179 ASP B C 1
ATOM 3085 O O . ASP B 1 179 ? 38.118 30.465 12.510 1.00 3.64 179 ASP B O 1
ATOM 3090 N N . THR B 1 180 ? 38.205 28.378 11.681 1.00 5.56 180 THR B N 1
ATOM 3091 C CA . THR B 1 180 ? 39.018 27.899 12.784 1.00 7.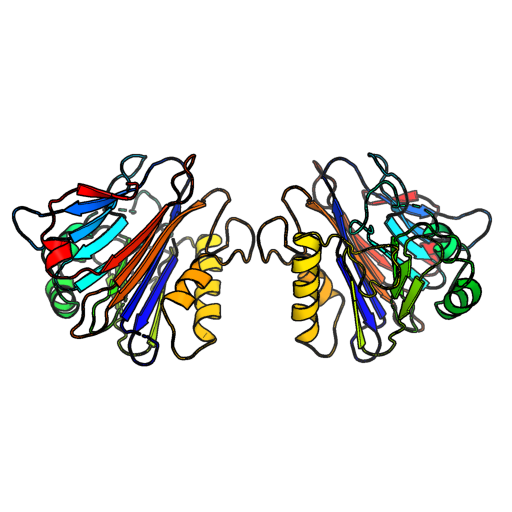49 180 THR B CA 1
ATOM 3092 C C . THR B 1 180 ? 40.401 28.539 12.813 1.00 7.07 180 THR B C 1
ATOM 3093 O O . THR B 1 180 ? 41.121 28.457 13.811 1.00 8.17 180 THR B O 1
ATOM 3097 N N . SER B 1 181 ? 40.763 29.211 11.731 1.00 6.95 181 SER B N 1
ATOM 3098 C CA . SER B 1 181 ? 42.074 29.858 11.639 1.00 6.30 181 SER B CA 1
ATOM 3099 C C . SER B 1 181 ? 42.243 30.996 12.635 1.00 4.54 181 SER B C 1
ATOM 3100 O O . SER B 1 181 ? 43.363 31.409 12.927 1.00 2.92 181 SER B O 1
ATOM 3103 N N . LEU B 1 182 ? 41.117 31.476 13.157 1.00 4.20 182 LEU B N 1
ATOM 3104 C CA . LEU B 1 182 ? 41.088 32.575 14.111 1.00 5.05 182 LEU B CA 1
ATOM 3105 C C . LEU B 1 182 ? 41.317 32.146 15.569 1.00 5.34 182 LEU B C 1
ATOM 3106 O O . LEU B 1 182 ? 41.063 32.925 16.490 1.00 4.95 182 LEU B O 1
ATOM 3111 N N . LEU B 1 183 ? 41.801 30.921 15.777 1.00 6.52 183 LEU B N 1
ATOM 3112 C CA . LEU B 1 183 ? 42.069 30.404 17.127 1.00 7.76 183 LEU B CA 1
ATOM 3113 C C . LEU B 1 183 ? 43.443 29.746 17.273 1.00 8.99 183 LEU B C 1
ATOM 3114 O O . LEU B 1 183 ? 44.069 29.332 16.293 1.00 9.34 183 LEU B O 1
ATOM 3119 N N . ASP B 1 184 ? 43.907 29.647 18.514 1.00 10.43 184 ASP B N 1
ATOM 3120 C CA . ASP B 1 184 ? 45.206 29.032 18.814 1.00 10.71 184 ASP B CA 1
ATOM 3121 C C . ASP B 1 184 ? 45.162 27.497 18.720 1.00 8.96 184 ASP B C 1
ATOM 3122 O O . ASP B 1 184 ? 46.196 26.853 18.523 1.00 8.09 184 ASP B O 1
ATOM 3127 N N . GLY B 1 185 ? 43.965 26.926 18.873 1.00 6.84 185 GLY B N 1
ATOM 3128 C CA . GLY B 1 185 ? 43.813 25.483 18.813 1.00 4.24 185 GLY B CA 1
ATOM 3129 C C . GLY B 1 185 ? 42.395 25.037 18.500 1.00 2.90 185 GLY B C 1
ATOM 3130 O O . GLY B 1 185 ? 41.464 25.829 18.565 1.00 2.89 185 GLY B O 1
ATOM 3131 N N . ALA B 1 186 ? 42.233 23.763 18.151 1.00 4.01 186 ALA B N 1
ATOM 3132 C CA . ALA B 1 186 ? 40.917 23.201 17.827 1.00 3.38 186 ALA B CA 1
ATOM 3133 C C . ALA B 1 186 ? 39.854 23.602 18.866 1.00 3.78 186 ALA B C 1
ATOM 3134 O O . ALA B 1 186 ? 40.073 23.474 20.070 1.00 4.38 186 ALA B O 1
ATOM 3136 N N . GLN B 1 187 ? 38.709 24.085 18.388 1.00 2.48 187 GLN B N 1
ATOM 3137 C CA . GLN B 1 187 ? 37.613 24.518 19.250 1.00 2.20 187 GLN B CA 1
ATOM 3138 C C . GLN B 1 187 ? 36.677 23.380 19.624 1.00 2.89 187 GLN B C 1
ATOM 3139 O O . GLN B 1 187 ? 36.781 22.279 19.091 1.00 3.22 187 GLN B O 1
ATOM 3145 N N . THR B 1 188 ? 35.748 23.674 20.531 1.00 1.14 188 THR B N 1
ATOM 3146 C CA . THR B 1 188 ? 34.769 22.707 21.002 1.00 1.00 188 THR B CA 1
ATOM 3147 C C . THR B 1 188 ? 33.394 23.183 20.564 1.00 2.09 188 THR B C 1
ATOM 3148 O O . THR B 1 188 ? 32.902 24.214 21.021 1.00 1.79 188 THR B O 1
ATOM 3152 N N . ILE B 1 189 ? 32.781 22.437 19.659 1.00 2.06 189 ILE B N 1
ATOM 3153 C CA . ILE B 1 189 ? 31.472 22.806 19.173 1.00 1.94 189 ILE B CA 1
ATOM 3154 C C . ILE B 1 189 ? 30.406 22.187 20.053 1.00 4.11 189 ILE B C 1
ATOM 3155 O O . ILE B 1 189 ? 30.378 20.970 20.241 1.00 4.88 189 ILE B O 1
ATOM 3160 N N . GLY B 1 190 ? 29.538 23.032 20.602 1.00 4.55 190 GLY B N 1
ATOM 3161 C CA . GLY B 1 190 ? 28.466 22.545 21.452 1.00 4.96 190 GLY B CA 1
ATOM 3162 C C . GLY B 1 190 ? 27.398 21.879 20.607 1.00 4.74 190 GLY B C 1
ATOM 3163 O O . GLY B 1 190 ? 27.171 22.280 19.469 1.00 5.41 190 GLY B O 1
ATOM 3164 N N . PRO B 1 191 ? 26.709 20.864 21.140 1.00 4.75 191 PRO B N 1
ATOM 3165 C CA . PRO B 1 191 ? 25.671 20.178 20.363 1.00 4.46 191 PRO B CA 1
ATOM 3166 C C . PRO B 1 191 ? 24.541 21.085 19.905 1.00 3.10 191 PRO B C 1
ATOM 3167 O O . PRO B 1 191 ? 23.999 20.910 18.813 1.00 1.00 191 PRO B O 1
ATOM 3171 N N . SER B 1 192 ? 24.191 22.067 20.729 1.00 3.46 192 SER B N 1
ATOM 3172 C CA . SER B 1 192 ? 23.115 22.983 20.370 1.00 3.34 192 SER B CA 1
ATOM 3173 C C . SER B 1 192 ? 23.566 23.959 19.291 1.00 2.29 192 SER B C 1
ATOM 3174 O O . SER B 1 192 ? 22.825 24.252 18.357 1.00 2.52 192 SER B O 1
ATOM 3177 N N . SER B 1 193 ? 24.787 24.464 19.423 1.00 2.42 193 SER B N 1
ATOM 3178 C CA . SER B 1 193 ? 25.303 25.404 18.439 1.00 2.35 193 SER B CA 1
ATOM 3179 C C . SER B 1 193 ? 25.356 24.727 17.080 1.00 1.21 193 SER B C 1
ATOM 3180 O O . SER B 1 193 ? 25.162 25.355 16.042 1.00 1.29 193 SER B O 1
ATOM 3183 N N . GLN B 1 194 ? 25.622 23.430 17.101 1.00 1.00 194 GLN B N 1
ATOM 3184 C CA . GLN B 1 194 ? 25.703 22.647 15.886 1.00 1.00 194 GLN B CA 1
ATOM 3185 C C . GLN B 1 194 ? 24.319 22.526 15.300 1.00 1.15 194 GLN B C 1
ATOM 3186 O O . GLN B 1 194 ? 24.059 23.025 14.211 1.00 1.97 194 GLN B O 1
ATOM 3192 N N . ALA B 1 195 ? 23.433 21.866 16.041 1.00 1.00 195 ALA B N 1
ATOM 3193 C CA . ALA B 1 195 ? 22.070 21.661 15.594 1.00 1.00 195 ALA B CA 1
ATOM 3194 C C . ALA B 1 195 ? 21.386 22.961 15.176 1.00 1.00 195 ALA B C 1
ATOM 3195 O O . ALA B 1 195 ? 20.829 23.037 14.084 1.00 1.73 195 ALA B O 1
ATOM 3197 N N . ARG B 1 196 ? 21.446 23.987 16.021 1.00 1.00 196 ARG B N 1
ATOM 3198 C CA . ARG B 1 196 ? 20.812 25.271 15.705 1.00 1.28 196 ARG B CA 1
ATOM 3199 C C . ARG B 1 196 ? 21.309 25.898 14.410 1.00 1.92 196 ARG B C 1
ATOM 3200 O O . ARG B 1 196 ? 20.539 26.505 13.657 1.00 1.00 196 ARG B O 1
ATOM 3208 N N . LEU B 1 197 ? 22.599 25.756 14.150 1.00 1.30 197 LEU B N 1
ATOM 3209 C CA . LEU B 1 197 ? 23.159 26.305 12.940 1.00 1.27 197 LEU B CA 1
ATOM 3210 C C . LEU B 1 197 ? 22.566 25.574 11.747 1.00 1.81 197 LEU B C 1
ATOM 3211 O O . LEU B 1 197 ? 22.203 26.194 10.751 1.00 3.02 197 LEU B O 1
ATOM 3216 N N . GLU B 1 198 ? 22.457 24.253 11.842 1.00 2.82 198 GLU B N 1
ATOM 3217 C CA . GLU B 1 198 ? 21.898 23.480 10.730 1.00 4.39 198 GLU B CA 1
ATOM 3218 C C . GLU B 1 198 ? 20.395 23.675 10.531 1.00 3.29 198 GLU B C 1
ATOM 3219 O O . GLU B 1 198 ? 19.865 23.308 9.486 1.00 3.35 198 GLU B O 1
ATOM 3225 N N . ARG B 1 199 ? 19.711 24.236 11.524 1.00 2.32 199 ARG B N 1
ATOM 3226 C CA . ARG B 1 199 ? 18.282 24.441 11.397 1.00 1.92 199 ARG B CA 1
ATOM 3227 C C . ARG B 1 199 ? 17.934 25.748 10.703 1.00 4.53 199 ARG B C 1
ATOM 3228 O O . ARG B 1 199 ? 17.158 25.740 9.741 1.00 5.65 199 ARG B O 1
ATOM 3236 N N . ILE B 1 200 ? 18.479 26.871 11.168 1.00 4.30 200 ILE B N 1
ATOM 3237 C CA . ILE B 1 200 ? 18.179 28.135 10.505 1.00 4.10 200 ILE B CA 1
ATOM 3238 C C . ILE B 1 200 ? 18.786 28.183 9.125 1.00 5.34 200 ILE B C 1
ATOM 3239 O O . ILE B 1 200 ? 18.353 28.968 8.282 1.00 7.48 200 ILE B O 1
ATOM 3244 N N . ARG B 1 201 ? 19.788 27.342 8.895 1.00 4.35 201 ARG B N 1
ATOM 3245 C CA . ARG B 1 201 ? 20.459 27.288 7.603 1.00 3.36 201 ARG B CA 1
ATOM 3246 C C . ARG B 1 201 ? 19.509 26.619 6.617 1.00 2.99 201 ARG B C 1
ATOM 3247 O O . ARG B 1 201 ? 19.303 27.095 5.505 1.00 1.84 201 ARG B O 1
ATOM 3255 N N . PHE B 1 202 ? 18.926 25.508 7.053 1.00 3.46 202 PHE B N 1
ATOM 3256 C CA . PHE B 1 202 ? 17.987 24.745 6.238 1.00 4.40 202 PHE B CA 1
ATOM 3257 C C . PHE B 1 202 ? 16.734 25.568 5.945 1.00 3.77 202 PHE B C 1
ATOM 3258 O O . PHE B 1 202 ? 16.421 25.854 4.790 1.00 4.54 202 PHE B O 1
ATOM 3266 N N . LEU B 1 203 ? 16.025 25.938 7.007 1.00 2.96 203 LEU B N 1
ATOM 3267 C CA . LEU B 1 203 ? 14.795 26.720 6.902 1.00 3.66 203 LEU B CA 1
ATOM 3268 C C . LEU B 1 203 ? 14.927 27.948 5.997 1.00 3.23 203 LEU B C 1
ATOM 3269 O O . LEU B 1 203 ? 14.020 28.272 5.227 1.00 4.81 203 LEU B O 1
ATOM 3274 N N . LEU B 1 204 ? 16.063 28.622 6.107 1.00 2.64 204 LEU B N 1
ATOM 3275 C CA . LEU B 1 204 ? 16.353 29.799 5.316 1.00 3.00 204 LEU B CA 1
ATOM 3276 C C . LEU B 1 204 ? 16.549 29.461 3.842 1.00 2.75 204 LEU B C 1
ATOM 3277 O O . LEU B 1 204 ? 16.102 30.205 2.968 1.00 3.03 204 LEU B O 1
ATOM 3282 N N . ASP B 1 205 ? 17.211 28.337 3.569 1.00 3.62 205 ASP B N 1
ATOM 3283 C CA . ASP B 1 205 ? 17.478 27.931 2.195 1.00 3.40 205 ASP B CA 1
ATOM 3284 C C . ASP B 1 205 ? 16.251 27.483 1.413 1.00 3.25 205 ASP B C 1
ATOM 3285 O O . ASP B 1 205 ? 16.354 27.191 0.222 1.00 4.88 205 ASP B O 1
ATOM 3290 N N . GLN B 1 206 ? 15.086 27.454 2.055 1.00 4.04 206 GLN B N 1
ATOM 3291 C CA . GLN B 1 206 ? 13.864 27.044 1.360 1.00 6.09 206 GLN B CA 1
ATOM 3292 C C . GLN B 1 206 ? 13.379 28.080 0.351 1.00 6.79 206 GLN B C 1
ATOM 3293 O O . GLN B 1 206 ? 13.191 27.776 -0.828 1.00 7.18 206 GLN B O 1
ATOM 3299 N N . HIS B 1 207 ? 13.190 29.311 0.807 1.00 7.09 207 HIS B N 1
ATOM 3300 C CA . HIS B 1 207 ? 12.691 30.366 -0.072 1.00 6.76 207 HIS B CA 1
ATOM 3301 C C . HIS B 1 207 ? 13.793 31.304 -0.558 1.00 4.48 207 HIS B C 1
ATOM 3302 O O . HIS B 1 207 ? 14.847 31.391 0.049 1.00 5.85 207 HIS B O 1
ATOM 3309 N N . PRO B 1 208 ? 13.561 32.024 -1.662 1.00 2.53 208 PRO B N 1
ATOM 3310 C CA . PRO B 1 208 ? 14.590 32.942 -2.164 1.00 4.08 208 PRO B CA 1
ATOM 3311 C C . PRO B 1 208 ? 14.681 34.218 -1.333 1.00 3.75 208 PRO B C 1
ATOM 3312 O O . PRO B 1 208 ? 15.766 34.656 -0.967 1.00 4.51 208 PRO B O 1
ATOM 3316 N N . ALA B 1 209 ? 13.519 34.808 -1.063 1.00 4.46 209 ALA B N 1
ATOM 3317 C CA . ALA B 1 209 ? 13.399 36.055 -0.307 1.00 5.59 209 ALA B CA 1
ATOM 3318 C C . ALA B 1 209 ? 12.762 35.792 1.057 1.00 5.90 209 ALA B C 1
ATOM 3319 O O . ALA B 1 209 ? 12.147 34.748 1.260 1.00 9.05 209 ALA B O 1
ATOM 3321 N N . HIS B 1 210 ? 12.898 36.730 1.987 1.00 3.29 210 HIS B N 1
ATOM 3322 C CA . HIS B 1 210 ? 12.321 36.542 3.310 1.00 2.50 210 HIS B CA 1
ATOM 3323 C C . HIS B 1 210 ? 11.632 37.802 3.830 1.00 2.87 210 HIS B C 1
ATOM 3324 O O . HIS B 1 210 ? 11.765 38.881 3.246 1.00 1.67 210 HIS B O 1
ATOM 3331 N N . THR B 1 211 ? 10.893 37.657 4.926 1.00 1.00 211 THR B N 1
ATOM 3332 C CA . THR B 1 211 ? 10.169 38.774 5.522 1.00 1.49 211 THR B CA 1
ATOM 3333 C C . THR B 1 211 ? 10.297 38.729 7.043 1.00 3.16 211 THR B C 1
ATOM 3334 O O . THR B 1 211 ? 10.796 37.751 7.593 1.00 3.46 211 THR B O 1
ATOM 3338 N N . LEU B 1 212 ? 9.829 39.785 7.711 1.00 2.24 212 LEU B N 1
ATOM 3339 C CA . LEU B 1 212 ? 9.871 39.890 9.170 1.00 1.25 212 LEU B CA 1
ATOM 3340 C C . LEU B 1 212 ? 8.917 38.852 9.765 1.00 4.46 212 LEU B C 1
ATOM 3341 O O . LEU B 1 212 ? 9.261 38.108 10.699 1.00 2.63 212 LEU B O 1
ATOM 3346 N N . SER B 1 213 ? 7.708 38.820 9.212 1.00 5.62 213 SER B N 1
ATOM 3347 C CA . SER B 1 213 ? 6.676 37.889 9.633 1.00 5.27 213 SER B CA 1
ATOM 3348 C C . SER B 1 213 ? 7.227 36.473 9.609 1.00 6.51 213 SER B C 1
ATOM 3349 O O . SER B 1 213 ? 7.033 35.705 10.553 1.00 6.78 213 SER B O 1
ATOM 3352 N N . GLU B 1 214 ? 7.913 36.126 8.523 1.00 6.63 214 GLU B N 1
ATOM 3353 C CA . GLU B 1 214 ? 8.486 34.792 8.410 1.00 6.44 214 GLU B CA 1
ATOM 3354 C C . GLU B 1 214 ? 9.437 34.530 9.561 1.00 6.52 214 GLU B C 1
ATOM 3355 O O . GLU B 1 214 ? 9.238 33.591 10.327 1.00 8.72 214 GLU B O 1
ATOM 3361 N N . PHE B 1 215 ? 10.468 35.365 9.673 1.00 5.45 215 PHE B N 1
ATOM 3362 C CA . PHE B 1 215 ? 11.482 35.231 10.720 1.00 4.34 215 PHE B CA 1
ATOM 3363 C C . PHE B 1 215 ? 10.845 34.964 12.088 1.00 4.57 215 PHE B C 1
ATOM 3364 O O . PHE B 1 215 ? 11.203 34.009 12.766 1.00 3.40 215 PHE B O 1
ATOM 3372 N N . GLU B 1 216 ? 9.893 35.806 12.477 1.00 5.65 216 GLU B N 1
ATOM 3373 C CA . GLU B 1 216 ? 9.191 35.649 13.745 1.00 6.47 216 GLU B CA 1
ATOM 3374 C C . GLU B 1 216 ? 8.730 34.202 13.900 1.00 6.74 216 GLU B C 1
ATOM 3375 O O . GLU B 1 216 ? 8.841 33.609 14.974 1.00 5.58 216 GLU B O 1
ATOM 3381 N N . ARG B 1 217 ? 8.216 33.622 12.824 1.00 7.56 217 ARG B N 1
ATOM 3382 C CA . ARG B 1 217 ? 7.764 32.234 12.888 1.00 8.86 217 ARG B CA 1
ATOM 3383 C C . ARG B 1 217 ? 8.987 31.339 13.084 1.00 8.47 217 ARG B C 1
ATOM 3384 O O . ARG B 1 217 ? 8.962 30.400 13.885 1.00 8.97 217 ARG B O 1
ATOM 3392 N N . LEU B 1 218 ? 10.061 31.667 12.368 1.00 6.81 218 LEU B N 1
ATOM 3393 C CA . LEU B 1 218 ? 11.306 30.924 12.437 1.00 4.96 218 LEU B CA 1
ATOM 3394 C C . LEU B 1 218 ? 11.885 30.865 13.833 1.00 3.12 218 LEU B C 1
ATOM 3395 O O . LEU B 1 218 ? 12.285 29.807 14.288 1.00 3.94 218 LEU B O 1
ATOM 3400 N N . SER B 1 219 ? 11.927 31.990 14.526 1.00 4.46 219 SER B N 1
ATOM 3401 C CA . SER B 1 219 ? 12.499 31.992 15.869 1.00 4.88 219 SER B CA 1
ATOM 3402 C C . SER B 1 219 ? 11.736 31.124 16.866 1.00 3.30 219 SER B C 1
ATOM 3403 O O . SER B 1 219 ? 12.257 30.793 17.924 1.00 1.29 219 SER B O 1
ATOM 3406 N N . ARG B 1 220 ? 10.509 30.740 16.533 1.00 4.36 220 ARG B N 1
ATOM 3407 C CA . ARG B 1 220 ? 9.742 29.916 17.458 1.00 4.98 220 ARG B CA 1
ATOM 3408 C C . ARG B 1 220 ? 9.756 28.420 17.090 1.00 5.17 220 ARG B C 1
ATOM 3409 O O . ARG B 1 220 ? 9.008 27.615 17.648 1.00 4.12 220 ARG B O 1
ATOM 3417 N N . ASP B 1 221 ? 10.628 28.043 16.162 1.00 5.47 221 ASP B N 1
ATOM 3418 C CA . ASP B 1 221 ? 10.733 26.650 15.756 1.00 6.81 221 ASP B CA 1
ATOM 3419 C C . ASP B 1 221 ? 11.132 25.804 16.966 1.00 7.30 221 ASP B C 1
ATOM 3420 O O . ASP B 1 221 ? 12.100 26.136 17.651 1.00 8.31 221 ASP B O 1
ATOM 3425 N N . ARG B 1 222 ? 10.390 24.721 17.224 1.00 8.76 222 ARG B N 1
ATOM 3426 C CA . ARG B 1 222 ? 10.658 23.807 18.351 1.00 9.02 222 ARG B CA 1
ATOM 3427 C C . ARG B 1 222 ? 11.083 22.424 17.845 1.00 8.53 222 ARG B C 1
ATOM 3428 O O . ARG B 1 222 ? 10.686 21.398 18.399 1.00 9.08 222 ARG B O 1
ATOM 3436 N N . HIS B 1 223 ? 11.887 22.413 16.788 1.00 8.64 223 HIS B N 1
ATOM 3437 C CA . HIS B 1 223 ? 12.393 21.185 16.186 1.00 9.20 223 HIS B CA 1
ATOM 3438 C C . HIS B 1 223 ? 13.597 20.712 16.993 1.00 10.58 223 HIS B C 1
ATOM 3439 O O . HIS B 1 223 ? 14.396 21.531 17.451 1.00 11.93 223 HIS B O 1
ATOM 3446 N N . ASP B 1 224 ? 13.731 19.401 17.174 1.00 10.19 224 ASP B N 1
ATOM 3447 C CA . ASP B 1 224 ? 14.869 18.849 17.904 1.00 9.18 224 ASP B CA 1
ATOM 3448 C C . ASP B 1 224 ? 14.953 19.168 19.399 1.00 9.36 224 ASP B C 1
ATOM 3449 O O . ASP B 1 224 ? 15.812 19.928 19.844 1.00 10.81 224 ASP B O 1
ATOM 3454 N N . GLY B 1 225 ? 14.055 18.563 20.169 1.00 9.16 225 GLY B N 1
ATOM 3455 C CA . GLY B 1 225 ? 14.059 18.733 21.609 1.00 7.46 225 GLY B CA 1
ATOM 3456 C C . GLY B 1 225 ? 14.090 20.150 22.122 1.00 7.07 225 GLY B C 1
ATOM 3457 O O . GLY B 1 225 ? 13.985 21.106 21.345 1.00 6.71 225 GLY B O 1
ATOM 3458 N N . PRO B 1 226 ? 14.235 20.304 23.450 1.00 7.01 226 PRO B N 1
ATOM 3459 C CA . PRO B 1 226 ? 14.287 21.559 24.198 1.00 6.11 226 PRO B CA 1
ATOM 3460 C C . PRO B 1 226 ? 15.652 22.226 24.315 1.00 7.66 226 PRO B C 1
ATOM 3461 O O . PRO B 1 226 ? 15.758 23.336 24.859 1.00 8.09 226 PRO B O 1
ATOM 3465 N N . ASP B 1 227 ? 16.700 21.561 23.841 1.00 7.40 227 ASP B N 1
ATOM 3466 C CA . ASP B 1 227 ? 18.036 22.143 23.938 1.00 6.65 227 ASP B CA 1
ATOM 3467 C C . ASP B 1 227 ? 18.667 22.432 22.596 1.00 5.94 227 ASP B C 1
ATOM 3468 O O . ASP B 1 227 ? 19.444 23.378 22.468 1.00 6.05 227 ASP B O 1
ATOM 3473 N N . ASN B 1 228 ? 18.323 21.630 21.593 1.00 4.34 228 ASN B N 1
ATOM 3474 C CA . ASN B 1 228 ? 18.899 21.810 20.273 1.00 2.35 228 ASN B CA 1
ATOM 3475 C C . ASN B 1 228 ? 17.994 22.581 19.337 1.00 1.68 228 ASN B C 1
ATOM 3476 O O . ASN B 1 228 ? 18.239 22.628 18.130 1.00 2.74 228 ASN B O 1
ATOM 3481 N N . SER B 1 229 ? 16.951 23.197 19.875 1.00 1.00 229 SER B N 1
ATOM 3482 C CA . SER B 1 229 ? 16.042 23.936 19.011 1.00 3.08 229 SER B CA 1
ATOM 3483 C C . SER B 1 229 ? 16.320 25.431 19.001 1.00 3.10 229 SER B C 1
ATOM 3484 O O . SER B 1 229 ? 16.996 25.956 19.887 1.00 4.57 229 SER B O 1
ATOM 3487 N N . LEU B 1 230 ? 15.821 26.110 17.973 1.00 1.71 230 LEU B N 1
ATOM 3488 C CA . LEU B 1 230 ? 16.014 27.547 17.859 1.00 1.47 230 LEU B CA 1
ATOM 3489 C C . LEU B 1 230 ? 15.408 28.210 19.092 1.00 2.91 230 LEU B C 1
ATOM 3490 O O . LEU B 1 230 ? 16.007 29.102 19.696 1.00 3.64 230 LEU B O 1
ATOM 3495 N N . TRP B 1 231 ? 14.213 27.763 19.465 1.00 3.57 231 TRP B N 1
ATOM 3496 C CA . TRP B 1 231 ? 13.533 28.291 20.642 1.00 3.03 231 TRP B CA 1
ATOM 3497 C C . TRP B 1 231 ? 13.706 27.244 21.730 1.00 2.24 231 TRP B C 1
ATOM 3498 O O . TRP B 1 231 ? 12.854 26.380 21.915 1.00 3.24 231 TRP B O 1
ATOM 3509 N N . ARG B 1 232 ? 14.833 27.332 22.429 1.00 1.77 232 ARG B N 1
ATOM 3510 C CA . ARG B 1 232 ? 15.196 26.411 23.497 1.00 1.78 232 ARG B CA 1
ATOM 3511 C C . ARG B 1 232 ? 14.285 26.492 24.714 1.00 2.70 232 ARG B C 1
ATOM 3512 O O . ARG B 1 232 ? 13.613 27.501 24.938 1.00 3.15 232 ARG B O 1
ATOM 3520 N N . SER B 1 233 ? 14.259 25.419 25.497 1.00 3.41 233 SER B N 1
ATOM 3521 C CA . SER B 1 233 ? 13.465 25.393 26.722 1.00 4.93 233 SER B CA 1
ATOM 3522 C C . SER B 1 233 ? 13.952 24.299 27.669 1.00 5.23 233 SER B C 1
ATOM 3523 O O . SER B 1 233 ? 13.164 23.689 28.390 1.00 7.42 233 SER B O 1
ATOM 3526 N N . GLY B 1 234 ? 15.259 24.063 27.668 1.00 4.83 234 GLY B N 1
ATOM 3527 C CA . GLY B 1 234 ? 15.825 23.054 28.537 1.00 5.71 234 GLY B CA 1
ATOM 3528 C C . GLY B 1 234 ? 16.738 23.679 29.569 1.00 7.05 234 GLY B C 1
ATOM 3529 O O . GLY B 1 234 ? 16.282 24.383 30.471 1.00 5.84 234 GLY B O 1
ATOM 3530 N N . ARG B 1 235 ? 18.033 23.406 29.438 1.00 8.68 235 ARG B N 1
ATOM 3531 C CA . ARG B 1 235 ? 19.036 23.952 30.344 1.00 9.73 235 ARG B CA 1
ATOM 3532 C C . ARG B 1 235 ? 19.061 25.458 30.074 1.00 9.54 235 ARG B C 1
ATOM 3533 O O . ARG B 1 235 ? 19.338 26.270 30.957 1.00 8.91 235 ARG B O 1
ATOM 3541 N N . GLU B 1 236 ? 18.752 25.807 28.832 1.00 9.49 236 GLU B N 1
ATOM 3542 C CA . GLU B 1 236 ? 18.725 27.189 28.404 1.00 10.30 236 GLU B CA 1
ATOM 3543 C C . GLU B 1 236 ? 17.411 27.508 27.726 1.00 9.52 236 GLU B C 1
ATOM 3544 O O . GLU B 1 236 ? 16.939 26.739 26.900 1.00 11.14 236 GLU B O 1
ATOM 3550 N N . HIS B 1 237 ? 16.816 28.641 28.077 1.00 8.49 237 HIS B N 1
ATOM 3551 C CA . HIS B 1 237 ? 15.555 29.047 27.469 1.00 6.92 237 HIS B CA 1
ATOM 3552 C C . HIS B 1 237 ? 15.821 30.248 26.559 1.00 5.22 237 HIS B C 1
ATOM 3553 O O . HIS B 1 237 ? 16.787 30.988 26.774 1.00 4.05 237 HIS B O 1
ATOM 3560 N N . THR B 1 238 ? 14.999 30.434 25.531 1.00 2.71 238 THR B N 1
ATOM 3561 C CA . THR B 1 238 ? 15.183 31.598 24.673 1.00 2.91 238 THR B CA 1
ATOM 3562 C C . THR B 1 238 ? 14.496 32.738 25.422 1.00 2.06 238 THR B C 1
ATOM 3563 O O . THR B 1 238 ? 13.273 32.804 25.493 1.00 3.11 238 THR B O 1
ATOM 3567 N N . LEU B 1 239 ? 15.301 33.615 26.008 1.00 1.00 239 LEU B N 1
ATOM 3568 C CA . LEU B 1 239 ? 14.776 34.712 26.809 1.00 1.57 239 LEU B CA 1
ATOM 3569 C C . LEU B 1 239 ? 14.254 35.921 26.022 1.00 2.30 239 LEU B C 1
ATOM 3570 O O . LEU B 1 239 ? 13.672 36.850 26.594 1.00 1.89 239 LEU B O 1
ATOM 3575 N N . ALA B 1 240 ? 14.440 35.909 24.711 1.00 1.25 240 ALA B N 1
ATOM 3576 C CA . ALA B 1 240 ? 13.968 37.010 23.907 1.00 1.00 240 ALA B CA 1
ATOM 3577 C C . ALA B 1 240 ? 14.108 36.654 22.455 1.00 1.00 240 ALA B C 1
ATOM 3578 O O . ALA B 1 240 ? 14.893 35.785 22.109 1.00 2.61 240 ALA B O 1
ATOM 3580 N N . GLY B 1 241 ? 13.341 37.325 21.606 1.00 1.00 241 GLY B N 1
ATOM 3581 C CA . GLY B 1 241 ? 13.437 37.097 20.180 1.00 1.00 241 GLY B CA 1
ATOM 3582 C C . GLY B 1 241 ? 13.595 38.475 19.580 1.00 1.00 241 GLY B C 1
ATOM 3583 O O . GLY B 1 241 ? 12.728 39.313 19.764 1.00 2.64 241 GLY B O 1
ATOM 3584 N N . TRP B 1 242 ? 14.702 38.731 18.896 1.00 1.43 242 TRP B N 1
ATOM 3585 C CA . TRP B 1 242 ? 14.938 40.039 18.284 1.00 1.00 242 TRP B CA 1
ATOM 3586 C C . TRP B 1 242 ? 14.912 39.981 16.744 1.00 1.00 242 TRP B C 1
ATOM 3587 O O . TRP B 1 242 ? 15.518 39.106 16.124 1.00 1.00 242 TRP B O 1
ATOM 3598 N N . ARG B 1 243 ? 14.209 40.929 16.139 1.00 1.00 243 ARG B N 1
ATOM 3599 C CA . ARG B 1 243 ? 14.095 40.988 14.694 1.00 1.55 243 ARG B CA 1
ATOM 3600 C C . ARG B 1 243 ? 13.857 42.433 14.265 1.00 1.99 243 ARG B C 1
ATOM 3601 O O . ARG B 1 243 ? 13.012 43.121 14.840 1.00 3.20 243 ARG B O 1
ATOM 3609 N N . ILE B 1 244 ? 14.583 42.892 13.250 1.00 1.84 244 ILE B N 1
ATOM 3610 C CA . ILE B 1 244 ? 14.433 44.268 12.780 1.00 1.88 244 ILE B CA 1
ATOM 3611 C C . ILE B 1 244 ? 14.496 44.334 11.253 1.00 1.19 244 ILE B C 1
ATOM 3612 O O . ILE B 1 244 ? 15.197 43.542 10.629 1.00 1.52 244 ILE B O 1
ATOM 3617 N N . ALA B 1 245 ? 13.745 45.260 10.654 1.00 1.45 245 ALA B N 1
ATOM 3618 C CA . ALA B 1 245 ? 13.749 45.447 9.192 1.00 2.76 245 ALA B CA 1
ATOM 3619 C C . ALA B 1 245 ? 14.318 46.837 8.923 1.00 1.32 245 ALA B C 1
ATOM 3620 O O . ALA B 1 245 ? 13.978 47.778 9.627 1.00 3.22 245 ALA B O 1
ATOM 3622 N N . LEU B 1 246 ? 15.190 46.974 7.931 1.00 1.01 246 LEU B N 1
ATOM 3623 C CA . LEU B 1 246 ? 15.779 48.282 7.645 1.00 2.69 246 LEU B CA 1
ATOM 3624 C C . LEU B 1 246 ? 15.621 48.695 6.175 1.00 2.20 246 LEU B C 1
ATOM 3625 O O . LEU B 1 246 ? 16.541 48.560 5.357 1.00 1.34 246 LEU B O 1
ATOM 3630 N N . PRO B 1 247 ? 14.421 49.177 5.812 1.00 3.71 247 PRO B N 1
ATOM 3631 C CA . PRO B 1 247 ? 14.172 49.608 4.432 1.00 3.94 247 PRO B CA 1
ATOM 3632 C C . PRO B 1 247 ? 14.859 50.951 4.153 1.00 2.54 247 PRO B C 1
ATOM 3633 O O . PRO B 1 247 ? 14.863 51.854 4.999 1.00 2.11 247 PRO B O 1
ATOM 3637 N N . ALA B 1 248 ? 15.434 51.085 2.966 1.00 1.28 248 ALA B N 1
ATOM 3638 C CA . ALA B 1 248 ? 16.117 52.312 2.623 1.00 2.45 248 ALA B CA 1
ATOM 3639 C C . ALA B 1 248 ? 15.179 53.513 2.549 1.00 3.12 248 ALA B C 1
ATOM 3640 O O . ALA B 1 248 ? 14.049 53.426 2.058 1.00 1.49 248 ALA B O 1
ATOM 3642 N N . GLY B 1 249 ? 15.657 54.632 3.084 1.00 4.97 249 GLY B N 1
ATOM 3643 C CA . GLY B 1 249 ? 14.882 55.863 3.084 1.00 6.75 249 GLY B CA 1
ATOM 3644 C C . GLY B 1 249 ? 13.569 55.796 3.832 1.00 7.75 249 GLY B C 1
ATOM 3645 O O . GLY B 1 249 ? 12.599 56.456 3.463 1.00 8.68 249 GLY B O 1
ATOM 3646 N N . ALA B 1 250 ? 13.535 55.004 4.894 1.00 8.54 250 ALA B N 1
ATOM 3647 C CA . ALA B 1 250 ? 12.322 54.861 5.673 1.00 8.65 250 ALA B CA 1
ATOM 3648 C C . ALA B 1 250 ? 12.713 54.448 7.068 1.00 9.78 250 ALA B C 1
ATOM 3649 O O . ALA B 1 250 ? 13.779 53.856 7.277 1.00 8.81 250 ALA B O 1
ATOM 3651 N N . PRO B 1 251 ? 11.846 54.749 8.047 1.00 9.60 251 PRO B N 1
ATOM 3652 C CA . PRO B 1 251 ? 12.087 54.418 9.455 1.00 9.54 251 PRO B CA 1
ATOM 3653 C C . PRO B 1 251 ? 12.300 52.927 9.669 1.00 10.80 251 PRO B C 1
ATOM 3654 O O . PRO B 1 251 ? 11.611 52.102 9.073 1.00 12.91 251 PRO B O 1
ATOM 3658 N N . PRO B 1 252 ? 13.277 52.561 10.505 1.00 10.66 252 PRO B N 1
ATOM 3659 C CA . PRO B 1 252 ? 13.534 51.143 10.766 1.00 10.02 252 PRO B CA 1
ATOM 3660 C C . PRO B 1 252 ? 12.385 50.588 11.603 1.00 9.49 252 PRO B C 1
ATOM 3661 O O . PRO B 1 252 ? 11.794 51.319 12.392 1.00 9.60 252 PRO B O 1
ATOM 3665 N N . ARG B 1 253 ? 12.055 49.312 11.437 1.00 9.83 253 ARG B N 1
ATOM 3666 C CA . ARG B 1 253 ? 10.985 48.721 12.237 1.00 10.38 253 ARG B CA 1
ATOM 3667 C C . ARG B 1 253 ? 11.522 47.599 13.138 1.00 9.57 253 ARG B C 1
ATOM 3668 O O . ARG B 1 253 ? 12.073 46.610 12.653 1.00 9.42 253 ARG B O 1
ATOM 3676 N N . LEU B 1 254 ? 11.354 47.760 14.447 1.00 7.87 254 LEU B N 1
ATOM 3677 C CA . LEU B 1 254 ? 11.828 46.774 15.413 1.00 6.08 254 LEU B CA 1
ATOM 3678 C C . LEU B 1 254 ? 10.738 45.969 16.115 1.00 6.92 254 LEU B C 1
ATOM 3679 O O . LEU B 1 254 ? 9.754 46.529 16.587 1.00 7.73 254 LEU B O 1
ATOM 3684 N N . GLN B 1 255 ? 10.917 44.655 16.190 1.00 5.55 255 GLN B N 1
ATOM 3685 C CA . GLN B 1 255 ? 9.968 43.825 16.913 1.00 4.88 255 GLN B CA 1
ATOM 3686 C C . GLN B 1 255 ? 10.786 42.973 17.865 1.00 5.44 255 GLN B C 1
ATOM 3687 O O . GLN B 1 255 ? 11.795 42.388 17.469 1.00 4.56 255 GLN B O 1
ATOM 3693 N N . LEU B 1 256 ? 10.356 42.915 19.124 1.00 6.62 256 LEU B N 1
ATOM 3694 C CA . LEU B 1 256 ? 11.054 42.142 20.157 1.00 5.11 256 LEU B CA 1
ATOM 3695 C C . LEU B 1 256 ? 10.104 41.349 21.043 1.00 5.13 256 LEU B C 1
ATOM 3696 O O . LEU B 1 256 ? 9.062 41.856 21.458 1.00 3.50 256 LEU B O 1
ATOM 3701 N N . THR B 1 257 ? 10.474 40.111 21.350 1.00 5.32 257 THR B N 1
ATOM 3702 C CA . THR B 1 257 ? 9.650 39.304 22.234 1.00 6.13 257 THR B CA 1
ATOM 3703 C C . THR B 1 257 ? 10.420 39.012 23.520 1.00 7.29 257 THR B C 1
ATOM 3704 O O . THR B 1 257 ? 11.345 38.215 23.511 1.00 8.93 257 THR B O 1
ATOM 3708 N N . LEU B 1 258 ? 10.060 39.670 24.621 1.00 6.54 258 LEU B N 1
ATOM 3709 C CA . LEU B 1 258 ? 10.750 39.423 25.885 1.00 6.25 258 LEU B CA 1
ATOM 3710 C C . LEU B 1 258 ? 10.107 38.300 26.682 1.00 5.58 258 LEU B C 1
ATOM 3711 O O . LEU B 1 258 ? 8.887 38.261 26.874 1.00 4.62 258 LEU B O 1
ATOM 3716 N N . ALA B 1 259 ? 10.943 37.375 27.133 1.00 5.11 259 ALA B N 1
ATOM 3717 C CA . ALA B 1 259 ? 10.476 36.262 27.939 1.00 4.05 259 ALA B CA 1
ATOM 3718 C C . ALA B 1 259 ? 11.337 36.168 29.193 1.00 3.85 259 ALA B C 1
ATOM 3719 O O . ALA B 1 259 ? 12.246 35.349 29.265 1.00 2.57 259 ALA B O 1
ATOM 3721 N N . ASN B 1 260 ? 11.064 37.030 30.168 1.00 5.23 260 ASN B N 1
ATOM 3722 C CA . ASN B 1 260 ? 11.801 36.991 31.417 1.00 6.58 260 ASN B CA 1
ATOM 3723 C C . ASN B 1 260 ? 11.163 35.891 32.241 1.00 7.40 260 ASN B C 1
ATOM 3724 O O . ASN B 1 260 ? 9.947 35.823 32.372 1.00 6.49 260 ASN B O 1
ATOM 3729 N N . PRO B 1 261 ? 11.987 35.013 32.816 1.00 11.40 261 PRO B N 1
ATOM 3730 C CA . PRO B 1 261 ? 11.518 33.896 33.639 1.00 11.66 261 PRO B CA 1
ATOM 3731 C C . PRO B 1 261 ? 10.610 34.360 34.772 1.00 13.31 261 PRO B C 1
ATOM 3732 O O . PRO B 1 261 ? 10.929 35.310 35.485 1.00 12.99 261 PRO B O 1
ATOM 3736 N N . GLY B 1 262 ? 9.481 33.680 34.936 1.00 15.33 262 GLY B N 1
ATOM 3737 C CA . GLY B 1 262 ? 8.549 34.048 35.985 1.00 16.90 262 GLY B CA 1
ATOM 3738 C C . GLY B 1 262 ? 7.461 34.983 35.492 1.00 17.66 262 GLY B C 1
ATOM 3739 O O . GLY B 1 262 ? 6.316 34.903 35.932 1.00 18.35 262 GLY B O 1
ATOM 3740 N N . ARG B 1 263 ? 7.817 35.878 34.579 1.00 18.28 263 ARG B N 1
ATOM 3741 C CA . ARG B 1 263 ? 6.855 36.820 34.025 1.00 18.35 263 ARG B CA 1
ATOM 3742 C C . ARG B 1 263 ? 6.206 36.238 32.774 1.00 17.17 263 ARG B C 1
ATOM 3743 O O . ARG B 1 263 ? 6.630 35.200 32.278 1.00 16.15 263 ARG B O 1
ATOM 3751 N N . ALA B 1 264 ? 5.166 36.898 32.275 1.00 17.29 264 ALA B N 1
ATOM 3752 C CA . ALA B 1 264 ? 4.492 36.431 31.069 1.00 16.90 264 ALA B CA 1
ATOM 3753 C C . ALA B 1 264 ? 5.221 37.067 29.903 1.00 16.99 264 ALA B C 1
ATOM 3754 O O . ALA B 1 264 ? 6.006 37.997 30.089 1.00 18.02 264 ALA B O 1
ATOM 3756 N N . GLU B 1 265 ? 4.964 36.574 28.701 1.00 15.67 265 GLU B N 1
ATOM 3757 C CA . GLU B 1 265 ? 5.617 37.129 27.530 1.00 16.05 265 GLU B CA 1
ATOM 3758 C C . GLU B 1 265 ? 5.138 38.544 27.203 1.00 15.92 265 GLU B C 1
ATOM 3759 O O . GLU B 1 265 ? 3.943 38.827 27.271 1.00 17.31 265 GLU B O 1
ATOM 3765 N N . ARG B 1 266 ? 6.075 39.425 26.850 1.00 15.11 266 ARG B N 1
ATOM 3766 C CA . ARG B 1 266 ? 5.757 40.809 26.470 1.00 14.66 266 ARG B CA 1
ATOM 3767 C C . ARG B 1 266 ? 6.347 41.039 25.081 1.00 14.64 266 ARG B C 1
ATOM 3768 O O . ARG B 1 266 ? 7.495 40.669 24.829 1.00 14.69 266 ARG B O 1
ATOM 3776 N N . ASP B 1 267 ? 5.580 41.660 24.189 1.00 15.13 267 ASP B N 1
ATOM 3777 C CA . ASP B 1 267 ? 6.051 41.907 22.824 1.00 15.22 267 ASP B CA 1
ATOM 3778 C C . ASP B 1 267 ? 6.160 43.368 22.391 1.00 14.01 267 ASP B C 1
ATOM 3779 O O . ASP B 1 267 ? 5.242 44.169 22.584 1.00 13.89 267 ASP B O 1
ATOM 3784 N N . GLY B 1 268 ? 7.295 43.697 21.785 1.00 11.95 268 GLY B N 1
ATOM 3785 C CA . GLY B 1 268 ? 7.526 45.054 21.349 1.00 10.88 268 GLY B CA 1
ATOM 3786 C C . GLY B 1 268 ? 7.482 45.238 19.848 1.00 11.27 268 GLY B C 1
ATOM 3787 O O . GLY B 1 268 ? 7.946 44.383 19.090 1.00 9.93 268 GLY B O 1
ATOM 3788 N N . ASP B 1 269 ? 6.910 46.363 19.425 1.00 9.94 269 ASP B N 1
ATOM 3789 C CA . ASP B 1 269 ? 6.807 46.704 18.014 1.00 9.92 269 ASP B CA 1
ATOM 3790 C C . ASP B 1 269 ? 6.966 48.211 17.866 1.00 10.34 269 ASP B C 1
ATOM 3791 O O . ASP B 1 269 ? 6.032 48.969 18.127 1.00 11.82 269 ASP B O 1
ATOM 3796 N N . TYR B 1 270 ? 8.149 48.649 17.440 1.00 10.08 270 TYR B N 1
ATOM 3797 C CA . TYR B 1 270 ? 8.402 50.079 17.291 1.00 9.01 270 TYR B CA 1
ATOM 3798 C C . TYR B 1 270 ? 8.864 50.518 15.896 1.00 9.20 270 TYR B C 1
ATOM 3799 O O . TYR B 1 270 ? 9.317 49.709 15.074 1.00 8.13 270 TYR B O 1
ATOM 3808 N N . ALA B 1 271 ? 8.734 51.819 15.645 1.00 8.21 271 ALA B N 1
ATOM 3809 C CA . ALA B 1 271 ? 9.179 52.424 14.391 1.00 7.24 271 ALA B CA 1
ATOM 3810 C C . ALA B 1 271 ? 10.215 53.489 14.777 1.00 6.86 271 ALA B C 1
ATOM 3811 O O . ALA B 1 271 ? 9.877 54.562 15.288 1.00 7.20 271 ALA B O 1
ATOM 3813 N N . LEU B 1 272 ? 11.483 53.170 14.551 1.00 5.25 272 LEU B N 1
ATOM 3814 C CA . LEU B 1 272 ? 12.561 54.083 14.883 1.00 5.29 272 LEU B CA 1
ATOM 3815 C C . LEU B 1 272 ? 12.623 55.308 13.974 1.00 6.75 272 LEU B C 1
ATOM 3816 O O . LEU B 1 272 ? 13.541 55.437 13.159 1.00 7.52 272 LEU B O 1
ATOM 3821 N N . ASP B 1 273 ? 11.635 56.198 14.103 1.00 6.45 273 ASP B N 1
ATOM 3822 C CA . ASP B 1 273 ? 11.607 57.437 13.320 1.00 4.19 273 ASP B CA 1
ATOM 3823 C C . ASP B 1 273 ? 12.200 58.572 14.157 1.00 2.93 273 ASP B C 1
ATOM 3824 O O . ASP B 1 273 ? 12.614 58.365 15.297 1.00 2.79 273 ASP B O 1
ATOM 3829 N N . SER B 1 274 ? 12.226 59.768 13.588 1.00 1.73 274 SER B N 1
ATOM 3830 C CA . SER B 1 274 ? 12.782 60.945 14.249 1.00 1.77 274 SER B CA 1
ATOM 3831 C C . SER B 1 274 ? 12.178 61.164 15.617 1.00 1.00 274 SER B C 1
ATOM 3832 O O . SER B 1 274 ? 12.867 61.458 16.592 1.00 1.00 274 SER B O 1
ATOM 3835 N N . ALA B 1 275 ? 10.865 61.014 15.658 1.00 2.22 275 ALA B N 1
ATOM 3836 C CA . ALA B 1 275 ? 10.082 61.153 16.871 1.00 2.20 275 ALA B CA 1
ATOM 3837 C C . ALA B 1 275 ? 10.510 60.114 17.909 1.00 1.65 275 ALA B C 1
ATOM 3838 O O . ALA B 1 275 ? 10.817 60.455 19.046 1.00 1.70 275 ALA B O 1
ATOM 3840 N N . PHE B 1 276 ? 10.524 58.847 17.514 1.00 1.16 276 PHE B N 1
ATOM 3841 C CA . PHE B 1 276 ? 10.912 57.774 18.427 1.00 2.87 276 PHE B CA 1
ATOM 3842 C C . PHE B 1 276 ? 12.174 58.141 19.208 1.00 2.63 276 PHE B C 1
ATOM 3843 O O . PHE B 1 276 ? 12.180 58.137 20.437 1.00 2.33 276 PHE B O 1
ATOM 3851 N N . TRP B 1 277 ? 13.231 58.459 18.468 1.00 3.34 277 TRP B N 1
ATOM 3852 C CA . TRP B 1 277 ? 14.532 58.811 19.018 1.00 3.72 277 TRP B CA 1
ATOM 3853 C C . TRP B 1 277 ? 14.522 60.096 19.820 1.00 5.86 277 TRP B C 1
ATOM 3854 O O . TRP B 1 277 ? 15.435 60.372 20.601 1.00 6.78 277 TRP B O 1
ATOM 3865 N N . ALA B 1 278 ? 13.486 60.893 19.635 1.00 7.94 278 ALA B N 1
ATOM 3866 C CA . ALA B 1 278 ? 13.409 62.146 20.361 1.00 8.57 278 ALA B CA 1
ATOM 3867 C C . ALA B 1 278 ? 12.888 61.932 21.772 1.00 8.97 278 ALA B C 1
ATOM 3868 O O . ALA B 1 278 ? 13.153 62.747 22.651 1.00 10.17 278 ALA B O 1
ATOM 3870 N N . GLN B 1 279 ? 12.155 60.843 22.000 1.00 10.57 279 GLN B N 1
ATOM 3871 C CA . GLN B 1 279 ? 11.621 60.595 23.337 1.00 12.05 279 GLN B CA 1
ATOM 3872 C C . GLN B 1 279 ? 12.759 60.420 24.335 1.00 10.91 279 GLN B C 1
ATOM 3873 O O . GLN B 1 279 ? 13.869 60.051 23.964 1.00 10.57 279 GLN B O 1
ATOM 3879 N N . PRO B 1 280 ? 12.494 60.702 25.619 1.00 12.86 280 PRO B N 1
ATOM 3880 C CA . PRO B 1 280 ? 13.499 60.580 26.680 1.00 12.51 280 PRO B CA 1
ATOM 3881 C C . PRO B 1 280 ? 13.993 59.164 26.873 1.00 12.53 280 PRO B C 1
ATOM 3882 O O . PRO B 1 280 ? 13.285 58.194 26.582 1.00 13.20 280 PRO B O 1
ATOM 3886 N N . ALA B 1 281 ? 15.214 59.050 27.372 1.00 11.91 281 ALA B N 1
ATOM 3887 C CA . ALA B 1 281 ? 15.802 57.745 27.608 1.00 11.92 281 ALA B CA 1
ATOM 3888 C C . ALA B 1 281 ? 15.056 57.056 28.744 1.00 12.04 281 ALA B C 1
ATOM 3889 O O . ALA B 1 281 ? 14.895 57.616 29.826 1.00 12.57 281 ALA B O 1
ATOM 3891 N N . ARG B 1 282 ? 14.594 55.839 28.497 1.00 12.60 282 ARG B N 1
ATOM 3892 C CA . ARG B 1 282 ? 13.865 55.114 29.522 1.00 13.22 282 ARG B CA 1
ATOM 3893 C C . ARG B 1 282 ? 13.587 53.688 29.078 1.00 12.09 282 ARG B C 1
ATOM 3894 O O . ARG B 1 282 ? 13.765 53.357 27.906 1.00 12.80 282 ARG B O 1
ATOM 3902 N N . THR B 1 283 ? 13.143 52.841 30.000 1.00 10.22 283 THR B N 1
ATOM 3903 C CA . THR B 1 283 ? 12.856 51.462 29.631 1.00 8.27 283 THR B CA 1
ATOM 3904 C C . THR B 1 283 ? 11.557 51.363 28.843 1.00 8.52 283 THR B C 1
ATOM 3905 O O . THR B 1 283 ? 10.565 51.957 29.231 1.00 9.10 283 THR B O 1
ATOM 3909 N N . LEU B 1 284 ? 11.570 50.621 27.737 1.00 8.55 284 LEU B N 1
ATOM 3910 C CA . LEU B 1 284 ? 10.376 50.455 26.905 1.00 8.23 284 LEU B CA 1
ATOM 3911 C C . LEU B 1 284 ? 9.918 48.982 26.887 1.00 9.61 284 LEU B C 1
ATOM 3912 O O . LEU B 1 284 ? 9.101 48.589 26.053 1.00 10.34 284 LEU B O 1
ATOM 3917 N N . LEU B 1 285 ? 10.454 48.167 27.787 1.00 9.25 285 LEU B N 1
ATOM 3918 C CA . LEU B 1 285 ? 10.093 46.765 27.845 1.00 8.72 285 LEU B CA 1
ATOM 3919 C C . LEU B 1 285 ? 10.841 46.128 28.999 1.00 9.13 285 LEU B C 1
ATOM 3920 O O . LEU B 1 285 ? 12.071 46.151 29.029 1.00 10.60 285 LEU B O 1
ATOM 3925 N N . PRO B 1 286 ? 10.110 45.585 29.986 1.00 10.02 286 PRO B N 1
ATOM 3926 C CA . PRO B 1 286 ? 8.646 45.575 30.005 1.00 9.80 286 PRO B CA 1
ATOM 3927 C C . PRO B 1 286 ? 8.133 46.937 30.467 1.00 10.47 286 PRO B C 1
ATOM 3928 O O . PRO B 1 286 ? 8.814 47.648 31.208 1.00 9.05 286 PRO B O 1
ATOM 3932 N N . LYS B 1 287 ? 6.941 47.298 30.018 1.00 15.00 287 LYS B N 1
ATOM 3933 C CA . LYS B 1 287 ? 6.322 48.578 30.337 1.00 15.00 287 LYS B CA 1
ATOM 3934 C C . LYS B 1 287 ? 6.339 48.835 31.840 1.00 15.00 287 LYS B C 1
ATOM 3935 O O . LYS B 1 287 ? 6.603 50.013 32.222 1.00 14.40 287 LYS B O 1
#

Foldseek 3Di:
DKWKWFAAPQELGTKTKDFAKDQLDFFWFWWWADDPAFFIKIFTWGPDDPDTDGQWIATLLFKTKGWAWQQQDDPVLAALRVVCRGPHRDVVSCVVCVLPSLQPHGFIWMKMAGRQFITWGAARHSDIDDDTDHHTMDIAHRHDPDPVNYPDGTHDDQQRVLARVQCVVVSVPDRHDYQVRVVVQCPDCPDHQRNHSQHDDSMGRQKMWMWHHHPPAWIWTKMWGHRPPDDIDIDIDTSDPVVSVDDIDTVPPD/DKWKWFAAPQELATKTKDFAKDQLDFFWFWWWADDPAFFIKIFTWGPDDPDTDGQWIATLLFKTKGWAWQQQDDPVLFALRVVCRGPHRDVVSCVVCVLPSLQPHGFIWMKMAGRQFITWGAARHSDIDDDTDHHTMDIAHHHDPDPVNYPDGTHDDQQRVLARVQCVVVSVPDRHDYQVRVVVQCPDCPDHQRNHSQHDDSMGRQKMWMKHHHPPAWIWTKMWGHRPPDDIDIDIDTSDPVVSVDDIDTVPPD

Organism: Chromobacterium violaceum (strain ATCC 12472 / DSM 30191 / JCM 1249 / CCUG 213 / NBRC 12614 / NCIMB 9131 / NCTC 9757 / MK) (NCBI:txid243365)

Solvent-accessible surface area: 21893 Å² total

InterPro domains:
  IPR005079 Peptidase C45, hydrolase domain [PF03417] (38-262)

Sequence (508 aa):
CTLWGAAGTASEGSLLAKNRDWKPDHAQSLRLLHPEHGYAYLGLYADNGSEPGIKAGVNQKGLAVVAAEASSLPRALRGVLTRLLRDYGSLDEVASAADKLFAQARPVFLLLADAGGLQVEIGQHGRYRLIRQQSGTLAHTNHYADTSLLDGAQTIGPSSQARLERIRFLLDQHPAHTLSEFERLSRDRHDGPDNSLWRSGREHTLAGWRIALPAGAPPRLQLTLANPGRAERDGDYALDSAFWAQPARTLLPKCTLWGAAGTASEGSLLAKNRDWKPDHAQSLRLLHPEHGYAYLGLYADNGSEPGIKAGVNQKGLAVVAAEASSLPRALRGVLTRLLRDYGSLDEVASAADKLFAQARPVFLLLADAGGLQVEIGQHGRYRLIRQQSGTLAHTNHYADTSLLDGAQTIGPSSQARLERIRFLLDQHPAHTLSEFERLSRDRHDGPDNSLWRSGREHTLAGWRIALPAGAPPRLQLTLANPGRAERDGDYALDSAFWAQPARTLLPK

Nearest PDB structures (foldseek):
  3gvz-assembly2_B  TM=1.004E+00  e=2.704E-53  Chromobacterium violaceum ATCC 12472
  8esg-assembly1_A-2  TM=6.678E-01  e=4.337E-09  Lactobacillus gasseri
  7sve-assembly1_B  TM=6.303E-01  e=2.752E-08  Lactobacillus acidophilus
  5gs7-assembly1_A  TM=6.450E-01  e=4.554E-08  Enterococcus faecalis
  6a8q-assembly1_C  TM=6.089E-01  e=2.602E-08  Enterococcus faecalis T2

Radius of gyration: 28.6 Å; Cα contacts (8 Å, |Δi|>4): 1287; chains: 2; bounding box: 69×85×40 Å

CATH classification: 3.60.60.10

B-factor: mean 6.83, std 5.98, range [1.0, 53.42]

Secondary structure (DSSP, 8-state):
-EEEEEEGGG---EEEEEEEEE-S-S--EEEEE--SSS--EEEEE--SSSS-SEEEEEETTS-EEEEE--TTS-TTT---HHHHHHH--SHHHHHHTHHHHTTTS-SEEEEEEBTTB--EEE-SSS-EEE---SSEEEEE-SS-S-GGGSSS-----HHHHHHHHHHHHHHTTSSS--HHHHHHHHT---STTTSSSS-BSSSEEEEEEEEEE-TTS--EEEEEE--TTSPPEEEEEE--HHHHHSPS-EEE--/-EEEEEEGGG---EEEEEEEEE-S-S--EEEEE--SSS--EEEEE--SSSS-SEEEEEETTS-EEEEE--TTS-TTT---HHHHHHH--SHHHHHHTHHHHTTTS-SEEEEEEBTTB--EEE-SSS-EEE---SSEEEEE-SS-S-GGGSSS-----HHHHHHHHHHHHHHHHSSS--HHHHHHHHT---STTTSSSS-BSSSEEEEEEEEEE-TTS--EEEEEE--TTSPPEEEEEE--HHHHHSPS-EEE--